Protein AF-A0A062VGN1-F1 (afdb_monomer_lite)

Secondary structure (DSSP, 8-state):
---EETT-S--B--TT-SSEEEE--TT-EEE-SSSEEEEEEEEETTTEEEEEEEETT-SS-EEEEEE-SSSSPPPTT-EE-TT-EEEE-B--SS-SSSEEEEEETTB-SHHHHHHHHHHSTTSGGGS-HHHHH-HHHHHHHHHHHHHTT----TT-S-S---HHHHHHHHHHHHHTT--------HHHHHHHHHHHHTTSPPPSS-TT-BB--SSS-TTB--SSSS--HHHHHHHHHHHHTT------S---HHHHHHHHHHHHHTT---S--B-HHHHHHHHHSPPPPTT----S-PPPS-PSP-TTSTT-PPEE--SSTTEEEEE--S-SS-BTTB-SSS--B----B-EEEEEE-SSSS-TTTGGGS--TT--B-SEEE-TTS-EEE-S-TTBPPBSS-HHHHTTEEEEEE--SSS--HHHHHHHHHHHHHHHTTTTSEETTEEB---SS--TTTEEEHHHHSTT--TT-HHHHTTHHHHHHHHHHHIIIII--S-PPPPGGG----HHHHHHHHHHHHHHTT---

Sequence (529 aa):
MTKLPIPFGNPMTYPGHSGVDFPQPAGTPFLASGPGVVTWLGSNSRGGYFIWVKYDAIGPKVGYHHMPSHGACPREGQRFSYGDQLGVVGSTGNSTGPHLHSEVEGYATTDGYWQFFDSSRVVGANYPASALYGEAWVKSAQGKLIRLGYDLGQWGADGKDGDATQAATKDLQKRGGLDQDGVYGPATNTYADQLLAQGFPPFPLPAEWYFGPQDGPEESVSGFHGYSAQLRVWQQKMADRGWHIDPDGLYGSETDSIARQFQAEKGLTVDGLIGPSTWDAAWTAEVTPVGESPAGEQEAPAGPKDADNPRGLPTYAPFYPGAFIGLKAPLGDGPRGTGYDDQRKVEVVIDQFHIHRTGTNGDDGEWFSYRNSRSSCPHLHVMADARVREFITPEFKPALTGPDWNWRGYGVEIQGAGNGAEAQFEVVADAMAWLASFEGKTLDGIPVKYNLRQRANTTLTHREMIPGTECPGDWWQDRVDALIVRARVILAEKYARGEPEPTPDSIPVDRSLLQSWFDKLKYLLGGGA

Foldseek 3Di:
DDAAEPPPADWDFDPQAQFTKHADDWFHFYWQLFKWFWADWDADQAFGTKTWIDHPQDDWIKIKGQADPDDFADDHGDIDATGHGRGTWHHGHPGPHTIITMHIVPRRHHVSHVVCVVPTPSHPLNDALCRRPNLVVQLVLQVLLVQLQQDQPPCGSVSDRDPSQLVSLLLLCVVVVHDSSSHCDPVSVVSSVVQVVVVHHAWSDPQVAWADDPPDPPRHPPLAPHADSRQLVLQVLCVVLVDDGHSRRHNDPSQLVSLQVQCVVVVHPNPSTGHRVSSVCSRPPDSDPPPDDDDDPDDDDDDPQPPQCNPPADWDDQLQVQAPTEGAQVFACFFAQAFRPPRHGDAQEAQAEEAWEDPDLDDCSVVQRHCPPQSFHAQWEQEPVRHIYGHHFSRGFGSHQDRVQRNHYRYYYYRDDDLRDVSNLLSLLLSLLSLQLQCQHDGVNGRYNHHLPDPPPHYDYSCRRDPPDCTPHDNCVVCSNVSSVSSVVSNQPPRDDDDDDDPPPPPPDPVVVVVVVVVVVCVVVPHDD

Radius of gyration: 34.76 Å; chains: 1; bounding box: 82×87×91 Å

pLDDT: mean 75.99, std 16.03, range [29.39, 98.12]

Structure (mmCIF, N/CA/C/O backbone):
data_AF-A0A062VGN1-F1
#
_entry.id   AF-A0A062VGN1-F1
#
loop_
_atom_site.group_PDB
_atom_site.id
_atom_site.type_symbol
_atom_site.label_atom_id
_atom_site.label_alt_id
_atom_site.label_comp_id
_atom_site.label_asym_id
_atom_site.label_entity_id
_atom_site.label_seq_id
_atom_site.pdbx_PDB_ins_code
_atom_site.Cartn_x
_atom_site.Cartn_y
_atom_site.Cartn_z
_atom_site.occupancy
_atom_site.B_iso_or_equiv
_atom_site.auth_seq_id
_atom_site.auth_comp_id
_atom_site.auth_asym_id
_atom_site.auth_atom_id
_atom_site.pdbx_PDB_model_num
ATOM 1 N N . MET A 1 1 ? 22.735 -21.811 -30.900 1.00 41.56 1 MET A N 1
ATOM 2 C CA . MET A 1 1 ? 24.105 -21.262 -30.970 1.00 41.56 1 MET A CA 1
ATOM 3 C C . MET A 1 1 ? 24.189 -20.144 -29.953 1.00 41.56 1 MET A C 1
ATOM 5 O O . MET A 1 1 ? 23.353 -19.249 -30.004 1.00 41.56 1 MET A O 1
ATOM 9 N N . THR A 1 2 ? 25.109 -20.242 -29.002 1.00 47.25 2 THR A N 1
ATOM 10 C CA . THR A 1 2 ? 25.400 -19.186 -28.025 1.00 47.25 2 THR A CA 1
ATOM 11 C C . THR A 1 2 ? 25.836 -17.935 -28.792 1.00 47.25 2 THR A C 1
ATOM 13 O O . THR A 1 2 ? 26.655 -18.039 -29.700 1.00 47.25 2 THR A O 1
ATOM 16 N N . LYS A 1 3 ? 25.236 -16.777 -28.510 1.00 51.22 3 LYS A N 1
ATOM 17 C CA . LYS A 1 3 ? 25.660 -15.484 -29.072 1.00 51.22 3 LYS A CA 1
ATOM 18 C C . LYS A 1 3 ? 26.560 -14.801 -28.047 1.00 51.22 3 LYS A C 1
ATOM 20 O O . LYS A 1 3 ? 26.300 -14.956 -26.856 1.00 51.22 3 LYS A O 1
ATOM 25 N N . LEU A 1 4 ? 27.578 -14.062 -28.487 1.00 54.91 4 LEU A N 1
ATOM 26 C CA . LEU A 1 4 ? 28.430 -13.290 -27.583 1.00 54.91 4 LEU A CA 1
ATOM 27 C C . LEU A 1 4 ? 27.906 -11.843 -27.494 1.00 54.91 4 LEU A C 1
ATOM 29 O O . LEU A 1 4 ? 28.088 -11.081 -28.452 1.00 54.91 4 LEU A O 1
ATOM 33 N N . PRO A 1 5 ? 27.231 -11.445 -26.397 1.00 55.28 5 PRO A N 1
ATOM 34 C CA . PRO A 1 5 ? 27.008 -10.035 -26.119 1.00 55.28 5 PRO A CA 1
ATOM 35 C C . PRO A 1 5 ? 28.363 -9.410 -25.793 1.00 55.28 5 PRO A C 1
ATOM 37 O O . PRO A 1 5 ? 29.009 -9.771 -24.814 1.00 55.28 5 PRO A O 1
ATOM 40 N N . ILE A 1 6 ? 28.831 -8.497 -26.634 1.00 57.47 6 ILE A N 1
ATOM 41 C CA . ILE A 1 6 ? 30.037 -7.723 -26.333 1.00 57.47 6 ILE A CA 1
ATOM 42 C C . ILE A 1 6 ? 29.662 -6.709 -25.239 1.00 57.47 6 ILE A C 1
ATOM 44 O O . ILE A 1 6 ? 28.558 -6.161 -25.318 1.00 57.47 6 ILE A O 1
ATOM 48 N N . PRO A 1 7 ? 30.509 -6.427 -24.231 1.00 50.81 7 PRO A N 1
ATOM 49 C CA . PRO A 1 7 ? 31.860 -6.948 -23.962 1.00 50.81 7 PRO A CA 1
ATOM 50 C C . PRO A 1 7 ? 31.919 -8.176 -23.019 1.00 50.81 7 PRO A C 1
ATOM 52 O O . PRO A 1 7 ? 32.971 -8.480 -22.467 1.00 50.81 7 PRO A O 1
ATOM 55 N N . PHE A 1 8 ? 30.822 -8.906 -22.813 1.00 51.53 8 PHE A N 1
ATOM 56 C CA . PHE A 1 8 ? 30.652 -9.860 -21.705 1.00 51.53 8 PHE A CA 1
ATOM 57 C C . PHE A 1 8 ? 31.128 -11.302 -21.990 1.00 51.53 8 PHE A C 1
ATOM 59 O O . PHE A 1 8 ? 30.450 -12.272 -21.656 1.00 51.53 8 PHE A O 1
ATOM 66 N N . GLY A 1 9 ? 32.300 -11.476 -22.606 1.00 49.28 9 GLY A N 1
ATOM 67 C CA . GLY A 1 9 ? 32.961 -12.788 -22.696 1.00 49.28 9 GLY A CA 1
ATOM 68 C C . GLY A 1 9 ? 34.043 -12.975 -21.625 1.00 49.28 9 GLY A C 1
ATOM 69 O O . GLY A 1 9 ? 34.553 -11.992 -21.101 1.00 49.28 9 GLY A O 1
ATOM 70 N N . ASN A 1 10 ? 34.453 -14.219 -21.338 1.00 46.84 10 ASN A N 1
ATOM 71 C CA . ASN A 1 10 ? 35.642 -14.477 -20.511 1.00 46.84 10 ASN A CA 1
ATOM 72 C C . ASN A 1 10 ? 36.901 -14.022 -21.265 1.00 46.84 10 ASN A C 1
ATOM 74 O O . ASN A 1 10 ? 37.207 -14.617 -22.302 1.00 46.84 10 ASN A O 1
ATOM 78 N N . PRO A 1 11 ? 37.624 -13.000 -20.786 1.00 59.69 11 PRO A N 1
ATOM 79 C CA . PRO A 1 11 ? 38.742 -12.444 -21.524 1.00 59.69 11 PRO A CA 1
ATOM 80 C C . PRO A 1 11 ? 40.027 -13.254 -21.331 1.00 59.69 11 PRO A C 1
ATOM 82 O O . PRO A 1 11 ? 40.288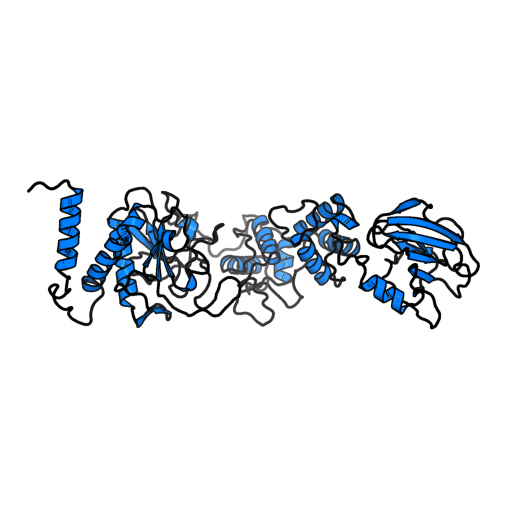 -13.782 -20.250 1.00 59.69 11 PRO A O 1
ATOM 85 N N . MET A 1 12 ? 40.874 -13.277 -22.357 1.00 54.25 12 MET A N 1
ATOM 86 C CA . MET A 1 12 ? 42.292 -13.629 -22.241 1.00 54.25 12 MET A CA 1
ATOM 87 C C . MET A 1 12 ? 43.136 -12.356 -22.345 1.00 54.25 12 MET A C 1
ATOM 89 O O . MET A 1 12 ? 42.868 -11.485 -23.176 1.00 54.25 12 MET A O 1
ATOM 93 N N . THR A 1 13 ? 44.151 -12.233 -21.488 1.00 55.12 13 THR A N 1
ATOM 94 C CA . THR A 1 13 ? 44.997 -11.036 -21.394 1.00 55.12 13 THR A CA 1
ATOM 95 C C . THR A 1 13 ? 46.475 -11.416 -21.467 1.00 55.12 13 THR A C 1
ATOM 97 O O . THR A 1 13 ? 46.906 -12.403 -20.870 1.00 55.12 13 THR A O 1
ATOM 100 N N . TYR A 1 14 ? 47.266 -10.634 -22.210 1.00 59.69 14 TYR A N 1
ATOM 101 C CA . TYR A 1 14 ? 48.714 -10.823 -22.333 1.00 59.69 14 TYR A CA 1
ATOM 102 C C . TYR A 1 14 ? 49.440 -9.463 -22.386 1.00 59.69 14 TYR A C 1
ATOM 104 O O . TYR A 1 14 ? 48.925 -8.523 -22.998 1.00 59.69 14 TYR A O 1
ATOM 112 N N . PRO A 1 15 ? 50.636 -9.321 -21.779 1.00 50.91 15 PRO A N 1
ATOM 113 C CA . PRO A 1 15 ? 51.393 -8.068 -21.807 1.00 50.91 15 PRO A CA 1
ATOM 114 C C . PRO A 1 15 ? 51.737 -7.618 -23.238 1.00 50.91 15 PRO A C 1
ATOM 116 O O . PRO A 1 15 ? 52.275 -8.399 -24.020 1.00 50.91 15 PRO A O 1
ATOM 119 N N . GLY A 1 16 ? 51.465 -6.350 -23.572 1.00 60.22 16 GLY A N 1
ATOM 120 C CA . GLY A 1 16 ? 51.758 -5.761 -24.892 1.00 60.22 16 GLY A CA 1
ATOM 121 C C . GLY A 1 16 ? 50.639 -5.893 -25.934 1.00 60.22 16 GLY A C 1
ATOM 122 O O . GLY A 1 16 ? 50.855 -5.587 -27.107 1.00 60.22 16 GLY A O 1
ATOM 123 N N . HIS A 1 17 ? 49.451 -6.336 -25.519 1.00 66.62 17 HIS A N 1
ATOM 124 C CA . HIS A 1 17 ? 48.297 -6.552 -26.381 1.00 66.62 17 HIS A CA 1
ATOM 125 C C . HIS A 1 17 ? 47.318 -5.361 -26.348 1.00 66.62 17 HIS A C 1
ATOM 127 O O . HIS A 1 17 ? 46.911 -4.926 -25.271 1.00 66.62 17 HIS A O 1
ATOM 133 N N . SER A 1 18 ? 46.941 -4.813 -27.513 1.00 68.25 18 SER A N 1
ATOM 134 C CA . SER A 1 18 ? 46.155 -3.567 -27.616 1.00 68.25 18 SER A CA 1
ATOM 135 C C . SER A 1 18 ? 44.644 -3.756 -27.473 1.00 68.25 18 SER A C 1
ATOM 137 O O . SER A 1 18 ? 43.887 -3.061 -28.131 1.00 68.25 18 SER A O 1
ATOM 139 N N . GLY A 1 19 ? 44.190 -4.673 -26.619 1.00 76.25 19 GLY A N 1
ATOM 140 C CA . GLY A 1 19 ? 42.765 -4.955 -26.471 1.00 76.25 19 GLY A CA 1
ATOM 141 C C . GLY A 1 19 ? 42.477 -6.164 -25.591 1.00 76.25 19 GLY A C 1
ATOM 142 O O . GLY A 1 19 ? 43.292 -6.551 -24.744 1.00 76.25 19 GLY A O 1
ATOM 143 N N . VAL A 1 20 ? 41.303 -6.750 -25.803 1.00 79.12 20 VAL A N 1
ATOM 144 C CA . VAL A 1 20 ? 40.797 -7.921 -25.083 1.00 79.12 20 VAL A CA 1
ATOM 145 C C . VAL A 1 20 ? 40.393 -9.007 -26.074 1.00 79.12 20 VAL A C 1
ATOM 147 O O . VAL A 1 20 ? 39.664 -8.729 -27.026 1.00 79.12 20 VAL A O 1
ATOM 150 N N . ASP A 1 21 ? 40.831 -10.242 -25.820 1.00 83.88 21 ASP A N 1
ATOM 151 C CA . ASP A 1 21 ? 40.444 -11.409 -26.616 1.00 83.88 21 ASP A CA 1
ATOM 152 C C . ASP A 1 21 ? 39.356 -12.222 -25.934 1.00 83.88 21 ASP A C 1
ATOM 154 O O . ASP A 1 21 ? 39.494 -12.629 -24.781 1.00 83.88 21 ASP A O 1
ATOM 158 N N . PHE A 1 22 ? 38.314 -12.540 -26.695 1.00 78.25 22 PHE A N 1
ATOM 159 C CA . PHE A 1 22 ? 37.202 -13.377 -26.272 1.00 78.25 22 PHE A CA 1
ATOM 160 C C . PHE A 1 22 ? 37.220 -14.697 -27.058 1.00 78.25 22 PHE A C 1
ATOM 162 O O . PHE A 1 22 ? 36.725 -14.742 -28.193 1.00 78.25 22 PHE A O 1
ATOM 169 N N . PRO A 1 23 ? 37.805 -15.778 -26.507 1.00 80.38 23 PRO A N 1
ATOM 170 C CA . PRO A 1 23 ? 37.855 -17.077 -27.169 1.00 80.38 23 PRO A CA 1
ATOM 171 C C . PRO A 1 23 ? 36.447 -17.648 -27.364 1.00 80.38 23 PRO A C 1
ATOM 173 O O . PRO A 1 23 ? 35.681 -17.793 -26.411 1.00 80.38 23 PRO A O 1
ATOM 176 N N . GLN A 1 24 ? 36.106 -17.980 -28.612 1.00 80.25 24 GLN A N 1
ATOM 177 C CA . GLN A 1 24 ? 34.806 -18.533 -29.006 1.00 80.25 24 GLN A CA 1
ATOM 178 C C . GLN A 1 24 ? 34.935 -19.364 -30.289 1.00 80.25 24 GLN A C 1
ATOM 180 O O . GLN A 1 24 ? 35.784 -19.052 -31.123 1.00 80.25 24 GLN A O 1
ATOM 185 N N . PRO A 1 25 ? 34.076 -20.375 -30.520 1.00 84.50 25 PRO A N 1
ATOM 186 C CA . PRO A 1 25 ? 34.071 -21.117 -31.778 1.00 84.50 25 PRO A CA 1
ATOM 187 C C . PRO A 1 25 ? 33.913 -20.197 -32.998 1.00 84.50 25 PRO A C 1
ATOM 189 O O . PRO A 1 25 ? 33.119 -19.252 -32.978 1.00 84.50 25 PRO A O 1
ATOM 192 N N . ALA A 1 26 ? 34.626 -20.499 -34.087 1.00 88.25 26 ALA A N 1
ATOM 193 C CA . ALA A 1 26 ? 34.464 -19.781 -35.350 1.00 88.25 26 ALA A CA 1
ATOM 194 C C . ALA A 1 26 ? 33.001 -19.837 -35.827 1.00 88.25 26 ALA A C 1
ATOM 196 O O . ALA A 1 26 ? 32.339 -20.869 -35.725 1.00 88.25 26 ALA A O 1
ATOM 197 N N . GLY A 1 27 ? 32.497 -18.719 -36.344 1.00 84.88 27 GLY A N 1
ATOM 198 C CA . GLY A 1 27 ? 31.099 -18.553 -36.739 1.00 84.88 27 GLY A CA 1
ATOM 199 C C . GLY A 1 27 ? 30.167 -18.096 -35.612 1.00 84.88 27 GLY A C 1
ATOM 200 O O . GLY A 1 27 ? 29.016 -17.777 -35.898 1.00 84.88 27 GLY A O 1
ATOM 201 N N . THR A 1 28 ? 30.637 -18.005 -34.361 1.00 83.06 28 THR A N 1
ATOM 202 C CA . THR A 1 28 ? 29.838 -17.469 -33.245 1.00 83.06 28 THR A CA 1
ATOM 203 C C . THR A 1 28 ? 29.454 -16.012 -33.520 1.00 83.06 28 THR A C 1
ATOM 205 O O . THR A 1 28 ? 30.355 -15.185 -33.677 1.00 83.06 28 THR A O 1
ATOM 208 N N . PRO A 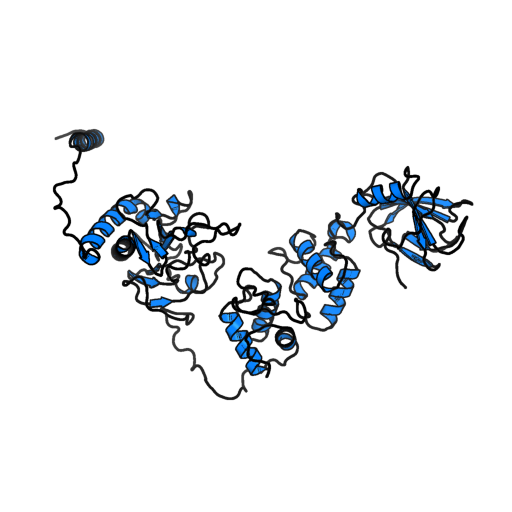1 29 ? 28.156 -15.657 -33.579 1.00 83.12 29 PRO A N 1
ATOM 209 C CA . PRO A 1 29 ? 27.734 -14.275 -33.775 1.00 83.12 29 PRO A CA 1
ATOM 210 C C . PRO A 1 29 ? 28.109 -13.393 -32.589 1.00 83.12 29 PRO A C 1
ATOM 212 O O . PRO A 1 29 ? 27.885 -13.778 -31.437 1.00 83.12 29 PRO A O 1
ATOM 215 N N . PHE A 1 30 ? 28.600 -12.191 -32.880 1.00 78.69 30 PHE A N 1
ATOM 216 C CA . PHE A 1 30 ? 28.789 -11.147 -31.883 1.00 78.69 30 PHE A CA 1
ATOM 217 C C . PHE A 1 30 ? 27.875 -9.954 -32.163 1.00 78.69 30 PHE A C 1
ATOM 219 O O . PHE A 1 30 ? 27.636 -9.584 -33.319 1.00 78.69 30 PHE A O 1
ATOM 226 N N . LEU A 1 31 ? 27.307 -9.405 -31.091 1.00 79.81 31 LEU A N 1
ATOM 227 C CA . LEU A 1 31 ? 26.211 -8.440 -31.160 1.00 79.81 31 LEU A CA 1
ATOM 228 C C . LEU A 1 31 ? 26.647 -7.051 -30.689 1.00 79.81 31 LEU A C 1
ATOM 230 O O . LEU A 1 31 ? 27.530 -6.938 -29.838 1.00 79.81 31 LEU A O 1
ATOM 234 N N . ALA A 1 32 ? 26.002 -6.011 -31.217 1.00 78.38 32 ALA A N 1
ATOM 235 C CA . ALA A 1 32 ? 26.220 -4.633 -30.799 1.00 78.38 32 ALA A CA 1
ATOM 236 C C . ALA A 1 32 ? 25.753 -4.404 -29.356 1.00 78.38 32 ALA A C 1
ATOM 238 O O . ALA A 1 32 ? 24.655 -4.814 -28.976 1.00 78.38 32 ALA A O 1
ATOM 239 N N . SER A 1 33 ? 26.557 -3.678 -28.583 1.00 68.88 33 SER A N 1
ATOM 240 C CA . SER A 1 33 ? 26.288 -3.345 -27.174 1.00 68.88 33 SER A CA 1
ATOM 241 C C . SER A 1 33 ? 25.402 -2.107 -26.989 1.00 68.88 33 SER A C 1
ATOM 243 O O . SER A 1 33 ? 25.150 -1.688 -25.867 1.00 68.88 33 SER A O 1
ATOM 245 N N . GLY A 1 34 ? 24.940 -1.496 -28.081 1.00 69.25 34 GLY A N 1
ATOM 246 C CA . GLY A 1 34 ? 24.176 -0.251 -28.085 1.00 69.25 34 GLY A CA 1
ATOM 247 C C . GLY A 1 34 ? 23.993 0.292 -29.506 1.00 69.25 34 GLY A C 1
ATOM 248 O O . GLY A 1 34 ? 24.568 -0.267 -30.443 1.00 69.25 34 GLY A O 1
ATOM 249 N N . PRO A 1 35 ? 23.208 1.368 -29.693 1.00 74.50 35 PRO A N 1
ATOM 250 C CA . PRO A 1 35 ? 23.036 1.992 -30.997 1.00 74.50 35 PRO A CA 1
ATOM 251 C C . PRO A 1 35 ? 24.314 2.689 -31.474 1.00 74.50 35 PRO A C 1
ATOM 253 O O . PRO A 1 35 ? 25.079 3.251 -30.683 1.00 74.50 35 PRO A O 1
ATOM 256 N N . GLY A 1 36 ? 24.542 2.671 -32.784 1.00 87.12 36 GLY A N 1
ATOM 257 C CA . GLY A 1 36 ? 25.717 3.289 -33.381 1.00 87.12 36 GLY A CA 1
ATOM 258 C C . GLY A 1 36 ? 25.783 3.155 -34.894 1.00 87.12 36 GLY A C 1
ATOM 259 O O . GLY A 1 36 ? 24.789 2.886 -35.572 1.00 87.12 36 GLY A O 1
ATOM 260 N N . VAL A 1 37 ? 26.978 3.381 -35.432 1.00 93.00 37 VAL A N 1
ATOM 261 C CA . VAL A 1 37 ? 27.268 3.312 -36.866 1.00 93.00 37 VAL A CA 1
ATOM 262 C C . VAL A 1 37 ? 28.593 2.608 -37.130 1.00 93.00 37 VAL A C 1
ATOM 264 O O . VAL A 1 37 ? 29.583 2.817 -36.424 1.00 93.00 37 VAL A O 1
ATOM 267 N N . VAL A 1 38 ? 28.627 1.763 -38.161 1.00 93.50 38 VAL A N 1
ATOM 268 C CA . VAL A 1 38 ? 29.877 1.181 -38.654 1.00 93.50 38 VAL A CA 1
ATOM 269 C C . VAL A 1 38 ? 30.657 2.263 -39.379 1.00 93.50 38 VAL A C 1
ATOM 271 O O . VAL A 1 38 ? 30.187 2.839 -40.356 1.00 93.50 38 VAL A O 1
ATOM 274 N N . THR A 1 39 ? 31.853 2.554 -38.890 1.00 94.00 39 THR A N 1
ATOM 275 C CA . THR A 1 39 ? 32.675 3.661 -39.390 1.00 94.00 39 THR A CA 1
ATOM 276 C C . THR A 1 39 ? 33.732 3.226 -40.388 1.00 94.00 39 THR A C 1
ATOM 278 O O . THR A 1 39 ? 34.112 4.035 -41.227 1.00 94.00 39 THR A O 1
ATOM 281 N N . TRP A 1 40 ? 34.210 1.983 -40.302 1.00 90.56 40 TRP A N 1
ATOM 282 C CA . TRP A 1 40 ? 35.256 1.483 -41.188 1.00 90.56 40 TRP A CA 1
ATOM 283 C C . TRP A 1 40 ? 35.272 -0.047 -41.224 1.00 90.56 40 TRP A C 1
ATOM 285 O O . TRP A 1 40 ? 35.079 -0.693 -40.193 1.00 90.56 40 TRP A O 1
ATOM 295 N N . LEU A 1 41 ? 35.526 -0.617 -42.398 1.00 89.69 41 LEU A N 1
ATOM 296 C CA . LEU A 1 41 ? 35.882 -2.010 -42.618 1.00 89.69 41 LEU A CA 1
ATOM 297 C C . LEU A 1 41 ? 37.298 -2.069 -43.185 1.00 89.69 41 LEU A C 1
ATOM 299 O O . LEU A 1 41 ? 37.647 -1.362 -44.130 1.00 89.69 41 LEU A O 1
ATOM 303 N N . GLY A 1 42 ? 38.117 -2.959 -42.642 1.00 88.69 42 GLY A N 1
ATOM 304 C CA . GLY A 1 42 ? 39.492 -3.098 -43.089 1.00 88.69 42 GLY A CA 1
ATOM 305 C C . GLY A 1 42 ? 39.994 -4.527 -43.033 1.00 88.69 42 GLY A C 1
ATOM 306 O O . GLY A 1 42 ? 39.379 -5.423 -42.452 1.00 88.69 42 GLY A O 1
ATOM 307 N N . SER A 1 43 ? 41.150 -4.728 -43.657 1.00 90.38 43 SER A N 1
ATOM 308 C CA . SER A 1 43 ? 41.904 -5.964 -43.528 1.00 90.38 43 SER A CA 1
ATOM 309 C C . SER A 1 43 ? 43.396 -5.685 -43.469 1.00 90.38 43 SER A C 1
ATOM 311 O O . SER A 1 43 ? 43.906 -4.912 -44.281 1.00 90.38 43 SER A O 1
ATOM 313 N N . ASN A 1 44 ? 44.111 -6.324 -42.547 1.00 89.25 44 ASN A N 1
ATOM 314 C CA . ASN A 1 44 ? 45.573 -6.293 -42.510 1.00 89.25 44 ASN A CA 1
ATOM 315 C C . ASN A 1 44 ? 46.146 -7.594 -41.921 1.00 89.25 44 ASN A C 1
ATOM 317 O O . ASN A 1 44 ? 45.413 -8.457 -41.439 1.00 89.25 44 ASN A O 1
ATOM 321 N N . SER A 1 45 ? 47.472 -7.744 -41.961 1.00 87.38 45 SER A N 1
ATOM 322 C CA . SER A 1 45 ? 48.157 -8.945 -41.463 1.00 87.38 45 SER A CA 1
ATOM 323 C C . SER A 1 45 ? 48.026 -9.149 -39.950 1.00 87.38 45 SER A C 1
ATOM 325 O O . SER A 1 45 ? 48.133 -10.281 -39.488 1.00 87.38 45 SER A O 1
ATOM 327 N N . ARG A 1 46 ? 47.778 -8.083 -39.179 1.00 87.00 46 ARG A N 1
ATOM 328 C CA . ARG A 1 46 ? 47.674 -8.125 -37.716 1.00 87.00 46 ARG A CA 1
ATOM 329 C C . ARG A 1 46 ? 46.267 -8.516 -37.264 1.00 87.00 46 ARG A C 1
ATOM 331 O O . ARG A 1 46 ? 46.100 -9.576 -36.682 1.00 87.00 46 ARG A O 1
ATOM 338 N N . GLY A 1 47 ? 45.269 -7.694 -37.565 1.00 85.31 47 GLY A N 1
ATOM 339 C CA . GLY A 1 47 ? 43.881 -7.864 -37.130 1.00 85.31 47 GLY A CA 1
ATOM 340 C C . GLY A 1 47 ? 43.015 -8.706 -38.066 1.00 85.31 47 GLY A C 1
ATOM 341 O O . GLY A 1 47 ? 41.816 -8.810 -37.836 1.00 85.31 47 GLY A O 1
ATOM 342 N N . GLY A 1 48 ? 43.570 -9.270 -39.142 1.00 90.81 48 GLY A N 1
ATOM 343 C CA . GLY A 1 48 ? 42.775 -10.019 -40.113 1.00 90.81 48 GLY A CA 1
ATOM 344 C C . GLY A 1 48 ? 41.740 -9.115 -40.768 1.00 90.81 48 GLY A C 1
ATOM 345 O O . GLY A 1 48 ? 42.068 -7.976 -41.093 1.00 90.81 48 GLY A O 1
ATOM 346 N N . TYR A 1 49 ? 40.511 -9.598 -40.938 1.00 90.94 49 TYR A N 1
ATOM 347 C CA . TYR A 1 49 ? 39.372 -8.745 -41.289 1.00 90.94 49 TYR A CA 1
ATOM 348 C C . TYR A 1 49 ? 38.760 -8.148 -40.025 1.00 90.94 49 TYR A C 1
ATOM 350 O O . TYR A 1 49 ? 38.579 -8.850 -39.028 1.00 90.94 49 TYR A O 1
ATOM 358 N N . PHE A 1 50 ? 38.441 -6.859 -40.070 1.00 91.62 50 PHE A N 1
ATOM 359 C CA . PHE A 1 50 ? 37.950 -6.135 -38.907 1.00 91.62 50 PHE A CA 1
ATOM 360 C C . PHE A 1 50 ? 36.961 -5.034 -39.276 1.00 91.62 50 PHE A C 1
ATOM 362 O O . PHE A 1 50 ? 36.935 -4.543 -40.410 1.00 91.62 50 PHE A O 1
ATOM 369 N N . ILE A 1 51 ? 36.184 -4.621 -38.279 1.00 92.25 51 ILE A N 1
ATOM 370 C CA . ILE A 1 51 ? 35.320 -3.446 -38.340 1.00 92.25 51 ILE A CA 1
ATOM 371 C C . ILE A 1 51 ? 35.660 -2.478 -37.209 1.00 92.25 51 ILE A C 1
ATOM 373 O O . ILE A 1 51 ? 36.055 -2.900 -36.125 1.00 92.25 51 ILE A O 1
ATOM 377 N N . TRP A 1 52 ? 35.446 -1.188 -37.448 1.00 92.31 52 TRP A N 1
ATOM 378 C CA . TRP A 1 52 ? 35.389 -0.162 -36.413 1.00 92.31 52 TRP A CA 1
ATOM 379 C C . TRP A 1 52 ? 33.999 0.436 -36.356 1.00 92.31 52 TRP A C 1
ATOM 381 O O . TRP A 1 52 ? 33.439 0.847 -37.378 1.00 92.31 52 TRP A O 1
ATOM 391 N N . VAL A 1 53 ? 33.468 0.563 -35.151 1.00 90.81 53 VAL A N 1
ATOM 392 C CA . VAL A 1 53 ? 32.150 1.133 -34.907 1.00 90.81 53 VAL A CA 1
ATOM 393 C C . VAL A 1 53 ? 32.235 2.338 -33.986 1.00 90.81 53 VAL A C 1
ATOM 395 O O . VAL A 1 53 ? 33.095 2.405 -33.112 1.00 90.81 53 VAL A O 1
ATOM 398 N N . LYS A 1 54 ? 31.322 3.289 -34.168 1.00 89.12 54 LYS A N 1
ATOM 399 C CA . LYS A 1 54 ? 31.097 4.381 -33.224 1.00 89.12 54 LYS A CA 1
ATOM 400 C C . LYS A 1 54 ? 29.719 4.205 -32.611 1.00 89.12 54 LYS A C 1
ATOM 402 O O . LYS A 1 54 ? 28.719 4.295 -33.319 1.00 89.12 54 LYS A O 1
ATOM 407 N N . TYR A 1 55 ? 29.687 3.949 -31.312 1.00 81.44 55 TYR A N 1
ATOM 408 C CA . TYR A 1 55 ? 28.446 3.935 -30.548 1.00 81.44 55 TYR A CA 1
ATOM 409 C C . TYR A 1 55 ? 28.004 5.372 -30.259 1.00 81.44 55 TYR A C 1
ATOM 411 O O . TYR A 1 55 ? 28.837 6.233 -29.986 1.00 81.44 55 TYR A O 1
ATOM 419 N N . ASP A 1 56 ? 26.699 5.633 -30.285 1.00 78.50 56 ASP A N 1
ATOM 420 C CA . ASP A 1 56 ? 26.145 6.976 -30.044 1.00 78.50 56 ASP A CA 1
ATOM 421 C C . ASP A 1 56 ? 26.457 7.473 -28.613 1.00 78.50 56 ASP A C 1
ATOM 423 O O . ASP A 1 56 ? 26.572 8.672 -28.362 1.00 78.50 56 ASP A O 1
ATOM 427 N N . ALA A 1 57 ? 26.632 6.527 -27.685 1.00 63.31 57 ALA A N 1
ATOM 428 C CA . ALA A 1 57 ? 26.898 6.731 -26.264 1.00 63.31 57 ALA A CA 1
ATOM 429 C C . ALA A 1 57 ? 28.314 7.210 -25.924 1.00 63.31 57 ALA A C 1
ATOM 431 O O . ALA A 1 57 ? 28.543 7.714 -24.822 1.00 63.31 57 ALA A O 1
ATOM 432 N N . ILE A 1 58 ? 29.276 6.983 -26.824 1.00 66.62 58 ILE A N 1
ATOM 433 C CA . ILE A 1 58 ? 30.697 7.178 -26.540 1.00 66.62 58 ILE A CA 1
ATOM 434 C C . ILE A 1 58 ? 31.435 7.910 -27.649 1.00 66.62 58 ILE A C 1
ATOM 436 O O . ILE A 1 58 ? 31.112 7.835 -28.831 1.00 66.62 58 ILE A O 1
ATOM 440 N N . GLY A 1 59 ? 32.462 8.650 -27.235 1.00 75.56 59 GLY A N 1
ATOM 441 C CA . GLY A 1 59 ? 33.319 9.406 -28.142 1.00 75.56 59 GLY A CA 1
ATOM 442 C C . GLY A 1 59 ? 34.205 8.511 -29.020 1.00 75.56 59 GLY A C 1
ATOM 443 O O . GLY A 1 59 ? 34.119 8.638 -30.246 1.00 75.56 59 GLY A O 1
ATOM 444 N N . PRO A 1 60 ? 35.051 7.644 -28.423 1.00 82.81 60 PRO A N 1
ATOM 445 C CA . PRO A 1 60 ? 35.973 6.777 -29.159 1.00 82.81 60 PRO A CA 1
ATOM 446 C C . PRO A 1 60 ? 35.272 5.702 -29.991 1.00 82.81 60 PRO A C 1
ATOM 448 O O . PRO A 1 60 ? 34.168 5.261 -29.665 1.00 82.81 60 PRO A O 1
ATOM 451 N N . LYS A 1 61 ? 35.942 5.238 -31.051 1.00 89.12 61 LYS A N 1
ATOM 452 C CA . LYS A 1 61 ? 35.507 4.051 -31.797 1.00 89.12 61 LYS A CA 1
ATOM 453 C C . LYS A 1 61 ? 35.928 2.766 -31.084 1.00 89.12 61 LYS A C 1
ATOM 455 O O . LYS A 1 61 ? 36.917 2.747 -30.355 1.00 89.12 61 LYS A O 1
ATOM 460 N N . VAL A 1 62 ? 35.215 1.682 -31.369 1.00 87.75 62 VAL A N 1
ATOM 461 C CA . VAL A 1 62 ? 35.527 0.325 -30.906 1.00 87.75 62 VAL A CA 1
ATOM 462 C C . VAL A 1 62 ? 35.812 -0.562 -32.116 1.00 87.75 62 VAL A C 1
ATOM 464 O O . VAL A 1 62 ? 35.030 -0.576 -33.068 1.00 87.75 62 VAL A O 1
ATOM 467 N N . GLY A 1 63 ? 36.943 -1.261 -32.095 1.00 90.06 63 GLY A N 1
ATOM 468 C CA . GLY A 1 63 ? 37.399 -2.185 -33.128 1.00 90.06 63 GLY A CA 1
ATOM 469 C C . GLY A 1 63 ? 37.055 -3.633 -32.785 1.00 90.06 63 GLY A C 1
ATOM 470 O O . GLY A 1 63 ? 37.117 -4.024 -31.618 1.00 90.06 63 GLY A O 1
ATOM 471 N N . TYR A 1 64 ? 36.703 -4.426 -33.799 1.00 90.69 64 TYR A N 1
ATOM 472 C CA . TYR A 1 64 ? 36.440 -5.865 -33.705 1.00 90.69 64 TYR A CA 1
ATOM 473 C C . TYR A 1 64 ? 37.175 -6.606 -34.819 1.00 90.69 64 TYR A C 1
ATOM 475 O O . TYR A 1 64 ? 36.941 -6.322 -35.994 1.00 90.69 64 TYR A O 1
ATOM 483 N N . HIS A 1 65 ? 38.054 -7.542 -34.460 1.00 91.75 65 HIS A N 1
ATOM 484 C CA . HIS A 1 65 ? 39.059 -8.106 -35.367 1.00 91.75 65 HIS A CA 1
ATOM 485 C C . HIS A 1 65 ? 38.965 -9.633 -35.508 1.00 91.75 65 HIS A C 1
ATOM 487 O O . HIS A 1 65 ? 38.156 -10.296 -34.859 1.00 91.75 65 HIS A O 1
ATOM 493 N N . HIS A 1 66 ? 39.812 -10.177 -36.385 1.00 92.38 66 HIS A N 1
ATOM 494 C CA . HIS A 1 66 ? 39.950 -11.596 -36.733 1.00 92.38 66 HIS A CA 1
ATOM 495 C C . HIS A 1 66 ? 38.715 -12.225 -37.389 1.00 92.38 66 HIS A C 1
ATOM 497 O O . HIS A 1 66 ? 38.592 -13.448 -37.448 1.00 92.38 66 HIS A O 1
ATOM 503 N N . MET A 1 67 ? 37.825 -11.409 -37.951 1.00 91.25 67 MET A N 1
ATOM 504 C CA . MET A 1 67 ? 36.598 -11.843 -38.622 1.00 91.25 67 MET A CA 1
ATOM 505 C C . MET A 1 67 ? 36.905 -12.678 -39.885 1.00 91.25 67 MET A C 1
ATOM 507 O O . MET A 1 67 ? 37.986 -12.547 -40.464 1.00 91.25 67 MET A O 1
ATOM 511 N N . PRO A 1 68 ? 36.003 -13.557 -40.357 1.00 88.31 68 PRO A N 1
ATOM 512 C CA . PRO A 1 68 ? 36.199 -14.272 -41.622 1.00 88.31 68 PRO A CA 1
ATOM 513 C C . PRO A 1 68 ? 36.112 -13.335 -42.839 1.00 88.31 68 PRO A C 1
ATOM 515 O O . PRO A 1 68 ? 35.517 -12.261 -42.771 1.00 88.31 68 PRO A O 1
ATOM 518 N N . SER A 1 69 ? 36.676 -13.764 -43.974 1.00 74.81 69 SER A N 1
ATOM 519 C CA . SER A 1 69 ? 36.847 -12.921 -45.164 1.00 74.81 69 SER A CA 1
ATOM 520 C C . SER A 1 69 ? 35.548 -12.466 -45.835 1.00 74.81 69 SER A C 1
ATOM 522 O O . SER A 1 69 ? 35.560 -11.390 -46.424 1.00 74.81 69 SER A O 1
ATOM 524 N N . HIS A 1 70 ? 34.427 -13.203 -45.734 1.00 60.09 70 HIS A N 1
ATOM 525 C CA . HIS A 1 70 ? 33.155 -12.825 -46.375 1.00 60.09 70 HIS A CA 1
ATOM 526 C C . HIS A 1 70 ? 31.895 -13.377 -45.673 1.00 60.09 70 HIS A C 1
ATOM 528 O O . HIS A 1 70 ? 31.889 -14.505 -45.188 1.00 60.09 70 HIS A O 1
ATOM 534 N N . GLY A 1 71 ? 30.802 -12.593 -45.705 1.00 55.09 71 GLY A N 1
ATOM 535 C CA . GLY A 1 71 ? 29.417 -13.067 -45.513 1.00 55.09 71 GLY A CA 1
ATOM 536 C C . GLY A 1 71 ? 28.694 -12.653 -44.225 1.00 55.09 71 GLY A C 1
ATOM 537 O O . GLY A 1 71 ? 27.493 -12.885 -44.123 1.00 55.09 71 GLY A O 1
ATOM 538 N N . ALA A 1 72 ? 29.382 -12.033 -43.264 1.00 57.91 72 ALA A N 1
ATOM 539 C CA . ALA A 1 72 ? 28.812 -11.761 -41.939 1.00 57.91 72 ALA A CA 1
ATOM 540 C C . ALA A 1 72 ? 29.026 -10.331 -41.411 1.00 57.91 72 ALA A C 1
ATOM 542 O O . ALA A 1 72 ? 28.555 -10.032 -40.317 1.00 57.91 72 ALA A O 1
ATOM 543 N N . CYS A 1 73 ? 29.724 -9.462 -42.152 1.00 66.25 73 CYS A N 1
ATOM 544 C CA . CYS A 1 73 ? 30.034 -8.100 -41.712 1.00 66.25 73 CYS A CA 1
ATOM 545 C C . CYS A 1 73 ? 28.977 -7.091 -42.211 1.00 66.25 73 CYS A C 1
ATOM 547 O O . CYS A 1 73 ? 28.563 -7.176 -43.372 1.00 66.25 73 CYS A O 1
ATOM 549 N N . PRO A 1 74 ? 28.581 -6.107 -41.389 1.00 76.31 74 PRO A N 1
ATOM 550 C CA . PRO A 1 74 ? 27.769 -4.980 -41.818 1.00 76.31 74 PRO A CA 1
ATOM 551 C C . PRO A 1 74 ? 28.541 -4.077 -42.788 1.00 76.31 74 PRO A C 1
ATOM 553 O O . PRO A 1 74 ? 29.759 -4.174 -42.919 1.00 76.31 74 PRO A O 1
ATOM 556 N N . ARG A 1 75 ? 27.831 -3.197 -43.497 1.00 84.69 75 ARG A N 1
ATOM 557 C CA . ARG A 1 75 ? 28.442 -2.243 -44.442 1.00 84.69 75 ARG A CA 1
ATOM 558 C C . ARG A 1 75 ? 28.957 -0.997 -43.722 1.00 84.69 75 ARG A C 1
ATOM 560 O O . ARG A 1 75 ? 28.370 -0.581 -42.728 1.00 84.69 75 ARG A O 1
ATOM 567 N N . GLU A 1 76 ? 30.000 -0.353 -44.250 1.00 89.12 76 GLU A N 1
ATOM 568 C CA . GLU A 1 76 ? 30.385 0.988 -43.783 1.00 89.12 76 GLU A CA 1
ATOM 569 C C . GLU A 1 76 ? 29.196 1.948 -43.903 1.00 89.12 76 GLU A C 1
ATOM 571 O O . GLU A 1 76 ? 28.437 1.902 -44.874 1.00 89.12 76 GLU A O 1
ATOM 576 N N . GLY A 1 77 ? 29.004 2.792 -42.891 1.00 89.31 77 GLY A N 1
ATOM 577 C CA . GLY A 1 77 ? 27.863 3.697 -42.774 1.00 89.31 77 GLY A CA 1
ATOM 578 C C . GLY A 1 77 ? 26.562 3.036 -42.306 1.00 89.31 77 GLY A C 1
ATOM 579 O O . GLY A 1 77 ? 25.586 3.742 -42.056 1.00 89.31 77 GLY A O 1
ATOM 580 N N . GLN A 1 78 ? 26.516 1.709 -42.147 1.00 90.50 78 GLN A N 1
ATOM 581 C CA . GLN A 1 78 ? 25.343 1.025 -41.609 1.00 90.50 78 GLN A CA 1
ATOM 582 C C . GLN A 1 78 ? 25.130 1.424 -40.146 1.00 90.50 78 GLN A C 1
ATOM 584 O O . GLN A 1 78 ? 26.011 1.215 -39.307 1.00 90.50 78 GLN A O 1
ATOM 589 N N . ARG A 1 79 ? 23.949 1.974 -39.835 1.00 89.06 79 ARG A N 1
ATOM 590 C CA . ARG A 1 79 ? 23.505 2.112 -38.445 1.00 89.06 79 ARG A CA 1
ATOM 591 C C . ARG A 1 79 ? 23.078 0.753 -37.906 1.00 89.06 79 ARG A C 1
ATOM 593 O O . ARG A 1 79 ? 22.533 -0.064 -38.648 1.00 89.06 79 ARG A O 1
ATOM 600 N N . PHE A 1 80 ? 23.321 0.542 -36.627 1.00 81.06 80 PHE A N 1
ATOM 601 C CA . PHE A 1 80 ? 22.918 -0.649 -35.894 1.00 81.06 80 PHE A CA 1
ATOM 602 C C . PHE A 1 80 ? 22.305 -0.233 -34.558 1.00 81.06 80 PHE A C 1
ATOM 604 O O . PHE A 1 80 ? 22.616 0.839 -34.032 1.00 81.06 80 PHE A O 1
ATOM 611 N N . SER A 1 81 ? 21.440 -1.084 -34.029 1.00 73.88 81 SER A N 1
ATOM 612 C CA . SER A 1 81 ? 20.851 -0.993 -32.696 1.00 73.88 81 SER A CA 1
ATOM 613 C C . SER A 1 81 ? 21.461 -2.045 -31.770 1.00 73.88 81 SER A C 1
ATOM 615 O O . SER A 1 81 ? 22.186 -2.937 -32.212 1.00 73.88 81 SER A O 1
ATOM 617 N N . TYR A 1 82 ? 21.170 -1.957 -30.471 1.00 65.50 82 TYR A N 1
ATOM 618 C CA . TYR A 1 82 ? 21.568 -2.988 -29.513 1.00 65.50 82 TYR A CA 1
ATOM 619 C C . TYR A 1 82 ? 21.104 -4.379 -29.978 1.00 65.50 82 TYR A C 1
ATOM 621 O O . TYR A 1 82 ? 19.966 -4.555 -30.412 1.00 65.50 82 TYR A O 1
ATOM 629 N N . GLY A 1 83 ? 21.969 -5.386 -29.850 1.00 62.41 83 GLY A N 1
ATOM 630 C CA . GLY A 1 83 ? 21.638 -6.772 -30.180 1.00 62.41 83 GLY A CA 1
ATOM 631 C C . GLY A 1 83 ? 21.693 -7.103 -31.674 1.00 62.41 83 GLY A C 1
ATOM 632 O O . GLY A 1 83 ? 21.625 -8.287 -32.021 1.00 62.41 83 GLY A O 1
ATOM 633 N N . ASP A 1 84 ? 21.874 -6.109 -32.551 1.00 78.56 84 ASP A N 1
ATOM 634 C CA . ASP A 1 84 ? 22.147 -6.355 -33.964 1.00 78.56 84 ASP A CA 1
ATOM 635 C C . ASP A 1 84 ? 23.467 -7.106 -34.112 1.00 78.56 84 ASP A C 1
ATOM 637 O O . ASP A 1 84 ? 24.459 -6.822 -33.438 1.00 78.56 84 ASP A O 1
ATOM 641 N N . GLN A 1 85 ? 23.493 -8.077 -35.020 1.00 85.00 85 GLN A N 1
ATOM 642 C CA . GLN A 1 85 ? 24.717 -8.802 -35.316 1.00 85.00 85 GLN A CA 1
ATOM 643 C C . GLN A 1 85 ? 25.699 -7.883 -36.049 1.00 85.00 85 GLN A C 1
ATOM 645 O O . GLN A 1 85 ? 25.442 -7.453 -37.173 1.00 85.00 85 GLN A O 1
ATOM 650 N N . LEU A 1 86 ? 26.847 -7.633 -35.423 1.00 86.31 86 LEU A N 1
ATOM 651 C CA . LEU A 1 86 ? 27.947 -6.876 -36.021 1.00 86.31 86 LEU A CA 1
ATOM 652 C C . LEU A 1 86 ? 28.940 -7.770 -36.761 1.00 86.31 86 LEU A C 1
ATOM 654 O O . LEU A 1 86 ? 29.784 -7.281 -37.507 1.00 86.31 86 LEU A O 1
ATOM 658 N N . GLY A 1 87 ? 28.866 -9.081 -36.556 1.00 89.06 87 GLY A N 1
ATOM 659 C CA . GLY A 1 87 ? 29.799 -10.002 -37.167 1.00 89.06 87 GLY A CA 1
ATOM 660 C C . GLY A 1 87 ? 29.746 -11.397 -36.586 1.00 89.06 87 GLY A C 1
ATOM 661 O O . GLY A 1 87 ? 28.866 -11.737 -35.794 1.00 89.06 87 GLY A O 1
ATOM 662 N N . VAL A 1 88 ? 30.719 -12.207 -36.992 1.00 88.62 88 VAL A N 1
ATOM 663 C CA . VAL A 1 88 ? 30.980 -13.517 -36.400 1.00 88.62 88 VAL A CA 1
ATOM 664 C C . VAL A 1 88 ? 32.457 -13.653 -36.064 1.00 88.62 88 VAL A C 1
ATOM 666 O O . VAL A 1 88 ? 33.319 -13.086 -36.739 1.00 88.62 88 VAL A O 1
ATOM 669 N N . VAL A 1 89 ? 32.732 -14.441 -35.033 1.00 89.06 89 VAL A N 1
ATOM 670 C CA . VAL A 1 89 ? 34.078 -14.839 -34.628 1.00 89.06 89 VAL A CA 1
ATOM 671 C C . VAL A 1 89 ? 34.754 -15.577 -35.778 1.00 89.06 89 VAL A C 1
ATOM 673 O O . VAL A 1 89 ? 34.171 -16.482 -36.380 1.00 89.06 89 VAL A O 1
ATOM 676 N N . GLY A 1 90 ? 35.990 -15.203 -36.082 1.00 90.75 90 GLY A N 1
ATOM 677 C CA . GLY A 1 90 ? 36.816 -15.880 -37.071 1.00 90.75 90 GLY A CA 1
ATOM 678 C C . GLY A 1 90 ? 38.188 -16.223 -36.507 1.00 90.75 90 GLY A C 1
ATOM 679 O O . GLY A 1 90 ? 38.399 -16.266 -35.297 1.00 90.75 90 GLY A O 1
ATOM 680 N N . SER A 1 91 ? 39.117 -16.506 -37.412 1.00 92.50 91 SER A N 1
ATOM 681 C CA . SER A 1 91 ? 40.531 -16.702 -37.097 1.00 92.50 91 SER A CA 1
ATOM 682 C C . SER A 1 91 ? 41.350 -16.281 -38.317 1.00 92.50 91 SER A C 1
ATOM 684 O O . SER A 1 91 ? 41.867 -17.103 -39.069 1.00 92.50 91 SER A O 1
ATOM 686 N N . THR A 1 92 ? 41.356 -14.977 -38.598 1.00 91.31 92 THR A N 1
ATOM 687 C CA . THR A 1 92 ? 42.115 -14.381 -39.712 1.00 91.31 92 THR A CA 1
ATOM 688 C C . THR A 1 92 ? 43.179 -13.418 -39.196 1.00 91.31 92 THR A C 1
ATOM 690 O O . THR A 1 92 ? 43.086 -12.931 -38.075 1.00 91.31 92 THR A O 1
ATOM 693 N N . GLY A 1 93 ? 44.199 -13.116 -40.003 1.00 90.00 93 GLY A N 1
ATOM 694 C CA . GLY A 1 93 ? 45.333 -12.299 -39.554 1.00 90.00 93 GLY A CA 1
ATOM 695 C C . GLY A 1 93 ? 46.211 -13.039 -38.548 1.00 90.00 93 GLY A C 1
ATOM 696 O O . GLY A 1 93 ? 46.389 -14.251 -38.654 1.00 90.00 93 GLY A O 1
ATOM 697 N N . ASN A 1 94 ? 46.759 -12.317 -37.573 1.00 89.81 94 ASN A N 1
ATOM 698 C CA . ASN A 1 94 ? 47.647 -12.880 -36.561 1.00 89.81 94 ASN A CA 1
ATOM 699 C C . ASN A 1 94 ? 46.845 -13.487 -35.399 1.00 89.81 94 ASN A C 1
ATOM 701 O O . ASN A 1 94 ? 46.778 -12.914 -34.317 1.00 89.81 94 ASN A O 1
ATOM 705 N N . SER A 1 95 ? 46.209 -14.629 -35.651 1.00 87.19 95 SER A N 1
ATOM 706 C CA . SER A 1 95 ? 45.352 -15.345 -34.703 1.00 87.19 95 SER A CA 1
ATOM 707 C C . SER A 1 95 ? 45.841 -16.789 -34.553 1.00 87.19 95 SER A C 1
ATOM 709 O O . SER A 1 95 ? 46.094 -17.466 -35.547 1.00 87.19 95 SER A O 1
ATOM 711 N N . THR A 1 96 ? 45.990 -17.273 -33.316 1.00 86.44 96 THR A N 1
ATOM 712 C CA . THR A 1 96 ? 46.414 -18.658 -33.011 1.00 86.44 96 THR A CA 1
ATOM 713 C C . THR A 1 96 ? 45.240 -19.632 -32.867 1.00 86.44 96 THR A C 1
ATOM 715 O O . THR A 1 96 ? 45.446 -20.840 -32.763 1.00 86.44 96 THR A O 1
ATOM 718 N N . GLY A 1 97 ? 44.010 -19.120 -32.879 1.00 88.25 97 GLY A N 1
ATOM 719 C CA . GLY A 1 97 ? 42.772 -19.888 -32.805 1.00 88.25 97 GLY A CA 1
ATOM 720 C C . GLY A 1 97 ? 41.545 -18.968 -32.771 1.00 88.25 97 GLY A C 1
ATOM 721 O O . GLY A 1 97 ? 41.706 -17.764 -32.575 1.00 88.25 97 GLY A O 1
ATOM 722 N N . PRO A 1 98 ? 40.321 -19.489 -32.968 1.00 89.62 98 PRO A N 1
ATOM 723 C CA . PRO A 1 98 ? 39.120 -18.659 -33.048 1.00 89.62 98 PRO A CA 1
ATOM 724 C C . PRO A 1 98 ? 38.850 -17.810 -31.793 1.00 89.62 98 PRO A C 1
ATOM 726 O O . PRO A 1 98 ? 38.707 -18.338 -30.689 1.00 89.62 98 PRO A O 1
ATOM 729 N N . HIS A 1 99 ? 38.778 -16.490 -31.973 1.00 89.25 99 HIS A N 1
ATOM 730 C CA . HIS A 1 99 ? 38.427 -15.522 -30.929 1.00 89.25 99 HIS A CA 1
ATOM 731 C C . HIS A 1 99 ? 37.959 -14.196 -31.540 1.00 89.25 99 HIS A C 1
ATOM 733 O O . HIS A 1 99 ? 38.245 -13.893 -32.700 1.00 89.25 99 HIS A O 1
ATOM 739 N N . LEU A 1 100 ? 37.233 -13.405 -30.752 1.00 87.38 100 LEU A N 1
ATOM 740 C CA . LEU A 1 100 ? 36.944 -12.008 -31.059 1.00 87.38 100 LEU A CA 1
ATOM 741 C C . LEU A 1 100 ? 37.939 -11.124 -30.311 1.00 87.38 100 LEU A C 1
ATOM 743 O O . LEU A 1 100 ? 37.918 -11.098 -29.085 1.00 87.38 100 LEU A O 1
ATOM 747 N N . HIS A 1 101 ? 38.762 -10.381 -31.040 1.00 88.56 101 HIS A N 1
ATOM 748 C CA . HIS A 1 101 ? 39.595 -9.336 -30.454 1.00 88.56 101 HIS A CA 1
ATOM 749 C C . HIS A 1 101 ? 38.856 -8.000 -30.495 1.00 88.56 101 HIS A C 1
ATOM 751 O O . HIS A 1 101 ? 38.354 -7.613 -31.557 1.00 88.56 101 HIS A O 1
ATOM 757 N N . SER A 1 102 ? 38.792 -7.302 -29.361 1.00 86.69 102 SER A N 1
ATOM 758 C CA . SER A 1 102 ? 38.169 -5.986 -29.238 1.00 86.69 102 SER A CA 1
ATOM 759 C C . SER A 1 102 ? 39.141 -4.942 -28.700 1.00 86.69 102 SER A C 1
ATOM 761 O O . SER A 1 102 ? 39.795 -5.166 -27.683 1.00 86.69 102 SER A O 1
ATOM 763 N N . GLU A 1 103 ? 39.184 -3.780 -29.350 1.00 85.00 103 GLU A N 1
ATOM 764 C CA . GLU A 1 103 ? 40.014 -2.645 -28.935 1.00 85.00 103 GLU A CA 1
ATOM 765 C C . GLU A 1 103 ? 39.240 -1.319 -28.963 1.00 85.00 103 GLU A C 1
ATOM 767 O O . GLU A 1 103 ? 38.207 -1.205 -29.621 1.00 85.00 103 GLU A O 1
ATOM 772 N N . VAL A 1 104 ? 39.718 -0.313 -28.222 1.00 84.38 104 VAL A N 1
ATOM 773 C CA . VAL A 1 104 ? 39.125 1.037 -28.183 1.00 84.38 104 VAL A CA 1
ATOM 774 C C . VAL A 1 104 ? 40.135 2.034 -28.735 1.00 84.38 104 VAL A C 1
ATOM 776 O O . VAL A 1 104 ? 41.304 2.036 -28.351 1.00 84.38 104 VAL A O 1
ATOM 779 N N . GLU A 1 105 ? 39.684 2.907 -29.633 1.00 84.81 105 GLU A N 1
ATOM 780 C CA . GLU A 1 105 ? 40.514 3.935 -30.260 1.00 84.81 105 GLU A CA 1
ATOM 781 C C . GLU A 1 105 ? 41.176 4.811 -29.182 1.00 84.81 105 GLU A C 1
ATOM 783 O O . GLU A 1 105 ? 40.501 5.437 -28.367 1.00 84.81 105 GLU A O 1
ATOM 788 N N . GLY A 1 106 ? 42.511 4.843 -29.168 1.00 79.12 106 GLY A N 1
ATOM 789 C CA . GLY A 1 106 ? 43.292 5.617 -28.198 1.00 79.12 106 GLY A CA 1
ATOM 790 C C . GLY A 1 106 ? 43.642 4.887 -26.894 1.00 79.12 106 GLY A C 1
ATOM 791 O O . GLY A 1 106 ? 44.441 5.418 -26.125 1.00 79.12 106 GLY A O 1
ATOM 792 N N . TYR A 1 107 ? 43.140 3.667 -26.665 1.00 75.56 107 TYR A N 1
ATOM 793 C CA . TYR A 1 107 ? 43.477 2.847 -25.496 1.00 75.56 107 TYR A CA 1
ATOM 794 C C . TYR A 1 107 ? 44.286 1.620 -25.921 1.00 75.56 107 TYR A C 1
ATOM 796 O O . TYR A 1 107 ? 43.760 0.657 -26.465 1.00 75.56 107 TYR A O 1
ATOM 804 N N . ALA A 1 108 ? 45.596 1.659 -25.670 1.00 65.94 108 ALA A N 1
ATOM 805 C CA . ALA A 1 108 ? 46.542 0.645 -26.144 1.00 65.94 108 ALA A CA 1
ATOM 806 C C . ALA A 1 108 ? 46.781 -0.520 -25.159 1.00 65.94 108 ALA A C 1
ATOM 808 O O . ALA A 1 108 ? 47.722 -1.289 -25.356 1.00 65.94 108 ALA A O 1
ATOM 809 N N . THR A 1 109 ? 45.981 -0.645 -24.093 1.00 69.44 109 THR A N 1
ATOM 810 C CA . THR A 1 109 ? 46.130 -1.696 -23.073 1.00 69.44 109 THR A CA 1
ATOM 811 C C . THR A 1 109 ? 44.785 -2.293 -22.674 1.00 69.44 109 THR A C 1
ATOM 813 O O . THR A 1 109 ? 43.762 -1.610 -22.674 1.00 69.44 109 THR A O 1
ATOM 816 N N . THR A 1 110 ? 44.807 -3.561 -22.264 1.00 65.44 110 THR A N 1
ATOM 817 C CA . THR A 1 110 ? 43.676 -4.259 -21.636 1.00 65.44 110 THR A CA 1
ATOM 818 C C . THR A 1 110 ? 43.103 -3.481 -20.442 1.00 65.44 110 THR A C 1
ATOM 820 O O . THR A 1 110 ? 41.890 -3.348 -20.332 1.00 65.44 110 THR A O 1
ATOM 823 N N . ASP A 1 111 ? 43.949 -2.901 -19.585 1.00 66.06 111 ASP A N 1
ATOM 824 C CA . ASP A 1 111 ? 43.483 -2.092 -18.446 1.00 66.06 111 ASP A CA 1
ATOM 825 C C . ASP A 1 111 ? 42.765 -0.817 -18.905 1.00 66.06 111 ASP A C 1
ATOM 827 O O . ASP A 1 111 ? 41.732 -0.451 -18.351 1.00 66.06 111 ASP A O 1
ATOM 831 N N . GLY A 1 112 ? 43.278 -0.157 -19.949 1.00 66.50 112 GLY A N 1
ATOM 832 C CA . GLY A 1 112 ? 42.633 1.012 -20.542 1.00 66.50 112 GLY A CA 1
ATOM 833 C C . GLY A 1 112 ? 41.289 0.673 -21.189 1.00 66.50 112 GLY A C 1
ATOM 834 O O . GLY A 1 112 ? 40.348 1.456 -21.085 1.00 66.50 112 GLY A O 1
ATOM 835 N N . TYR A 1 113 ? 41.180 -0.511 -21.799 1.00 70.25 113 TYR A N 1
ATOM 836 C CA . TYR A 1 113 ? 39.925 -1.037 -22.334 1.00 70.25 113 TYR A CA 1
ATOM 837 C C . TYR A 1 113 ? 38.878 -1.209 -21.227 1.00 70.25 113 TYR A C 1
ATOM 839 O O . TYR A 1 113 ? 37.786 -0.654 -21.332 1.00 70.25 113 TYR A O 1
ATOM 847 N N . TRP A 1 114 ? 39.210 -1.916 -20.140 1.00 64.25 114 TRP A N 1
ATOM 848 C CA . TRP A 1 114 ? 38.262 -2.150 -19.045 1.00 64.25 114 TRP A CA 1
ATOM 849 C C . TRP A 1 114 ? 37.889 -0.868 -18.306 1.00 64.25 114 TRP A C 1
ATOM 851 O O . TRP A 1 114 ? 36.708 -0.618 -18.099 1.00 64.25 114 TRP A O 1
ATOM 861 N N . GLN A 1 115 ? 38.856 0.008 -18.013 1.00 63.06 115 GLN A N 1
ATOM 862 C CA . GLN A 1 115 ? 38.567 1.315 -17.413 1.00 63.06 115 GLN A CA 1
ATOM 863 C C . GLN A 1 115 ? 37.619 2.147 -18.278 1.00 63.06 115 GLN A C 1
ATOM 865 O O . GLN A 1 115 ? 36.741 2.831 -17.751 1.00 63.06 115 GLN A O 1
ATOM 870 N N . PHE A 1 116 ? 37.770 2.099 -19.602 1.00 65.12 116 PHE A N 1
ATOM 871 C CA . PHE A 1 116 ? 36.864 2.782 -20.512 1.00 65.12 116 PHE A CA 1
ATOM 872 C C . PHE A 1 116 ? 35.465 2.159 -20.494 1.00 65.12 116 PHE A C 1
ATOM 874 O O . PHE A 1 116 ? 34.490 2.894 -20.377 1.00 65.12 116 PHE A O 1
ATOM 881 N N . PHE A 1 117 ? 35.328 0.836 -20.581 1.00 62.34 117 PHE A N 1
ATOM 882 C CA . PHE A 1 117 ? 34.011 0.189 -20.587 1.00 62.34 117 PHE A CA 1
ATOM 883 C C . PHE A 1 117 ? 33.275 0.284 -19.241 1.00 62.34 117 PHE A C 1
ATOM 885 O O . PHE A 1 117 ? 32.070 0.513 -19.255 1.00 62.34 117 PHE A O 1
ATOM 892 N N . ASP A 1 118 ? 33.979 0.219 -18.109 1.00 58.28 118 ASP A N 1
ATOM 893 C CA . ASP A 1 118 ? 33.386 0.401 -16.774 1.00 58.28 118 ASP A CA 1
ATOM 894 C C . ASP A 1 118 ? 32.937 1.851 -16.525 1.00 58.28 118 ASP A C 1
ATOM 896 O O . ASP A 1 118 ? 31.941 2.096 -15.844 1.00 58.28 118 ASP A O 1
ATOM 900 N N . SER A 1 119 ? 33.665 2.836 -17.069 1.00 51.16 119 SER A N 1
ATOM 901 C CA . SER A 1 119 ? 33.366 4.266 -16.873 1.00 51.16 119 SER A CA 1
ATOM 902 C C . SER A 1 119 ? 32.455 4.870 -17.943 1.00 51.16 119 SER A C 1
ATOM 904 O O . SER A 1 119 ? 31.824 5.907 -17.717 1.00 51.16 119 SER A O 1
ATOM 906 N N . SER A 1 120 ? 32.379 4.252 -19.118 1.00 50.44 120 SER A N 1
ATOM 907 C CA . SER A 1 120 ? 31.536 4.711 -20.211 1.00 50.44 120 SER A CA 1
ATOM 908 C C . SER A 1 120 ? 30.140 4.105 -20.104 1.00 50.44 120 SER A C 1
ATOM 910 O O . SER A 1 120 ? 29.951 2.950 -19.737 1.00 50.44 120 SER A O 1
ATOM 912 N N . ARG A 1 121 ? 29.112 4.878 -20.466 1.00 51.75 121 ARG A N 1
ATOM 913 C CA . ARG A 1 121 ? 27.701 4.442 -20.444 1.00 51.75 121 ARG A CA 1
ATOM 914 C C . ARG A 1 121 ? 27.379 3.323 -21.455 1.00 51.75 121 ARG A C 1
ATOM 916 O O . ARG A 1 121 ? 26.221 3.116 -21.771 1.00 51.75 121 ARG A O 1
ATOM 923 N N . VAL A 1 122 ? 28.378 2.621 -21.990 1.00 52.53 122 VAL A N 1
ATOM 924 C CA . VAL A 1 122 ? 28.229 1.521 -22.961 1.00 52.53 122 VAL A CA 1
ATOM 925 C C . VAL A 1 122 ? 27.618 0.279 -22.311 1.00 52.53 122 VAL A C 1
ATOM 927 O O . VAL A 1 122 ? 27.117 -0.604 -23.001 1.00 52.53 122 VAL A O 1
ATOM 930 N N . VAL A 1 123 ? 27.614 0.224 -20.980 1.00 47.62 123 VAL A N 1
ATOM 931 C CA . VAL A 1 123 ? 26.927 -0.810 -20.214 1.00 47.62 123 VAL A CA 1
ATOM 932 C C . VAL A 1 123 ? 25.419 -0.562 -20.269 1.00 47.62 123 VAL A C 1
ATOM 934 O O . VAL A 1 123 ? 24.953 0.537 -19.955 1.00 47.62 123 VAL A O 1
ATOM 937 N N . GLY A 1 124 ? 24.650 -1.610 -20.583 1.00 45.09 124 GLY A N 1
ATOM 938 C CA . GLY A 1 124 ? 23.187 -1.622 -20.456 1.00 45.09 124 GLY A CA 1
ATOM 939 C C . GLY A 1 124 ? 22.689 -1.040 -19.125 1.00 45.09 124 GLY A C 1
ATOM 940 O O . GLY A 1 124 ? 21.638 -0.426 -19.100 1.00 45.09 124 GLY A O 1
ATOM 941 N N . ALA A 1 125 ? 23.495 -1.064 -18.063 1.00 40.12 125 ALA A N 1
ATOM 942 C CA . ALA A 1 125 ? 23.192 -0.483 -16.757 1.00 40.12 125 ALA A CA 1
ATOM 943 C C . ALA A 1 125 ? 22.792 1.016 -16.730 1.00 40.12 125 ALA A C 1
ATOM 945 O O . ALA A 1 125 ? 22.278 1.458 -15.709 1.00 40.12 125 ALA A O 1
ATOM 946 N N . ASN A 1 126 ? 23.014 1.812 -17.791 1.00 42.50 126 ASN A N 1
ATOM 947 C CA . ASN A 1 126 ? 22.641 3.241 -17.822 1.00 42.50 126 ASN A CA 1
ATOM 948 C C . ASN A 1 126 ? 21.787 3.674 -19.027 1.00 42.50 126 ASN A C 1
ATOM 950 O O . ASN A 1 126 ? 21.541 4.873 -19.197 1.00 42.50 126 ASN A O 1
ATOM 954 N N . TYR A 1 127 ? 21.330 2.737 -19.860 1.00 49.25 127 TYR A N 1
ATOM 955 C CA . TYR A 1 127 ? 20.369 3.040 -20.916 1.00 49.25 127 TYR A CA 1
ATOM 956 C C . TYR A 1 127 ? 19.015 2.418 -20.574 1.00 49.25 127 TYR A C 1
ATOM 958 O O . TYR A 1 127 ? 18.943 1.196 -20.450 1.00 49.25 127 TYR A O 1
ATOM 966 N N . PRO A 1 128 ? 17.934 3.214 -20.473 1.00 53.12 128 PRO A N 1
ATOM 967 C CA . PRO A 1 128 ? 16.604 2.642 -20.335 1.00 53.12 128 PRO A CA 1
ATOM 968 C C . PRO A 1 128 ? 16.329 1.726 -21.537 1.00 53.12 128 PRO A C 1
ATOM 970 O O . PRO A 1 128 ? 16.733 2.026 -22.664 1.00 53.12 128 PRO A O 1
ATOM 973 N N . ALA A 1 129 ? 15.630 0.613 -21.332 1.00 52.28 129 ALA A N 1
ATOM 974 C CA . ALA A 1 129 ? 15.240 -0.351 -22.354 1.00 52.28 129 ALA A CA 1
ATOM 975 C C . ALA A 1 129 ? 14.563 0.321 -23.564 1.00 52.28 129 ALA A C 1
ATOM 977 O O . ALA A 1 129 ? 14.687 -0.166 -24.688 1.00 52.28 129 ALA A O 1
ATOM 978 N N . SER A 1 130 ? 13.920 1.479 -23.374 1.00 50.03 130 SER A N 1
ATOM 979 C CA . SER A 1 130 ? 13.341 2.288 -24.456 1.00 50.03 130 SER A CA 1
ATOM 980 C C . SER A 1 130 ? 14.398 2.848 -25.408 1.00 50.03 130 SER A C 1
ATOM 982 O O . SER A 1 130 ? 14.164 2.902 -26.613 1.00 50.03 130 SER A O 1
ATOM 984 N N . ALA A 1 131 ? 15.576 3.205 -24.900 1.00 48.78 131 ALA A N 1
ATOM 985 C CA . ALA A 1 131 ? 16.710 3.666 -25.693 1.00 48.78 131 ALA A CA 1
ATOM 986 C C . ALA A 1 131 ? 17.478 2.514 -26.369 1.00 48.78 131 ALA A C 1
ATOM 988 O O . ALA A 1 131 ? 18.116 2.734 -27.397 1.00 48.78 131 ALA A O 1
ATOM 989 N N . LEU A 1 132 ? 17.414 1.296 -25.818 1.00 49.75 132 LEU A N 1
ATOM 990 C CA . LEU A 1 132 ? 18.120 0.118 -26.345 1.00 49.75 132 LEU A CA 1
ATOM 991 C C . LEU A 1 132 ? 17.298 -0.667 -27.376 1.00 49.75 132 LEU A C 1
ATOM 993 O O . LEU A 1 132 ? 17.844 -1.106 -28.385 1.00 49.75 132 LEU A O 1
ATOM 997 N N . TYR A 1 133 ? 15.992 -0.819 -27.142 1.00 57.50 133 TYR A N 1
ATOM 998 C CA . TYR A 1 133 ? 15.115 -1.715 -27.908 1.00 57.50 133 TYR A CA 1
ATOM 999 C C . TYR A 1 133 ? 13.877 -1.020 -28.501 1.00 57.50 133 TYR A C 1
ATOM 1001 O O . TYR A 1 133 ? 13.111 -1.638 -29.243 1.00 57.50 133 TYR A O 1
ATOM 1009 N N . GLY A 1 134 ? 13.678 0.266 -28.198 1.00 57.28 134 GLY A N 1
ATOM 1010 C CA . GLY A 1 134 ? 12.537 1.055 -28.660 1.00 57.28 134 GLY A CA 1
ATOM 1011 C C . GLY A 1 134 ? 11.274 0.893 -27.805 1.00 57.28 134 GLY A C 1
ATOM 1012 O O . GLY A 1 134 ? 11.093 -0.081 -27.075 1.00 57.28 134 GLY A O 1
ATOM 1013 N N . GLU A 1 135 ? 10.359 1.857 -27.919 1.00 72.38 135 GLU A N 1
ATOM 1014 C CA . GLU A 1 135 ? 9.132 1.936 -27.104 1.00 72.38 135 GLU A CA 1
ATOM 1015 C C . GLU A 1 135 ? 8.221 0.707 -27.255 1.00 72.38 135 GLU A C 1
ATOM 1017 O O . GLU A 1 135 ? 7.619 0.246 -26.286 1.00 72.38 135 GLU A O 1
ATOM 1022 N N . ALA A 1 136 ? 8.136 0.132 -28.460 1.00 68.94 136 ALA A N 1
ATOM 1023 C CA . ALA A 1 136 ? 7.311 -1.050 -28.719 1.00 68.94 136 ALA A CA 1
ATOM 1024 C C . ALA A 1 136 ? 7.798 -2.285 -27.940 1.00 68.94 136 ALA A C 1
ATOM 1026 O O . ALA A 1 136 ? 6.982 -3.062 -27.439 1.00 68.94 136 ALA A O 1
ATOM 1027 N N . TRP A 1 137 ? 9.118 -2.447 -27.805 1.00 75.38 137 TRP A N 1
ATOM 1028 C CA . TRP A 1 137 ? 9.707 -3.515 -27.003 1.00 75.38 137 TRP A CA 1
ATOM 1029 C C . TRP A 1 137 ? 9.406 -3.315 -25.522 1.00 75.38 137 TRP A C 1
ATOM 1031 O O . TRP A 1 137 ? 8.930 -4.239 -24.866 1.00 75.38 137 TRP A O 1
ATOM 1041 N N . VAL A 1 138 ? 9.606 -2.097 -25.013 1.00 78.31 138 VAL A N 1
ATOM 1042 C CA . VAL A 1 138 ? 9.314 -1.764 -23.613 1.00 78.31 138 VAL A CA 1
ATOM 1043 C C . VAL A 1 138 ? 7.849 -2.005 -23.292 1.00 78.31 138 VAL A C 1
ATOM 1045 O O . VAL A 1 138 ? 7.539 -2.646 -22.298 1.00 78.31 138 VAL A O 1
ATOM 1048 N N . LYS A 1 139 ? 6.936 -1.603 -24.175 1.00 80.19 139 LYS A N 1
ATOM 1049 C CA . LYS A 1 139 ? 5.506 -1.841 -23.980 1.00 80.19 139 LYS A CA 1
ATOM 1050 C C . LYS A 1 139 ? 5.165 -3.334 -23.923 1.00 80.19 139 LYS A C 1
ATOM 1052 O O . LYS A 1 139 ? 4.343 -3.755 -23.111 1.00 80.19 139 LYS A O 1
ATOM 1057 N N . SER A 1 140 ? 5.817 -4.150 -24.754 1.00 82.38 140 SER A N 1
ATOM 1058 C CA . SER A 1 140 ? 5.694 -5.613 -24.702 1.00 82.38 140 SER A CA 1
ATOM 1059 C C . SER A 1 140 ? 6.251 -6.186 -23.393 1.00 82.38 140 SER A C 1
ATOM 1061 O O . SER A 1 140 ? 5.597 -7.012 -22.757 1.00 82.38 140 SER A O 1
ATOM 1063 N N . ALA A 1 141 ? 7.431 -5.731 -22.968 1.00 84.44 141 ALA A N 1
ATOM 1064 C CA . ALA A 1 141 ? 8.065 -6.118 -21.711 1.00 84.44 141 ALA A CA 1
ATOM 1065 C C . ALA A 1 141 ? 7.184 -5.791 -20.499 1.00 84.44 141 ALA A C 1
ATOM 1067 O O . ALA A 1 141 ? 6.889 -6.669 -19.693 1.00 84.44 141 ALA A O 1
ATOM 1068 N N . GLN A 1 142 ? 6.680 -4.560 -20.424 1.00 90.44 142 GLN A N 1
ATOM 1069 C CA . GLN A 1 142 ? 5.743 -4.107 -19.399 1.00 90.44 142 GLN A CA 1
ATOM 1070 C C . GLN A 1 142 ? 4.465 -4.954 -19.393 1.00 90.44 142 GLN A C 1
ATOM 1072 O O . GLN A 1 142 ? 3.995 -5.357 -18.335 1.00 90.44 142 GLN A O 1
ATOM 1077 N N . GLY A 1 143 ? 3.934 -5.312 -20.568 1.00 81.31 143 GLY A N 1
ATOM 1078 C CA . GLY A 1 143 ? 2.793 -6.224 -20.672 1.00 81.31 143 GLY A CA 1
ATOM 1079 C C . GLY A 1 143 ? 3.069 -7.613 -20.084 1.00 81.31 143 GLY A C 1
ATOM 1080 O O . GLY A 1 143 ? 2.196 -8.189 -19.435 1.00 81.31 143 GLY A O 1
ATOM 1081 N N . LYS A 1 144 ? 4.280 -8.152 -20.268 1.00 83.94 144 LYS A N 1
ATOM 1082 C CA . LYS A 1 144 ? 4.695 -9.423 -19.650 1.00 83.94 144 LYS A CA 1
ATOM 1083 C C . LYS A 1 144 ? 4.902 -9.278 -18.148 1.00 83.94 144 LYS A C 1
ATOM 1085 O O . LYS A 1 144 ? 4.428 -10.130 -17.410 1.00 83.94 144 LYS A O 1
ATOM 1090 N N . LEU A 1 145 ? 5.535 -8.196 -17.699 1.00 81.12 145 LEU A N 1
ATOM 1091 C CA . LEU A 1 145 ? 5.693 -7.874 -16.280 1.00 81.12 145 LEU A CA 1
ATOM 1092 C C . LEU A 1 145 ? 4.328 -7.793 -15.580 1.00 81.12 145 LEU A C 1
ATOM 1094 O O . LEU A 1 145 ? 4.128 -8.470 -14.580 1.00 81.12 145 LEU A O 1
ATOM 1098 N N . ILE A 1 146 ? 3.354 -7.085 -16.154 1.00 74.06 146 ILE A N 1
ATOM 1099 C CA . ILE A 1 146 ? 1.987 -7.001 -15.614 1.00 74.06 146 ILE A CA 1
ATOM 1100 C C . ILE A 1 146 ? 1.328 -8.386 -15.534 1.00 74.06 146 ILE A C 1
ATOM 1102 O O . ILE A 1 146 ? 0.726 -8.722 -14.520 1.00 74.06 146 ILE A O 1
ATOM 1106 N N . ARG A 1 147 ? 1.467 -9.228 -16.568 1.00 70.19 147 ARG A N 1
ATOM 1107 C CA . ARG A 1 147 ? 0.932 -10.609 -16.554 1.00 70.19 147 ARG A CA 1
ATOM 1108 C C . ARG A 1 147 ? 1.635 -11.522 -15.552 1.00 70.19 147 ARG A C 1
ATOM 1110 O O . ARG A 1 147 ? 1.018 -12.451 -15.046 1.00 70.19 147 ARG A O 1
ATOM 1117 N N . LEU A 1 148 ? 2.910 -11.260 -15.281 1.00 68.94 148 LEU A N 1
ATOM 1118 C CA . LEU A 1 148 ? 3.683 -11.891 -14.210 1.00 68.94 148 LEU A CA 1
ATOM 1119 C C . LEU A 1 148 ? 3.412 -11.256 -12.842 1.00 68.94 148 LEU A C 1
ATOM 1121 O O . LEU A 1 148 ? 3.968 -11.706 -11.842 1.00 68.94 148 LEU A O 1
ATOM 1125 N N . GLY A 1 149 ? 2.545 -10.243 -12.799 1.00 62.75 149 GLY A N 1
ATOM 1126 C CA . GLY A 1 149 ? 2.022 -9.679 -11.574 1.00 62.75 149 GLY A CA 1
ATOM 1127 C C . GLY A 1 149 ? 2.755 -8.455 -11.029 1.00 62.75 149 GLY A C 1
ATOM 1128 O O . GLY A 1 149 ? 2.531 -8.053 -9.893 1.00 62.75 149 GLY A O 1
ATOM 1129 N N . TYR A 1 150 ? 3.634 -7.845 -11.816 1.00 71.62 150 TYR A N 1
ATOM 1130 C CA . TYR A 1 150 ? 4.310 -6.617 -11.421 1.00 71.62 150 TYR A CA 1
ATOM 1131 C C . TYR A 1 150 ? 3.401 -5.396 -11.589 1.00 71.62 150 TYR A C 1
ATOM 1133 O O . TYR A 1 150 ? 2.782 -5.203 -12.637 1.00 71.62 150 TYR A O 1
ATOM 1141 N N . ASP A 1 151 ? 3.375 -4.546 -10.565 1.00 72.06 151 ASP A N 1
ATOM 1142 C CA . ASP A 1 151 ? 2.736 -3.235 -10.617 1.00 72.06 151 ASP A CA 1
ATOM 1143 C C . ASP A 1 151 ? 3.703 -2.203 -11.207 1.00 72.06 151 ASP A C 1
ATOM 1145 O O . ASP A 1 151 ? 4.800 -1.987 -10.692 1.00 72.06 151 ASP A O 1
ATOM 1149 N N . LEU A 1 152 ? 3.292 -1.580 -12.311 1.00 74.50 152 LEU A N 1
ATOM 1150 C CA . LEU A 1 152 ? 4.070 -0.563 -13.022 1.00 74.50 152 LEU A CA 1
ATOM 1151 C C . LEU A 1 152 ? 3.518 0.855 -12.793 1.00 74.50 152 LEU A C 1
ATOM 1153 O O . LEU A 1 152 ? 3.897 1.798 -13.489 1.00 74.50 152 LEU A O 1
ATOM 1157 N N . GLY A 1 153 ? 2.622 1.012 -11.816 1.00 65.81 153 GLY A N 1
ATOM 1158 C CA . GLY A 1 153 ? 1.955 2.261 -11.482 1.00 65.81 153 GLY A CA 1
ATOM 1159 C C . GLY A 1 153 ? 0.834 2.633 -12.455 1.00 65.81 153 GLY A C 1
ATOM 1160 O O . GLY A 1 153 ? 0.457 1.876 -13.350 1.00 65.81 153 GLY A O 1
ATOM 1161 N N . GLN A 1 154 ? 0.307 3.851 -12.294 1.00 67.19 154 GLN A N 1
ATOM 1162 C CA . GLN A 1 154 ? -0.892 4.347 -12.993 1.00 67.19 154 GLN A CA 1
ATOM 1163 C C . GLN A 1 154 ? -0.827 4.297 -14.534 1.00 67.19 154 GLN A C 1
ATOM 1165 O O . GLN A 1 154 ? -1.864 4.317 -15.191 1.00 67.19 154 GLN A O 1
ATOM 1170 N N . TRP A 1 155 ? 0.376 4.258 -15.116 1.00 65.69 155 TRP A N 1
ATOM 1171 C CA . TRP A 1 155 ? 0.585 4.299 -16.566 1.00 65.69 155 TRP A CA 1
ATOM 1172 C C . TRP A 1 155 ? 0.695 2.904 -17.202 1.00 65.69 155 TRP A C 1
ATOM 1174 O O . TRP A 1 155 ? 0.531 2.775 -18.416 1.00 65.69 155 TRP A O 1
ATOM 1184 N N . GLY A 1 156 ? 0.900 1.854 -16.397 1.00 79.31 156 GLY A N 1
ATOM 1185 C CA . GLY A 1 156 ? 0.965 0.470 -16.864 1.00 79.31 156 GLY A CA 1
ATOM 1186 C C . GLY A 1 156 ? 2.007 0.255 -17.969 1.00 79.31 156 GLY A C 1
ATOM 1187 O O . GLY A 1 156 ? 3.165 0.639 -17.836 1.00 79.31 156 GLY A O 1
ATOM 1188 N N . ALA A 1 157 ? 1.593 -0.382 -19.069 1.00 85.12 157 ALA A N 1
ATOM 1189 C CA . ALA A 1 157 ? 2.437 -0.579 -20.246 1.00 85.12 157 ALA A CA 1
ATOM 1190 C C . ALA A 1 157 ? 2.401 0.652 -21.169 1.00 85.12 157 ALA A C 1
ATOM 1192 O O . ALA A 1 157 ? 1.681 0.675 -22.173 1.00 85.12 157 ALA A O 1
ATOM 1193 N N . ASP A 1 158 ? 3.162 1.686 -20.827 1.00 77.31 158 ASP A N 1
ATOM 1194 C CA . ASP A 1 158 ? 3.208 2.969 -21.536 1.00 77.31 158 ASP A CA 1
ATOM 1195 C C . ASP A 1 158 ? 4.343 3.086 -22.573 1.00 77.31 158 ASP A C 1
ATOM 1197 O O . ASP A 1 158 ? 4.396 4.062 -23.321 1.00 77.31 158 ASP A O 1
ATOM 1201 N N . GLY A 1 159 ? 5.221 2.084 -22.665 1.00 74.44 159 GLY A N 1
ATOM 1202 C CA . GLY A 1 159 ? 6.391 2.079 -23.546 1.00 74.44 159 GLY A CA 1
ATOM 1203 C C .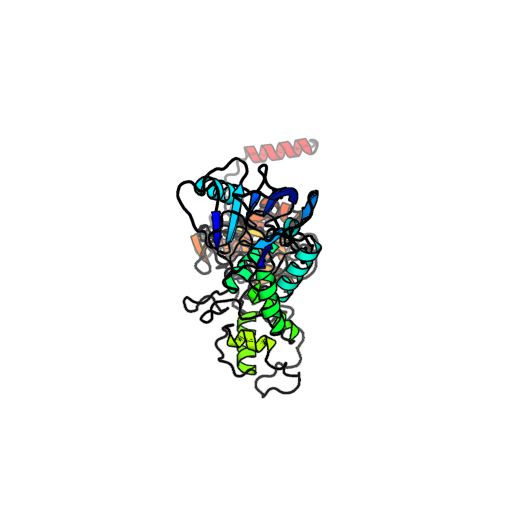 GLY A 1 159 ? 7.578 2.895 -23.025 1.00 74.44 159 GLY A C 1
ATOM 1204 O O . GLY A 1 159 ? 8.587 3.003 -23.727 1.00 74.44 159 GLY A O 1
ATOM 1205 N N . LYS A 1 160 ? 7.491 3.447 -21.809 1.00 74.50 160 LYS A N 1
ATOM 1206 C CA . LYS A 1 160 ? 8.558 4.219 -21.168 1.00 74.50 160 LYS A CA 1
ATOM 1207 C C . LYS A 1 160 ? 9.205 3.401 -20.064 1.00 74.50 160 LYS A C 1
ATOM 1209 O O . LYS A 1 160 ? 8.567 2.995 -19.101 1.00 74.50 160 LYS A O 1
ATOM 1214 N N . ASP A 1 161 ? 10.511 3.205 -20.178 1.00 66.38 161 ASP A N 1
ATOM 1215 C CA . ASP A 1 161 ? 11.260 2.437 -19.189 1.00 66.38 161 ASP A CA 1
ATOM 1216 C C . ASP A 1 161 ? 11.677 3.311 -17.995 1.00 66.38 161 ASP A C 1
ATOM 1218 O O . ASP A 1 161 ? 12.828 3.733 -17.870 1.00 66.38 161 ASP A O 1
ATOM 1222 N N . GLY A 1 162 ? 10.685 3.656 -17.170 1.00 70.38 162 GLY A N 1
ATOM 1223 C CA . GLY A 1 162 ? 10.854 4.403 -15.922 1.00 70.38 162 GLY A CA 1
ATOM 1224 C C . GLY A 1 162 ? 11.109 3.507 -14.706 1.00 70.38 162 GLY A C 1
ATOM 1225 O O . GLY A 1 162 ? 11.094 2.280 -14.804 1.00 70.38 162 GLY A O 1
ATOM 1226 N N . ASP A 1 163 ? 11.283 4.129 -13.539 1.00 72.44 163 ASP A N 1
ATOM 1227 C CA . ASP A 1 163 ? 11.727 3.480 -12.294 1.00 72.44 163 ASP A CA 1
ATOM 1228 C C . ASP A 1 163 ? 10.923 2.227 -11.917 1.00 72.44 163 ASP A C 1
ATOM 1230 O O . ASP A 1 163 ? 11.503 1.215 -11.528 1.00 72.44 163 ASP A O 1
ATOM 1234 N N . ALA A 1 164 ? 9.597 2.247 -12.097 1.00 70.50 164 ALA A N 1
ATOM 1235 C CA . ALA A 1 164 ? 8.742 1.091 -11.817 1.00 70.50 164 ALA A CA 1
ATOM 1236 C C . ALA A 1 164 ? 9.028 -0.100 -12.754 1.00 70.50 164 ALA A C 1
ATOM 1238 O O . ALA A 1 164 ? 9.067 -1.247 -12.311 1.00 70.50 164 ALA A O 1
ATOM 1239 N N . THR A 1 165 ? 9.291 0.165 -14.040 1.00 81.06 165 THR A N 1
ATOM 1240 C CA . THR A 1 165 ? 9.637 -0.879 -15.022 1.00 81.06 165 THR A CA 1
ATOM 1241 C C . THR A 1 165 ? 11.020 -1.457 -14.731 1.00 81.06 165 THR A C 1
ATOM 1243 O O . THR A 1 165 ? 11.187 -2.678 -14.735 1.00 81.06 165 THR A O 1
ATOM 1246 N N . GLN A 1 166 ? 11.991 -0.612 -14.384 1.00 78.88 166 GLN A N 1
ATOM 1247 C CA . GLN A 1 166 ? 13.342 -1.050 -14.027 1.00 78.88 166 GLN A CA 1
ATOM 1248 C C . GLN A 1 166 ? 13.359 -1.849 -12.716 1.00 78.88 166 GLN A C 1
ATOM 1250 O O . GLN A 1 166 ? 14.021 -2.883 -12.630 1.00 78.88 166 GLN A O 1
ATOM 1255 N N . ALA A 1 167 ? 12.597 -1.425 -11.704 1.00 69.69 167 ALA A N 1
ATOM 1256 C CA . ALA A 1 167 ? 12.471 -2.144 -10.437 1.00 69.69 167 ALA A CA 1
ATOM 1257 C C . ALA A 1 167 ? 11.840 -3.533 -10.628 1.00 69.69 167 ALA A C 1
ATOM 1259 O O . ALA A 1 167 ? 12.398 -4.532 -10.170 1.00 69.69 167 ALA A O 1
ATOM 1260 N N . ALA A 1 168 ? 10.732 -3.613 -11.372 1.00 75.38 168 ALA A N 1
ATOM 1261 C CA . ALA A 1 168 ? 10.089 -4.879 -11.723 1.00 75.38 168 ALA A CA 1
ATOM 1262 C C . ALA A 1 168 ? 11.026 -5.805 -12.520 1.00 75.38 168 ALA A C 1
ATOM 1264 O O . ALA A 1 168 ? 11.071 -7.015 -12.296 1.00 75.38 168 ALA A O 1
ATOM 1265 N N . THR A 1 169 ? 11.828 -5.228 -13.415 1.00 82.56 169 THR A N 1
ATOM 1266 C CA . THR A 1 169 ? 12.832 -5.956 -14.194 1.00 82.56 169 THR A CA 1
ATOM 1267 C C . THR A 1 169 ? 13.926 -6.555 -13.308 1.00 82.56 169 THR A C 1
ATOM 1269 O O . THR A 1 169 ? 14.234 -7.736 -13.466 1.00 82.56 169 THR A O 1
ATOM 1272 N N . LYS A 1 170 ? 14.475 -5.791 -12.351 1.00 74.38 170 LYS A N 1
ATOM 1273 C CA . LYS A 1 170 ? 15.502 -6.289 -11.413 1.00 74.38 170 LYS A CA 1
ATOM 1274 C C . LYS A 1 170 ? 14.989 -7.439 -10.558 1.00 74.38 170 LYS A C 1
ATOM 1276 O O . LYS A 1 170 ? 15.710 -8.413 -10.355 1.00 74.38 170 LYS A O 1
ATOM 1281 N N . ASP A 1 171 ? 13.748 -7.351 -10.086 1.00 74.31 171 ASP A N 1
ATOM 1282 C CA . ASP A 1 171 ? 13.133 -8.433 -9.314 1.00 74.31 171 ASP A CA 1
ATOM 1283 C C . ASP A 1 171 ? 12.980 -9.710 -10.157 1.00 74.31 171 ASP A C 1
ATOM 1285 O O . ASP A 1 171 ? 13.370 -10.798 -9.729 1.00 74.31 171 ASP A O 1
ATOM 1289 N N . LEU A 1 172 ? 12.504 -9.576 -11.399 1.00 76.44 172 LEU A N 1
ATOM 1290 C CA . LEU A 1 172 ? 12.380 -10.706 -12.318 1.00 76.44 172 LEU A CA 1
ATOM 1291 C C . LEU A 1 172 ? 13.744 -11.333 -12.656 1.00 76.44 172 LEU A C 1
ATOM 1293 O O . LEU A 1 172 ? 13.867 -12.558 -12.715 1.00 76.44 172 LEU A O 1
ATOM 1297 N N . GLN A 1 173 ? 14.777 -10.511 -12.846 1.00 80.00 173 GLN A N 1
ATOM 1298 C CA . GLN A 1 173 ? 16.150 -10.968 -13.074 1.00 80.00 173 GLN A CA 1
ATOM 1299 C C . GLN A 1 173 ? 16.703 -11.722 -11.869 1.00 80.00 173 GLN A C 1
ATOM 1301 O O . GLN A 1 173 ? 17.229 -12.824 -12.027 1.00 80.00 173 GLN A O 1
ATOM 1306 N N . LYS A 1 174 ? 16.505 -11.179 -10.663 1.00 76.31 174 LYS A N 1
ATOM 1307 C CA . LYS A 1 174 ? 16.882 -11.835 -9.409 1.00 76.31 174 LYS A CA 1
ATOM 1308 C C . LYS A 1 174 ? 16.247 -13.222 -9.297 1.00 76.31 174 LYS A C 1
ATOM 1310 O O . LYS A 1 174 ? 16.944 -14.171 -8.948 1.00 76.31 174 LYS A O 1
ATOM 1315 N N . ARG A 1 175 ? 14.963 -13.367 -9.652 1.00 70.19 175 ARG A N 1
ATOM 1316 C CA . ARG A 1 175 ? 14.273 -14.673 -9.670 1.00 70.19 175 ARG A CA 1
ATOM 1317 C C . ARG A 1 175 ? 14.855 -15.655 -10.678 1.00 70.19 175 ARG A C 1
ATOM 1319 O O . ARG A 1 175 ? 14.922 -16.842 -10.388 1.00 70.19 175 ARG A O 1
ATOM 1326 N N . GLY A 1 176 ? 15.240 -15.177 -11.856 1.00 68.81 176 GLY A N 1
ATOM 1327 C CA . GLY A 1 176 ? 15.808 -16.020 -12.909 1.00 68.81 176 GLY A CA 1
ATOM 1328 C C . GLY A 1 176 ? 17.284 -16.365 -12.716 1.00 68.81 176 GLY A C 1
ATOM 1329 O O . GLY A 1 176 ? 17.853 -17.023 -13.584 1.00 68.81 176 GLY A O 1
ATOM 1330 N N . GLY A 1 177 ? 17.923 -15.893 -11.637 1.00 71.19 177 GLY A N 1
ATOM 1331 C CA . GLY A 1 177 ? 19.376 -15.986 -11.474 1.00 71.19 177 GLY A CA 1
ATOM 1332 C C . GLY A 1 177 ? 20.144 -15.236 -12.570 1.00 71.19 177 GLY A C 1
ATOM 1333 O O . GLY A 1 177 ? 21.243 -15.643 -12.936 1.00 71.19 177 GLY A O 1
ATOM 1334 N N . LEU A 1 178 ? 19.538 -14.186 -13.131 1.00 72.75 178 LEU A N 1
ATOM 1335 C CA . LEU A 1 178 ? 20.108 -13.335 -14.172 1.00 72.75 178 LEU A CA 1
ATOM 1336 C C . LEU A 1 178 ? 20.825 -12.128 -13.547 1.00 72.75 178 LEU A C 1
ATOM 1338 O O . LEU A 1 178 ? 20.594 -11.783 -12.384 1.00 72.75 178 LEU A O 1
ATOM 1342 N N . ASP A 1 179 ? 21.639 -11.440 -14.347 1.00 72.06 179 ASP A N 1
ATOM 1343 C CA . ASP A 1 179 ? 22.242 -10.164 -13.959 1.00 72.06 179 ASP A CA 1
ATOM 1344 C C . ASP A 1 179 ? 21.146 -9.127 -13.658 1.00 72.06 179 ASP A C 1
ATOM 1346 O O . ASP A 1 179 ? 20.260 -8.881 -14.475 1.00 72.06 179 ASP A O 1
ATOM 1350 N N . GLN A 1 180 ? 21.191 -8.523 -12.467 1.00 73.62 180 GLN A N 1
ATOM 1351 C CA . GLN A 1 180 ? 20.178 -7.581 -11.958 1.00 73.62 180 GLN A CA 1
ATOM 1352 C C . GLN A 1 180 ? 20.426 -6.148 -12.459 1.00 73.62 180 GLN A C 1
ATOM 1354 O O . GLN A 1 180 ? 20.479 -5.190 -11.681 1.00 73.62 180 GLN A O 1
ATOM 1359 N N . ASP A 1 181 ? 20.629 -6.000 -13.765 1.00 62.62 181 ASP A N 1
ATOM 1360 C CA . ASP A 1 181 ? 20.961 -4.723 -14.402 1.00 62.62 181 ASP A CA 1
ATOM 1361 C C . ASP A 1 181 ? 19.753 -3.771 -14.531 1.00 62.62 181 ASP A C 1
ATOM 1363 O O . ASP A 1 181 ? 19.932 -2.568 -14.716 1.00 62.62 181 ASP A O 1
ATOM 1367 N N . GLY A 1 182 ? 18.527 -4.278 -14.355 1.00 71.06 182 GLY A N 1
ATOM 1368 C CA . GLY A 1 182 ? 17.283 -3.518 -14.476 1.00 71.06 182 GLY A CA 1
ATOM 1369 C C . GLY A 1 182 ? 16.874 -3.174 -15.897 1.00 71.06 182 GLY A C 1
ATOM 1370 O O . GLY A 1 182 ? 15.913 -2.432 -16.079 1.00 71.06 182 GLY A O 1
ATOM 1371 N N . VAL A 1 183 ? 17.550 -3.741 -16.894 1.00 74.62 183 VAL A N 1
ATOM 1372 C CA . VAL A 1 183 ? 17.206 -3.597 -18.303 1.00 74.62 183 VAL A CA 1
ATOM 1373 C C . VAL A 1 183 ? 16.444 -4.819 -18.779 1.00 74.62 183 VAL A C 1
ATOM 1375 O O . VAL A 1 183 ? 16.931 -5.950 -18.744 1.00 74.62 183 VAL A O 1
ATOM 1378 N N . TYR A 1 184 ? 15.234 -4.603 -19.296 1.00 78.50 184 TYR A N 1
ATOM 1379 C CA . TYR A 1 184 ? 14.413 -5.704 -19.791 1.00 78.50 184 TYR A CA 1
ATOM 1380 C C . TYR A 1 184 ? 14.902 -6.169 -21.170 1.00 78.50 184 TYR A C 1
ATOM 1382 O O . TYR A 1 184 ? 14.357 -5.802 -22.212 1.00 78.50 184 TYR A O 1
ATOM 1390 N N . GLY A 1 185 ? 15.979 -6.955 -21.177 1.00 74.31 185 GLY A N 1
ATOM 1391 C CA . GLY A 1 185 ? 16.615 -7.498 -22.375 1.00 74.31 185 GLY A CA 1
ATOM 1392 C C . GLY A 1 185 ? 16.127 -8.899 -22.778 1.00 74.31 185 GLY A C 1
ATOM 1393 O O . GLY A 1 185 ? 15.255 -9.482 -22.130 1.00 74.31 185 GLY A O 1
ATOM 1394 N N . PRO A 1 186 ? 16.698 -9.490 -23.846 1.00 75.38 186 PRO A N 1
ATOM 1395 C CA . PRO A 1 186 ? 16.286 -10.796 -24.370 1.00 75.38 186 PRO A CA 1
ATOM 1396 C C . PRO A 1 186 ? 16.373 -11.963 -23.376 1.00 75.38 186 PRO A C 1
ATOM 1398 O O . PRO A 1 186 ? 15.540 -12.868 -23.440 1.00 75.38 186 PRO A O 1
ATOM 1401 N N . ALA A 1 187 ? 17.352 -11.960 -22.463 1.00 74.75 187 ALA A N 1
ATOM 1402 C CA . ALA A 1 187 ? 17.478 -12.988 -21.426 1.00 74.75 187 ALA A CA 1
ATOM 1403 C C . ALA A 1 187 ? 16.305 -12.912 -20.435 1.00 74.75 187 ALA A C 1
ATOM 1405 O O . ALA A 1 187 ? 15.596 -13.901 -20.247 1.00 74.75 187 ALA A O 1
ATOM 1406 N N . THR A 1 188 ? 16.028 -11.712 -19.915 1.00 80.69 188 THR A N 1
ATOM 1407 C CA . THR A 1 188 ? 14.859 -11.426 -19.072 1.00 80.69 188 THR A CA 1
ATOM 1408 C C . THR A 1 188 ? 13.556 -11.776 -19.790 1.00 80.69 188 THR A C 1
ATOM 1410 O O . THR A 1 188 ? 12.684 -12.417 -19.213 1.00 80.69 188 THR A O 1
ATOM 1413 N N . ASN A 1 189 ? 13.444 -11.435 -21.078 1.00 82.25 189 ASN A N 1
ATOM 1414 C CA . ASN A 1 189 ? 12.277 -11.763 -21.891 1.00 82.25 189 ASN A CA 1
ATOM 1415 C C . ASN A 1 189 ? 12.091 -13.279 -22.077 1.00 82.25 189 ASN A C 1
ATOM 1417 O O . ASN A 1 189 ? 10.972 -13.769 -21.995 1.00 82.25 189 ASN A O 1
ATOM 1421 N N . THR A 1 190 ? 13.172 -14.022 -22.323 1.00 80.88 190 THR A N 1
ATOM 1422 C CA . THR A 1 190 ? 13.123 -15.487 -22.469 1.00 80.88 190 THR A CA 1
ATOM 1423 C C . THR A 1 190 ? 12.661 -16.141 -21.174 1.00 80.88 190 THR A C 1
ATOM 1425 O O . THR A 1 190 ? 11.808 -17.023 -21.205 1.00 80.88 190 THR A O 1
ATOM 1428 N N . TYR A 1 191 ? 13.184 -15.679 -20.038 1.00 80.44 191 TYR A N 1
ATOM 1429 C CA . TYR A 1 191 ? 12.751 -16.156 -18.731 1.00 80.44 191 TYR A CA 1
ATOM 1430 C C . TYR A 1 191 ? 11.275 -15.825 -18.474 1.00 80.44 191 TYR A C 1
ATOM 1432 O O . TYR A 1 191 ? 10.497 -16.708 -18.126 1.00 80.44 191 TYR A O 1
ATOM 1440 N N . ALA A 1 192 ? 10.846 -14.592 -18.758 1.00 81.38 192 ALA A N 1
ATOM 1441 C CA . ALA A 1 192 ? 9.440 -14.205 -18.669 1.00 81.38 192 ALA A CA 1
ATOM 1442 C C . ALA A 1 192 ? 8.528 -15.082 -19.539 1.00 81.38 192 ALA A C 1
ATOM 1444 O O . ALA A 1 192 ? 7.464 -15.494 -19.090 1.00 81.38 192 ALA A O 1
ATOM 1445 N N . ASP A 1 193 ? 8.947 -15.398 -20.766 1.00 82.81 193 ASP A N 1
ATOM 1446 C CA . ASP A 1 193 ? 8.199 -16.271 -21.672 1.00 82.81 193 ASP A CA 1
ATOM 1447 C C . ASP A 1 193 ? 8.110 -17.708 -21.145 1.00 82.81 193 ASP A C 1
ATOM 1449 O O . ASP A 1 193 ? 7.057 -18.327 -21.266 1.00 82.81 193 ASP A O 1
ATOM 1453 N N . GLN A 1 194 ? 9.163 -18.228 -20.509 1.00 80.88 194 GLN A N 1
ATOM 1454 C CA . GLN A 1 194 ? 9.132 -19.541 -19.854 1.00 80.88 194 GLN A CA 1
ATOM 1455 C C . GLN A 1 194 ? 8.156 -19.573 -18.677 1.00 80.88 194 GLN A C 1
ATOM 1457 O O . GLN A 1 194 ? 7.444 -20.562 -18.514 1.00 80.88 194 GLN A O 1
ATOM 1462 N N . LEU A 1 195 ? 8.098 -18.503 -17.879 1.00 74.81 195 LEU A N 1
ATOM 1463 C CA . LEU A 1 195 ? 7.135 -18.386 -16.784 1.00 74.81 195 LEU A CA 1
ATOM 1464 C C . LEU A 1 195 ? 5.701 -18.276 -17.316 1.00 74.81 195 LEU A C 1
ATOM 1466 O O . LEU A 1 195 ? 4.809 -18.978 -16.857 1.00 74.81 195 LEU A O 1
ATOM 1470 N N . LEU A 1 196 ? 5.475 -17.455 -18.342 1.00 75.88 196 LEU A N 1
ATOM 1471 C CA . LEU A 1 196 ? 4.153 -17.307 -18.954 1.00 75.88 196 LEU A CA 1
ATOM 1472 C C . LEU A 1 196 ? 3.694 -18.583 -19.678 1.00 75.88 196 LEU A C 1
ATOM 1474 O O . LEU A 1 196 ? 2.500 -18.877 -19.695 1.00 75.88 196 LEU A O 1
ATOM 1478 N N . ALA A 1 197 ? 4.618 -19.361 -20.248 1.00 75.12 197 ALA A N 1
ATOM 1479 C CA . ALA A 1 197 ? 4.320 -20.632 -20.906 1.00 75.12 197 ALA A CA 1
ATOM 1480 C C . ALA A 1 197 ? 3.859 -21.729 -19.933 1.00 75.12 197 ALA A C 1
ATOM 1482 O O . ALA A 1 197 ? 3.177 -22.658 -20.360 1.00 75.12 197 ALA A O 1
ATOM 1483 N N . GLN A 1 198 ? 4.176 -21.613 -18.639 1.00 67.88 198 GLN A N 1
ATOM 1484 C CA . GLN A 1 198 ? 3.644 -22.506 -17.602 1.00 67.88 198 GLN A CA 1
ATOM 1485 C C . GLN A 1 198 ? 2.148 -22.262 -17.341 1.00 67.88 198 GLN A C 1
ATOM 1487 O O . GLN A 1 198 ? 1.495 -23.072 -16.693 1.00 67.88 198 GLN A O 1
ATOM 1492 N N . GLY A 1 199 ? 1.576 -21.180 -17.887 1.00 66.19 199 GLY A N 1
ATOM 1493 C CA . GLY A 1 199 ? 0.158 -20.840 -17.754 1.00 66.19 199 GLY A CA 1
ATOM 1494 C C . GLY A 1 199 ? -0.192 -20.151 -16.434 1.00 66.19 199 GLY A C 1
ATOM 1495 O O . GLY A 1 199 ? -1.336 -19.731 -16.258 1.00 66.19 199 GLY A O 1
ATOM 1496 N N . PHE A 1 200 ? 0.778 -19.999 -15.529 1.00 68.12 200 PHE A N 1
ATOM 1497 C CA . PHE A 1 200 ? 0.635 -19.304 -14.257 1.00 68.12 200 PHE A CA 1
ATOM 1498 C C . PHE A 1 200 ? 1.988 -18.835 -13.705 1.00 68.12 200 PHE A C 1
ATOM 1500 O O . PHE A 1 200 ? 3.013 -19.440 -14.015 1.00 68.12 200 PHE A O 1
ATOM 1507 N N . PRO A 1 201 ? 2.021 -17.735 -12.930 1.00 72.50 201 PRO A N 1
ATOM 1508 C CA . PRO A 1 201 ? 3.260 -17.231 -12.358 1.00 72.50 201 PRO A CA 1
ATOM 1509 C C . PRO A 1 201 ? 3.800 -18.213 -11.303 1.00 72.50 201 PRO A C 1
ATOM 1511 O O . PRO A 1 201 ? 3.013 -18.690 -10.485 1.00 72.50 201 PRO A O 1
ATOM 1514 N N . PRO A 1 202 ? 5.118 -18.487 -11.269 1.00 71.94 202 PRO A N 1
ATOM 1515 C CA . PRO A 1 202 ? 5.720 -19.292 -10.208 1.00 71.94 202 PRO A CA 1
ATOM 1516 C C . PRO A 1 202 ? 5.624 -18.566 -8.864 1.00 71.94 202 PRO A C 1
ATOM 1518 O O . PRO A 1 202 ? 5.509 -17.334 -8.824 1.00 71.94 202 PRO A O 1
ATOM 1521 N N . PHE A 1 203 ? 5.750 -19.319 -7.770 1.00 78.56 203 PHE A N 1
ATOM 1522 C CA . PHE A 1 203 ? 5.811 -18.732 -6.438 1.00 78.56 203 PHE A CA 1
ATOM 1523 C C . PHE A 1 203 ? 6.932 -17.669 -6.346 1.00 78.56 203 PHE A C 1
ATOM 1525 O O . PHE A 1 203 ? 8.074 -17.931 -6.735 1.00 78.56 203 PHE A O 1
ATOM 1532 N N . PRO A 1 204 ? 6.621 -16.442 -5.889 1.00 71.50 204 PRO A N 1
ATOM 1533 C CA . PRO A 1 204 ? 7.498 -15.280 -6.039 1.00 71.50 204 PRO A CA 1
ATOM 1534 C C . PRO A 1 204 ? 8.676 -15.186 -5.054 1.00 71.50 204 PRO A C 1
ATOM 1536 O O . PRO A 1 204 ? 9.493 -14.271 -5.195 1.00 71.50 204 PRO A O 1
ATOM 1539 N N . LEU A 1 205 ? 8.753 -16.076 -4.063 1.00 71.81 205 LEU A N 1
ATOM 1540 C CA . LEU A 1 205 ? 9.734 -16.056 -2.971 1.00 71.81 205 LEU A CA 1
ATOM 1541 C C . LEU A 1 205 ? 10.569 -17.356 -2.981 1.00 71.81 205 LEU A C 1
ATOM 1543 O O . LEU A 1 205 ? 10.207 -18.297 -3.691 1.00 71.81 205 LEU A O 1
ATOM 1547 N N . PRO A 1 206 ? 11.694 -17.442 -2.238 1.00 69.88 206 PRO A N 1
ATOM 1548 C CA . PRO A 1 206 ? 12.426 -18.701 -2.074 1.00 69.88 206 PRO A CA 1
ATOM 1549 C C . PRO A 1 206 ? 11.508 -19.850 -1.630 1.00 69.88 206 PRO A C 1
ATOM 1551 O O . PRO A 1 206 ? 10.511 -19.620 -0.956 1.00 69.88 206 PRO A O 1
ATOM 1554 N N . ALA A 1 207 ? 11.849 -21.092 -1.984 1.00 58.78 207 ALA A N 1
ATOM 1555 C CA . ALA A 1 207 ? 10.955 -22.245 -1.808 1.00 58.78 207 ALA A CA 1
ATOM 1556 C C . ALA A 1 207 ? 10.505 -22.506 -0.353 1.00 58.78 207 ALA A C 1
ATOM 1558 O O . ALA A 1 207 ? 9.443 -23.081 -0.148 1.00 58.78 207 ALA A O 1
ATOM 1559 N N . GLU A 1 208 ? 11.281 -22.056 0.635 1.00 63.78 208 GLU A N 1
ATOM 1560 C CA . GLU A 1 208 ? 10.979 -22.202 2.069 1.00 63.78 208 GLU A CA 1
ATOM 1561 C C . GLU A 1 208 ? 10.180 -21.012 2.649 1.00 63.78 208 GLU A C 1
ATOM 1563 O O . GLU A 1 208 ? 9.948 -20.947 3.852 1.00 63.78 208 GLU A O 1
ATOM 1568 N N . TRP A 1 209 ? 9.823 -20.019 1.826 1.00 74.31 209 TRP A N 1
ATOM 1569 C CA . TRP A 1 209 ? 9.215 -18.752 2.259 1.00 74.31 209 TRP A CA 1
ATOM 1570 C C . TRP A 1 209 ? 7.711 -18.720 1.952 1.00 74.31 209 TRP A C 1
ATOM 1572 O O . TRP A 1 209 ? 7.207 -19.503 1.146 1.00 74.31 209 TRP A O 1
ATOM 1582 N N . TYR A 1 210 ? 6.982 -17.792 2.577 1.00 79.38 210 TYR A N 1
ATOM 1583 C CA . TYR A 1 210 ? 5.529 -17.637 2.416 1.00 79.38 210 TYR A CA 1
ATOM 1584 C C . TYR A 1 210 ? 5.068 -16.190 2.649 1.00 79.38 210 TYR A C 1
ATOM 1586 O O . TYR A 1 210 ? 5.758 -15.410 3.308 1.00 79.38 210 TYR A O 1
ATOM 1594 N N . PHE A 1 211 ? 3.873 -15.845 2.151 1.00 83.19 211 PHE A N 1
ATOM 1595 C CA . PHE A 1 211 ? 3.112 -14.697 2.664 1.00 83.19 211 PHE A CA 1
ATOM 1596 C C . PHE A 1 211 ? 2.246 -15.153 3.841 1.00 83.19 211 PHE A C 1
ATOM 1598 O O . PHE A 1 211 ? 1.598 -16.198 3.756 1.00 83.19 211 PHE A O 1
ATOM 1605 N N . GLY A 1 212 ? 2.267 -14.413 4.948 1.00 75.06 212 GLY A N 1
ATOM 1606 C CA . GLY A 1 212 ? 1.706 -14.866 6.221 1.00 75.06 212 GLY A CA 1
ATOM 1607 C C . GLY A 1 212 ? 1.601 -13.753 7.270 1.00 75.06 212 GLY A C 1
ATOM 1608 O O . GLY A 1 212 ? 2.073 -12.640 7.035 1.00 75.06 212 GLY A O 1
ATOM 1609 N N . PRO A 1 213 ? 0.987 -14.032 8.434 1.00 64.44 213 PRO A N 1
ATOM 1610 C CA . PRO A 1 213 ? 0.843 -13.060 9.516 1.00 64.44 213 PRO A CA 1
ATOM 1611 C C . PRO A 1 213 ? 2.199 -12.633 10.109 1.00 64.44 213 PRO A C 1
ATOM 1613 O O . PRO A 1 213 ? 3.233 -13.264 9.881 1.00 64.44 213 PRO A O 1
ATOM 1616 N N . GLN A 1 214 ? 2.181 -11.547 10.894 1.00 57.59 214 GLN A N 1
ATOM 1617 C CA . GLN A 1 214 ? 3.365 -10.986 11.560 1.00 57.59 214 GLN A CA 1
ATOM 1618 C C . GLN A 1 214 ? 4.079 -11.993 12.476 1.00 57.59 214 GLN A C 1
ATOM 1620 O O . GLN A 1 214 ? 5.308 -12.035 12.495 1.00 57.59 214 GLN A O 1
ATOM 1625 N N . ASP A 1 215 ? 3.316 -12.793 13.220 1.00 56.00 215 ASP A N 1
ATOM 1626 C CA . ASP A 1 215 ? 3.843 -13.792 14.147 1.00 56.00 215 ASP A CA 1
ATOM 1627 C C . ASP A 1 215 ? 4.067 -15.118 13.402 1.00 56.00 215 ASP A C 1
ATOM 1629 O O . ASP A 1 215 ? 3.254 -16.040 13.468 1.00 56.00 215 ASP A O 1
ATOM 1633 N N . GLY A 1 216 ? 5.160 -15.198 12.641 1.00 51.16 216 GLY A N 1
ATOM 1634 C CA . GLY A 1 216 ? 5.583 -16.400 11.916 1.00 51.16 216 GLY A CA 1
ATOM 1635 C C . GLY A 1 216 ? 7.092 -16.648 12.041 1.00 51.16 216 GLY A C 1
ATOM 1636 O O . GLY A 1 216 ? 7.817 -15.743 12.460 1.00 51.16 216 GLY A O 1
ATOM 1637 N N . PRO A 1 217 ? 7.594 -17.863 11.731 1.00 48.91 217 PRO A N 1
ATOM 1638 C CA . PRO A 1 217 ? 9.035 -18.131 11.655 1.00 48.91 217 PRO A CA 1
ATOM 1639 C C . PRO A 1 217 ? 9.766 -17.171 10.692 1.00 48.91 217 PRO A C 1
ATOM 1641 O O . PRO A 1 217 ? 9.130 -16.508 9.874 1.00 48.91 217 PRO A O 1
ATOM 1644 N N . GLU A 1 218 ? 11.095 -17.076 10.828 1.00 45.78 218 GLU A N 1
ATOM 1645 C CA . GLU A 1 218 ? 11.992 -16.051 10.243 1.00 45.78 218 GLU A CA 1
ATOM 1646 C C . GLU A 1 218 ? 11.870 -15.904 8.706 1.00 45.78 218 GLU A C 1
ATOM 1648 O O . GLU A 1 218 ? 12.228 -14.873 8.139 1.00 45.78 218 GLU A O 1
ATOM 1653 N N . GLU A 1 219 ? 11.286 -16.902 8.040 1.00 51.44 219 GLU A N 1
ATOM 1654 C CA . GLU A 1 219 ? 10.973 -16.969 6.610 1.00 51.44 219 GLU A CA 1
ATOM 1655 C C . GLU A 1 219 ? 9.618 -16.323 6.212 1.00 51.44 219 GLU A C 1
ATOM 1657 O O . GLU A 1 219 ? 9.209 -16.399 5.048 1.00 51.44 219 GLU A O 1
ATOM 1662 N N . SER A 1 220 ? 8.924 -15.658 7.149 1.00 52.62 220 SER A N 1
ATOM 1663 C CA . SER A 1 220 ? 7.706 -14.863 6.904 1.00 52.62 220 SER A CA 1
ATOM 1664 C C . SER A 1 220 ? 8.037 -13.515 6.255 1.00 52.62 220 SER A C 1
ATOM 1666 O O . SER A 1 220 ? 8.337 -12.523 6.925 1.00 52.62 220 SER A O 1
ATOM 1668 N N . VAL A 1 221 ? 7.920 -13.421 4.931 1.00 56.31 221 VAL A N 1
ATOM 1669 C CA . VAL A 1 221 ? 7.842 -12.126 4.226 1.00 56.31 221 VAL A CA 1
ATOM 1670 C C . VAL A 1 221 ? 6.391 -11.697 4.230 1.00 56.31 221 VAL A C 1
ATOM 1672 O O . VAL A 1 221 ? 5.649 -11.816 3.258 1.00 56.31 221 VAL A O 1
ATOM 1675 N N . SER A 1 222 ? 5.987 -11.239 5.405 1.00 52.12 222 SER A N 1
ATOM 1676 C CA . SER A 1 222 ? 4.593 -11.110 5.783 1.00 52.12 222 SER A CA 1
ATOM 1677 C C . SER A 1 222 ? 3.771 -10.191 4.891 1.00 52.12 222 SER A C 1
ATOM 1679 O O . SER A 1 222 ? 2.562 -10.275 4.950 1.00 52.12 222 SER A O 1
ATOM 1681 N N . GLY A 1 223 ? 4.334 -9.266 4.106 1.00 48.62 223 GLY A N 1
ATOM 1682 C CA . GLY A 1 223 ? 3.511 -8.240 3.435 1.00 48.62 223 GLY A CA 1
ATOM 1683 C C . GLY A 1 223 ? 2.598 -7.463 4.411 1.00 48.62 223 GLY A C 1
ATOM 1684 O O . GLY A 1 223 ? 1.689 -6.757 3.990 1.00 48.62 223 GLY A O 1
ATOM 1685 N N . PHE A 1 224 ? 2.813 -7.624 5.725 1.00 44.12 224 PHE A N 1
ATOM 1686 C CA . PHE A 1 224 ? 1.984 -7.107 6.810 1.00 44.12 224 PHE A CA 1
ATOM 1687 C C . PHE A 1 224 ? 2.436 -5.690 7.170 1.00 44.12 224 PHE A C 1
ATOM 1689 O O . PHE A 1 224 ? 1.617 -4.805 7.387 1.00 44.12 224 PHE A O 1
ATOM 1696 N N . HIS A 1 225 ? 3.753 -5.447 7.134 1.00 44.81 225 HIS A N 1
ATOM 1697 C CA . HIS A 1 225 ? 4.370 -4.128 7.346 1.00 44.81 225 HIS A CA 1
ATOM 1698 C C . HIS A 1 225 ? 4.677 -3.376 6.042 1.00 44.81 225 HIS A C 1
ATOM 1700 O O . HIS A 1 225 ? 5.360 -2.353 6.066 1.00 44.81 225 HIS A O 1
ATOM 1706 N N . GLY A 1 226 ? 4.212 -3.871 4.892 1.00 53.34 226 GLY A N 1
ATOM 1707 C CA . GLY A 1 226 ? 4.490 -3.233 3.611 1.00 53.34 226 GLY A CA 1
ATOM 1708 C C . GLY A 1 226 ? 3.803 -3.905 2.431 1.00 53.34 226 GLY A C 1
ATOM 1709 O O . GLY A 1 226 ? 3.702 -5.125 2.367 1.00 53.34 226 GLY A O 1
ATOM 1710 N N . TYR A 1 227 ? 3.366 -3.077 1.485 1.00 55.59 227 TYR A N 1
ATOM 1711 C CA . TYR A 1 227 ? 2.780 -3.492 0.214 1.00 55.59 227 TYR A CA 1
ATOM 1712 C C . TYR A 1 227 ? 3.645 -4.537 -0.506 1.00 55.59 227 TYR A C 1
ATOM 1714 O O . TYR A 1 227 ? 4.818 -4.290 -0.797 1.00 55.59 227 TYR A O 1
ATOM 1722 N N . SER A 1 228 ? 3.045 -5.676 -0.854 1.00 70.12 228 SER A N 1
ATOM 1723 C CA . SER A 1 228 ? 3.612 -6.660 -1.769 1.00 70.12 228 SER A CA 1
ATOM 1724 C C . SER A 1 228 ? 2.792 -6.715 -3.055 1.00 70.12 228 SER A C 1
ATOM 1726 O O . SER A 1 228 ? 1.686 -7.257 -3.102 1.00 70.12 228 SER A O 1
ATOM 1728 N N . ALA A 1 229 ? 3.387 -6.223 -4.144 1.00 65.19 229 ALA A N 1
ATOM 1729 C CA . ALA A 1 229 ? 2.829 -6.380 -5.486 1.00 65.19 229 ALA A CA 1
ATOM 1730 C C . ALA A 1 229 ? 2.606 -7.862 -5.838 1.00 65.19 229 ALA A C 1
ATOM 1732 O O . ALA A 1 229 ? 1.687 -8.197 -6.572 1.00 65.19 229 ALA A O 1
ATOM 1733 N N . GLN A 1 230 ? 3.417 -8.764 -5.283 1.00 75.12 230 GLN A N 1
ATOM 1734 C CA . GLN A 1 230 ? 3.297 -10.198 -5.506 1.00 75.12 230 GLN A CA 1
ATOM 1735 C C . GLN A 1 230 ? 2.104 -10.798 -4.755 1.00 75.12 230 GLN A C 1
ATOM 1737 O O . GLN A 1 230 ? 1.346 -11.565 -5.339 1.00 75.12 230 GLN A O 1
ATOM 1742 N N . LEU A 1 231 ? 1.878 -10.420 -3.497 1.00 83.31 231 LEU A N 1
ATOM 1743 C CA . LEU A 1 231 ? 0.688 -10.863 -2.771 1.00 83.31 231 LEU A CA 1
ATOM 1744 C C . LEU A 1 231 ? -0.598 -10.369 -3.445 1.00 83.31 231 LEU A C 1
ATOM 1746 O O . LEU A 1 231 ? -1.552 -11.133 -3.591 1.00 83.31 231 LEU A O 1
ATOM 1750 N N . ARG A 1 232 ? -0.580 -9.135 -3.965 1.00 81.00 232 ARG A N 1
ATOM 1751 C CA . ARG A 1 232 ? -1.689 -8.554 -4.733 1.00 81.00 232 ARG A CA 1
ATOM 1752 C C . ARG A 1 232 ? -2.126 -9.434 -5.903 1.00 81.00 232 ARG A C 1
ATOM 1754 O O . ARG A 1 232 ? -3.302 -9.482 -6.246 1.00 81.00 232 ARG A O 1
ATOM 1761 N N . VAL A 1 233 ? -1.189 -10.145 -6.518 1.00 79.94 233 VAL A N 1
ATOM 1762 C CA . VAL A 1 233 ? -1.443 -11.026 -7.666 1.00 79.94 233 VAL A CA 1
ATOM 1763 C C . VAL A 1 233 ? -2.180 -12.279 -7.246 1.00 79.94 233 VAL A C 1
ATOM 1765 O O . VAL A 1 233 ? -3.112 -12.696 -7.931 1.00 79.94 233 VAL A O 1
ATOM 1768 N N . TRP A 1 234 ? -1.796 -12.857 -6.111 1.00 88.81 234 TRP A N 1
ATOM 1769 C CA . TRP A 1 234 ? -2.525 -13.980 -5.540 1.00 88.81 234 TRP A CA 1
ATOM 1770 C C . TRP A 1 234 ? -3.930 -13.555 -5.112 1.00 88.81 234 TRP A C 1
ATOM 1772 O O . TRP A 1 234 ? -4.898 -14.197 -5.506 1.00 88.81 234 TRP A O 1
ATOM 1782 N N . GLN A 1 235 ? -4.068 -12.422 -4.417 1.00 88.31 235 GLN A N 1
ATOM 1783 C CA . GLN A 1 235 ? -5.377 -11.879 -4.037 1.00 88.31 235 GLN A CA 1
ATOM 1784 C C . GLN A 1 235 ? -6.254 -11.609 -5.272 1.00 88.31 235 GLN A C 1
ATOM 1786 O O . GLN A 1 235 ? -7.416 -12.004 -5.303 1.00 88.31 235 GLN A O 1
ATOM 1791 N N . GLN A 1 236 ? -5.691 -11.032 -6.340 1.00 82.56 236 GLN A N 1
ATOM 1792 C CA . GLN A 1 236 ? -6.417 -10.804 -7.593 1.00 82.56 236 GLN A CA 1
ATOM 1793 C C . GLN A 1 236 ? -6.836 -12.130 -8.229 1.00 82.56 236 GLN A C 1
ATOM 1795 O O . GLN A 1 236 ? -7.961 -12.256 -8.704 1.00 82.56 236 GLN A O 1
ATOM 1800 N N . LYS A 1 237 ? -5.967 -13.146 -8.203 1.00 89.12 237 LYS A N 1
ATOM 1801 C CA . LYS A 1 237 ? -6.311 -14.477 -8.703 1.00 89.12 237 LYS A CA 1
ATOM 1802 C C . LYS A 1 237 ? -7.455 -15.100 -7.907 1.00 89.12 237 LYS A C 1
ATOM 1804 O O . LYS A 1 237 ? -8.320 -15.739 -8.500 1.00 89.12 237 LYS A O 1
ATOM 1809 N N . MET A 1 238 ? -7.482 -14.920 -6.592 1.00 89.56 238 MET A N 1
ATOM 1810 C CA . MET A 1 238 ? -8.584 -15.379 -5.750 1.00 89.56 238 MET A CA 1
ATOM 1811 C C . MET A 1 238 ? -9.884 -14.636 -6.076 1.00 89.56 238 MET A C 1
ATOM 1813 O O . MET A 1 238 ? -10.914 -15.288 -6.258 1.00 89.56 238 MET A O 1
ATOM 1817 N N . ALA A 1 239 ? -9.826 -13.318 -6.283 1.00 78.69 239 ALA A N 1
ATOM 1818 C CA . ALA A 1 239 ? -10.966 -12.535 -6.757 1.00 78.69 239 ALA A CA 1
ATOM 1819 C C . ALA A 1 239 ? -11.504 -13.053 -8.105 1.00 78.69 239 ALA A C 1
ATOM 1821 O O . ALA A 1 239 ? -12.700 -13.304 -8.249 1.00 78.69 239 ALA A O 1
ATOM 1822 N N . ASP A 1 240 ? -10.618 -13.331 -9.066 1.00 78.31 240 ASP A N 1
ATOM 1823 C CA . ASP A 1 240 ? -10.978 -13.883 -10.380 1.00 78.31 240 ASP A CA 1
ATOM 1824 C C . ASP A 1 240 ? -11.589 -15.296 -10.290 1.00 78.31 240 ASP A C 1
ATOM 1826 O O . ASP A 1 240 ? -12.353 -15.710 -11.164 1.00 78.31 240 ASP A O 1
ATOM 1830 N N . ARG A 1 241 ? -11.259 -16.055 -9.236 1.00 84.94 241 ARG A N 1
ATOM 1831 C CA . ARG A 1 241 ? -11.858 -17.366 -8.925 1.00 84.94 241 ARG A CA 1
ATOM 1832 C C . ARG A 1 241 ? -13.222 -17.252 -8.234 1.00 84.94 241 ARG A C 1
ATOM 1834 O O . ARG A 1 241 ? -13.841 -18.283 -7.989 1.00 84.94 241 ARG A O 1
ATOM 1841 N N . GLY A 1 242 ? -13.684 -16.038 -7.934 1.00 74.00 242 GLY A N 1
ATOM 1842 C CA . GLY A 1 242 ? -14.972 -15.765 -7.298 1.00 74.00 242 GLY A CA 1
ATOM 1843 C C . GLY A 1 242 ? -14.917 -15.584 -5.780 1.00 74.00 242 GLY A C 1
ATOM 1844 O O . GLY A 1 242 ? -15.973 -15.501 -5.156 1.00 74.00 242 GLY A O 1
ATOM 1845 N N . TRP A 1 243 ? -13.726 -15.511 -5.180 1.00 80.31 243 TRP A N 1
ATOM 1846 C CA . TRP A 1 243 ? -13.579 -15.194 -3.758 1.00 80.31 243 TRP A CA 1
ATOM 1847 C C . TRP A 1 243 ? -13.758 -13.694 -3.526 1.00 80.31 243 TRP A C 1
ATOM 1849 O O . TRP A 1 243 ? -13.335 -12.877 -4.340 1.00 80.31 243 TRP A O 1
ATOM 1859 N N . HIS A 1 244 ? -14.375 -13.315 -2.411 1.00 76.69 244 HIS A N 1
ATOM 1860 C CA . HIS A 1 244 ? -14.540 -11.909 -2.057 1.00 76.69 244 HIS A CA 1
ATOM 1861 C C . HIS A 1 244 ? -13.303 -11.422 -1.296 1.00 76.69 244 HIS A C 1
ATOM 1863 O O . HIS A 1 244 ? -13.187 -11.696 -0.109 1.00 76.69 244 HIS A O 1
ATOM 1869 N N . ILE A 1 245 ? -12.369 -10.780 -1.999 1.00 75.38 245 ILE A N 1
ATOM 1870 C CA . ILE A 1 245 ? -11.105 -10.268 -1.453 1.00 75.38 245 ILE A CA 1
ATOM 1871 C C . ILE A 1 245 ? -10.698 -8.988 -2.178 1.00 75.38 245 ILE A C 1
ATOM 1873 O O . ILE A 1 245 ? -10.838 -8.916 -3.403 1.00 75.38 245 ILE A O 1
ATOM 1877 N N . ASP A 1 246 ? -10.150 -8.015 -1.451 1.00 76.62 246 ASP A N 1
ATOM 1878 C CA . ASP A 1 246 ? -9.541 -6.832 -2.057 1.00 76.62 246 ASP A CA 1
ATOM 1879 C C . ASP A 1 246 ? -8.053 -7.105 -2.394 1.00 76.62 246 ASP A C 1
ATOM 1881 O O . ASP A 1 246 ? -7.256 -7.414 -1.507 1.00 76.62 246 ASP A O 1
ATOM 1885 N N . PRO A 1 247 ? -7.622 -6.998 -3.670 1.00 73.19 247 PRO A N 1
ATOM 1886 C CA . PRO A 1 247 ? -6.224 -7.160 -4.056 1.00 73.19 247 PRO A CA 1
ATOM 1887 C C . PRO A 1 247 ? -5.413 -5.900 -3.742 1.00 73.19 247 PRO A C 1
ATOM 1889 O O . PRO A 1 247 ? -5.119 -5.080 -4.622 1.00 73.19 247 PRO A O 1
ATOM 1892 N N . ASP A 1 248 ? -5.058 -5.741 -2.472 1.00 68.38 248 ASP A N 1
ATOM 1893 C CA . ASP A 1 248 ? -4.361 -4.581 -1.912 1.00 68.38 248 ASP A CA 1
ATOM 1894 C C . ASP A 1 248 ? -2.859 -4.811 -1.661 1.00 68.38 248 ASP A C 1
ATOM 1896 O O . ASP A 1 248 ? -2.121 -3.873 -1.354 1.00 68.38 248 ASP A O 1
ATOM 1900 N N . GLY A 1 249 ? -2.388 -6.045 -1.841 1.00 69.50 249 GLY A N 1
ATOM 1901 C CA . GLY A 1 249 ? -1.008 -6.457 -1.620 1.00 69.50 249 GLY A CA 1
ATOM 1902 C C . GLY A 1 249 ? -0.605 -6.560 -0.155 1.00 69.50 249 GLY A C 1
ATOM 1903 O O . GLY A 1 249 ? 0.591 -6.676 0.114 1.00 69.50 249 GLY A O 1
ATOM 1904 N N . LEU A 1 250 ? -1.553 -6.506 0.783 1.00 73.06 250 LEU A N 1
ATOM 1905 C CA . LEU A 1 250 ? -1.300 -6.646 2.211 1.00 73.06 250 LEU A CA 1
ATOM 1906 C C . LEU A 1 250 ? -1.810 -7.976 2.746 1.00 73.06 250 LEU A C 1
ATOM 1908 O O . LEU A 1 250 ? -2.935 -8.393 2.487 1.00 73.06 250 LEU A O 1
ATOM 1912 N N . TYR A 1 251 ? -1.007 -8.617 3.587 1.00 72.75 251 TYR A N 1
ATOM 1913 C CA . TYR A 1 251 ? -1.449 -9.828 4.264 1.00 72.75 251 TYR A CA 1
ATOM 1914 C C . TYR A 1 251 ? -2.235 -9.463 5.531 1.00 72.75 251 TYR A C 1
ATOM 1916 O O . TYR A 1 251 ? -1.708 -9.453 6.640 1.00 72.75 251 TYR A O 1
ATOM 1924 N N . GLY A 1 252 ? -3.502 -9.087 5.353 1.00 71.19 252 GLY A N 1
ATOM 1925 C CA . GLY A 1 252 ? -4.435 -8.776 6.441 1.00 71.19 252 GLY A CA 1
ATOM 1926 C C . GLY A 1 252 ? -5.266 -9.979 6.902 1.00 71.19 252 GLY A C 1
ATOM 1927 O O . GLY A 1 252 ? -5.157 -11.082 6.367 1.00 71.19 252 GLY A O 1
ATOM 1928 N N . SER A 1 253 ? -6.165 -9.753 7.863 1.00 69.88 253 SER A N 1
ATOM 1929 C CA . SER A 1 253 ? -7.098 -10.777 8.368 1.00 69.88 253 SER A CA 1
ATOM 1930 C C . SER A 1 253 ? -8.006 -11.367 7.282 1.00 69.88 253 SER A C 1
ATOM 1932 O O . SER A 1 253 ? -8.328 -12.552 7.333 1.00 69.88 253 SER A O 1
ATOM 1934 N N . GLU A 1 254 ? -8.392 -10.568 6.283 1.00 75.06 254 GLU A N 1
ATOM 1935 C CA . GLU A 1 254 ? -9.155 -11.037 5.120 1.00 75.06 254 GLU A CA 1
ATOM 1936 C C . GLU A 1 254 ? -8.344 -12.047 4.295 1.00 75.06 254 GLU A C 1
ATOM 1938 O O . GLU A 1 254 ? -8.824 -13.141 4.000 1.00 75.06 254 GLU A O 1
ATOM 1943 N N . THR A 1 255 ? -7.085 -11.715 3.992 1.00 82.06 255 THR A N 1
ATOM 1944 C CA . THR A 1 255 ? -6.187 -12.594 3.230 1.00 82.06 255 THR A CA 1
ATOM 1945 C C . THR A 1 255 ? -5.884 -13.881 3.997 1.00 82.06 255 THR A C 1
ATOM 1947 O O . THR A 1 255 ? -5.936 -14.951 3.399 1.00 82.06 255 THR A O 1
ATOM 1950 N N . ASP A 1 256 ? -5.654 -13.808 5.314 1.00 80.75 256 ASP A N 1
ATOM 1951 C CA . ASP A 1 256 ? -5.458 -14.995 6.161 1.00 80.75 256 ASP A CA 1
ATOM 1952 C C . ASP A 1 256 ? -6.690 -15.911 6.173 1.00 80.75 256 ASP A C 1
ATOM 1954 O O . ASP A 1 256 ? -6.573 -17.120 5.963 1.00 80.75 256 ASP A O 1
ATOM 1958 N N . SER A 1 257 ? -7.885 -15.340 6.354 1.00 76.56 257 SER A N 1
ATOM 1959 C CA . SER A 1 257 ? -9.139 -16.098 6.351 1.00 76.56 257 SER A CA 1
ATOM 1960 C C . SER A 1 257 ? -9.356 -16.814 5.016 1.00 76.56 257 SER A C 1
ATOM 1962 O O . SER A 1 257 ? -9.667 -18.006 4.987 1.00 76.56 257 SER A O 1
ATOM 1964 N N . ILE A 1 258 ? -9.124 -16.119 3.901 1.00 83.88 258 ILE A N 1
ATOM 1965 C CA . ILE A 1 258 ? -9.301 -16.674 2.555 1.00 83.88 258 ILE A CA 1
ATOM 1966 C C . ILE A 1 258 ? -8.231 -17.707 2.229 1.00 83.88 258 ILE A C 1
ATOM 1968 O O . ILE A 1 258 ? -8.554 -18.737 1.643 1.00 83.88 258 ILE A O 1
ATOM 1972 N N . ALA A 1 259 ? -6.984 -17.496 2.651 1.00 86.56 259 ALA A N 1
ATOM 1973 C CA . ALA A 1 259 ? -5.933 -18.494 2.505 1.00 86.56 259 ALA A CA 1
ATOM 1974 C C . ALA A 1 259 ? -6.293 -19.788 3.250 1.00 86.56 259 ALA A C 1
ATOM 1976 O O . ALA A 1 259 ? -6.244 -20.859 2.647 1.00 86.56 259 ALA A O 1
ATOM 1977 N N . ARG A 1 260 ? -6.763 -19.705 4.503 1.00 84.19 260 ARG A N 1
ATOM 1978 C CA . ARG A 1 260 ? -7.212 -20.881 5.276 1.00 84.19 260 ARG A CA 1
ATOM 1979 C C . ARG A 1 260 ? -8.405 -21.590 4.637 1.00 84.19 260 ARG A C 1
ATOM 1981 O O . ARG A 1 260 ? -8.400 -22.816 4.538 1.00 84.19 260 ARG A O 1
ATOM 1988 N N . GLN A 1 261 ? -9.416 -20.844 4.189 1.00 78.25 261 GLN A N 1
ATOM 1989 C CA . GLN A 1 261 ? -10.590 -21.421 3.523 1.00 78.25 261 GLN A CA 1
ATOM 1990 C C . GLN A 1 261 ? -10.209 -22.110 2.212 1.00 78.25 261 GLN A C 1
ATOM 1992 O O . GLN A 1 261 ? -10.614 -23.243 1.961 1.00 78.25 261 GLN A O 1
ATOM 1997 N N . PHE A 1 262 ? -9.376 -21.459 1.403 1.00 88.44 262 PHE A N 1
ATOM 1998 C CA . PHE A 1 262 ? -8.885 -22.017 0.155 1.00 88.44 262 PHE A CA 1
ATOM 1999 C C . PHE A 1 262 ? -8.033 -23.273 0.378 1.00 88.44 262 PHE A C 1
ATOM 2001 O O . PHE A 1 262 ? -8.216 -24.273 -0.315 1.00 88.44 262 PHE A O 1
ATOM 2008 N N . GLN A 1 263 ? -7.142 -23.261 1.372 1.00 87.94 263 GLN A N 1
ATOM 2009 C CA . GLN A 1 263 ? -6.357 -24.432 1.764 1.00 87.94 263 GLN A CA 1
ATOM 2010 C C . GLN A 1 263 ? -7.256 -25.599 2.177 1.00 87.94 263 GLN A C 1
ATOM 2012 O O . GLN A 1 263 ? -7.060 -26.714 1.694 1.00 87.94 263 GLN A O 1
ATOM 2017 N N . ALA A 1 264 ? -8.267 -25.342 3.012 1.00 77.69 264 ALA A N 1
ATOM 2018 C CA . ALA A 1 264 ? -9.226 -26.358 3.433 1.00 77.69 264 ALA A CA 1
ATOM 2019 C C . ALA A 1 264 ? -10.012 -26.925 2.238 1.00 77.69 264 ALA A C 1
ATOM 2021 O O . ALA A 1 264 ? -10.123 -28.143 2.100 1.00 77.69 264 ALA A O 1
ATOM 2022 N N . GLU A 1 265 ? -10.490 -26.061 1.337 1.00 82.06 265 GLU A N 1
ATOM 2023 C CA . GLU A 1 265 ? -11.210 -26.466 0.124 1.00 82.06 265 GLU A CA 1
ATOM 2024 C C . GLU A 1 265 ? -10.346 -27.333 -0.800 1.00 82.06 265 GLU A C 1
ATOM 2026 O O . GLU A 1 265 ? -10.839 -28.283 -1.410 1.00 82.06 265 GLU A O 1
ATOM 2031 N N . LYS A 1 266 ? -9.052 -27.017 -0.922 1.00 86.31 266 LYS A N 1
ATOM 2032 C CA . LYS A 1 266 ? -8.125 -27.722 -1.821 1.00 86.31 266 LYS A CA 1
ATOM 2033 C C . LYS A 1 266 ? -7.368 -28.872 -1.160 1.00 86.31 266 LYS A C 1
ATOM 2035 O O . LYS A 1 266 ? -6.524 -29.482 -1.813 1.00 86.31 266 LYS A O 1
ATOM 2040 N N . GLY A 1 267 ? -7.682 -29.200 0.095 1.00 81.50 267 GLY A N 1
ATOM 2041 C CA . GLY A 1 267 ? -7.035 -30.288 0.832 1.00 81.50 267 GLY A CA 1
ATOM 2042 C C . GLY A 1 267 ? -5.549 -30.041 1.113 1.00 81.50 267 GLY A C 1
ATOM 2043 O O . GLY A 1 267 ? -4.772 -30.991 1.195 1.00 81.50 267 GLY A O 1
ATOM 2044 N N . LEU A 1 268 ? -5.149 -28.774 1.221 1.00 83.75 268 LEU A N 1
ATOM 2045 C CA . LEU A 1 268 ? -3.808 -28.348 1.615 1.00 83.75 268 LEU A CA 1
ATOM 2046 C C . LEU A 1 268 ? -3.702 -28.253 3.147 1.00 83.75 268 LEU A C 1
ATOM 2048 O O . LEU A 1 268 ? -4.704 -28.309 3.863 1.00 83.75 268 LEU A O 1
ATOM 2052 N N . THR A 1 269 ? -2.484 -28.072 3.663 1.00 82.69 269 THR A N 1
ATOM 2053 C CA . THR A 1 269 ? -2.273 -27.716 5.075 1.00 82.69 269 THR A CA 1
ATOM 2054 C C . THR A 1 269 ? -2.987 -26.399 5.387 1.00 82.69 269 THR A C 1
ATOM 2056 O O . THR A 1 269 ? -2.759 -25.407 4.703 1.00 82.69 269 THR A O 1
ATOM 2059 N N . VAL A 1 270 ? -3.850 -26.388 6.410 1.00 81.75 270 VAL A N 1
ATOM 2060 C CA . VAL A 1 270 ? -4.646 -25.211 6.809 1.00 81.75 270 VAL A CA 1
ATOM 2061 C C . VAL A 1 270 ? -3.886 -24.394 7.852 1.00 81.75 270 VAL A C 1
ATOM 2063 O O . VAL A 1 270 ? -4.181 -24.423 9.047 1.00 81.75 270 VAL A O 1
ATOM 2066 N N . ASP A 1 271 ? -2.860 -23.688 7.404 1.00 74.12 271 ASP A N 1
ATOM 2067 C CA . ASP A 1 271 ? -1.978 -22.867 8.238 1.00 74.12 271 ASP A CA 1
ATOM 2068 C C . ASP A 1 271 ? -2.121 -21.360 7.959 1.00 74.12 271 ASP A C 1
ATOM 2070 O O . ASP A 1 271 ? -1.627 -20.544 8.739 1.00 74.12 271 ASP A O 1
ATOM 2074 N N . GLY A 1 272 ? -2.881 -20.995 6.922 1.00 76.81 272 GLY A N 1
ATOM 2075 C CA . GLY A 1 272 ? -3.029 -19.642 6.391 1.00 76.81 272 GLY A CA 1
ATOM 2076 C C . GLY A 1 272 ? -1.880 -19.239 5.471 1.00 76.81 272 GLY A C 1
ATOM 2077 O O . GLY A 1 272 ? -2.029 -18.331 4.673 1.00 76.81 272 GLY A O 1
ATOM 2078 N N . LEU A 1 273 ? -0.748 -19.936 5.491 1.00 84.81 273 LEU A N 1
ATOM 2079 C CA . LEU A 1 273 ? 0.459 -19.495 4.808 1.00 84.81 273 LEU A CA 1
ATOM 2080 C C . LEU A 1 273 ? 0.342 -19.662 3.287 1.00 84.81 273 LEU A C 1
ATOM 2082 O O . LEU A 1 273 ? 0.155 -20.759 2.742 1.00 84.81 273 LEU A O 1
ATOM 2086 N N . ILE A 1 274 ? 0.536 -18.565 2.558 1.00 89.25 274 ILE A N 1
ATOM 2087 C CA . ILE A 1 274 ? 0.613 -18.592 1.097 1.00 89.25 274 ILE A CA 1
ATOM 2088 C C . ILE A 1 274 ? 2.064 -18.889 0.704 1.00 89.25 274 ILE A C 1
ATOM 2090 O O . ILE A 1 274 ? 2.824 -17.992 0.341 1.00 89.25 274 ILE A O 1
ATOM 2094 N N . GLY A 1 275 ? 2.457 -20.157 0.842 1.00 82.94 275 GLY A N 1
ATOM 2095 C CA . GLY A 1 275 ? 3.703 -20.718 0.305 1.00 82.94 275 GLY A CA 1
ATOM 2096 C C . GLY A 1 275 ? 3.526 -21.309 -1.104 1.00 82.94 275 GLY A C 1
ATOM 2097 O O . GLY A 1 275 ? 2.438 -21.188 -1.682 1.00 82.94 275 GLY A O 1
ATOM 2098 N N . PRO A 1 276 ? 4.544 -22.001 -1.655 1.00 79.69 276 PRO A N 1
ATOM 2099 C CA . PRO A 1 276 ? 4.517 -22.530 -3.022 1.00 79.69 276 PRO A CA 1
ATOM 2100 C C . PRO A 1 276 ? 3.267 -23.352 -3.355 1.00 79.69 276 PRO A C 1
ATOM 2102 O O . PRO A 1 276 ? 2.610 -23.096 -4.359 1.00 79.69 276 PRO A O 1
ATOM 2105 N N . SER A 1 277 ? 2.872 -24.276 -2.475 1.00 80.19 277 SER A N 1
ATOM 2106 C CA . SER A 1 277 ? 1.704 -25.140 -2.696 1.00 80.19 277 SER A CA 1
ATOM 2107 C C . SER A 1 277 ? 0.382 -24.361 -2.739 1.00 80.19 277 SER A C 1
ATOM 2109 O O . SER A 1 277 ? -0.450 -24.605 -3.612 1.00 80.19 277 SER A O 1
ATOM 2111 N N . THR A 1 278 ? 0.183 -23.409 -1.818 1.00 89.31 278 THR A N 1
ATOM 2112 C CA . THR A 1 278 ? -1.015 -22.548 -1.767 1.00 89.31 278 THR A CA 1
ATOM 2113 C C . THR A 1 278 ? -1.067 -21.602 -2.967 1.00 89.31 278 THR A C 1
ATOM 2115 O O . THR A 1 278 ? -2.137 -21.337 -3.519 1.00 89.31 278 THR A O 1
ATOM 2118 N N . TRP A 1 279 ? 0.093 -21.099 -3.391 1.00 89.88 279 TRP A N 1
ATOM 2119 C CA . TRP A 1 279 ? 0.218 -20.264 -4.574 1.00 89.88 279 TRP A CA 1
ATOM 2120 C C . TRP A 1 279 ? -0.138 -21.050 -5.833 1.00 89.88 279 TRP A C 1
ATOM 2122 O O . TRP A 1 279 ? -1.097 -20.691 -6.506 1.00 89.88 279 TRP A O 1
ATOM 2132 N N . ASP A 1 280 ? 0.540 -22.163 -6.107 1.00 82.88 280 ASP A N 1
ATOM 2133 C CA . ASP A 1 280 ? 0.320 -22.971 -7.311 1.00 82.88 280 ASP A CA 1
ATOM 2134 C C . ASP A 1 280 ? -1.132 -23.445 -7.430 1.00 82.88 280 ASP A C 1
ATOM 2136 O O . ASP A 1 280 ? -1.725 -23.404 -8.515 1.00 82.88 280 ASP A O 1
ATOM 2140 N N . ALA A 1 281 ? -1.750 -23.837 -6.312 1.00 84.00 281 ALA A N 1
ATOM 2141 C CA . ALA A 1 281 ? -3.149 -24.242 -6.282 1.00 84.00 281 ALA A CA 1
ATOM 2142 C C . ALA A 1 281 ? -4.096 -23.127 -6.761 1.00 84.00 281 ALA A C 1
ATOM 2144 O O . ALA A 1 281 ? -5.091 -23.426 -7.426 1.00 84.00 281 ALA A O 1
ATOM 2145 N N . ALA A 1 282 ? -3.804 -21.847 -6.500 1.00 88.94 282 ALA A N 1
ATOM 2146 C CA . ALA A 1 282 ? -4.657 -20.744 -6.951 1.00 88.94 282 ALA A CA 1
ATOM 2147 C C . ALA A 1 282 ? -4.764 -20.682 -8.484 1.00 88.94 282 ALA A C 1
ATOM 2149 O O . ALA A 1 282 ? -5.792 -20.265 -9.025 1.00 88.94 282 ALA A O 1
ATOM 2150 N N . TRP A 1 283 ? -3.765 -21.171 -9.218 1.00 84.81 283 TRP A N 1
ATOM 2151 C CA . TRP A 1 283 ? -3.828 -21.240 -10.677 1.00 84.81 283 TRP A CA 1
ATOM 2152 C C . TRP A 1 283 ? -4.182 -22.610 -11.237 1.00 84.81 283 TRP A C 1
ATOM 2154 O O . TRP A 1 283 ? -4.839 -22.668 -12.275 1.00 84.81 283 TRP A O 1
ATOM 2164 N N . THR A 1 284 ? -3.775 -23.685 -10.570 1.00 79.81 284 THR A N 1
ATOM 2165 C CA . THR A 1 284 ? -3.878 -25.048 -11.110 1.00 79.81 284 THR A CA 1
ATOM 2166 C C . THR A 1 284 ? -5.104 -25.808 -10.624 1.00 79.81 284 THR A C 1
ATOM 2168 O O . THR A 1 284 ? -5.623 -26.648 -11.358 1.00 79.81 284 THR A O 1
ATOM 2171 N N . ALA A 1 285 ? -5.596 -25.520 -9.416 1.00 82.94 285 ALA A N 1
ATOM 2172 C CA . ALA A 1 285 ? -6.751 -26.216 -8.872 1.00 82.94 285 ALA A CA 1
ATOM 2173 C C . ALA A 1 285 ? -8.034 -25.741 -9.559 1.00 82.94 285 ALA A C 1
ATOM 2175 O O . ALA A 1 285 ? -8.245 -24.535 -9.748 1.00 82.94 285 ALA A O 1
ATOM 2176 N N . GLU A 1 286 ? -8.926 -26.681 -9.870 1.00 84.44 286 GLU A N 1
ATOM 2177 C CA . GLU A 1 286 ? -10.226 -26.374 -10.466 1.00 84.44 286 GLU A CA 1
ATOM 2178 C C . GLU A 1 286 ? -10.995 -25.357 -9.613 1.00 84.44 286 GLU A C 1
ATOM 2180 O O . GLU A 1 286 ? -10.900 -25.336 -8.378 1.00 84.44 286 GLU A O 1
ATOM 2185 N N . VAL A 1 287 ? -11.720 -24.455 -10.273 1.00 80.00 287 VAL A N 1
ATOM 2186 C CA . VAL A 1 287 ? -12.650 -23.555 -9.587 1.00 80.00 287 VAL A CA 1
ATOM 2187 C C . VAL A 1 287 ? -13.856 -24.394 -9.199 1.00 80.00 287 VAL A C 1
ATOM 2189 O O . VAL A 1 287 ? -14.520 -24.934 -10.080 1.00 80.00 287 VAL A O 1
ATOM 2192 N N . THR A 1 288 ? -14.116 -24.529 -7.899 1.00 71.06 288 THR A N 1
ATOM 2193 C CA . THR A 1 288 ? -15.271 -25.288 -7.413 1.00 71.06 288 THR A CA 1
ATOM 2194 C C . THR A 1 288 ? -16.533 -24.538 -7.837 1.00 71.06 288 THR A C 1
ATOM 2196 O O . THR A 1 288 ? -16.707 -23.384 -7.437 1.00 71.06 288 THR A O 1
ATOM 2199 N N . PRO A 1 289 ? -17.397 -25.122 -8.685 1.00 51.31 289 PRO A N 1
ATOM 2200 C CA . PRO A 1 289 ? -18.627 -24.468 -9.098 1.00 51.31 289 PRO A CA 1
ATOM 2201 C C . PRO A 1 289 ? -19.518 -24.234 -7.881 1.00 51.31 289 PRO A C 1
ATOM 2203 O O . PRO A 1 289 ? -19.618 -25.090 -7.002 1.00 51.31 289 PRO A O 1
ATOM 2206 N N . VAL A 1 290 ? -20.197 -23.088 -7.848 1.00 45.81 290 VAL A N 1
ATOM 2207 C CA . VAL A 1 290 ? -21.192 -22.775 -6.817 1.00 45.81 290 VAL A CA 1
ATOM 2208 C C . VAL A 1 290 ? -22.283 -23.853 -6.862 1.00 45.81 290 VAL A C 1
ATOM 2210 O O . VAL A 1 290 ? -23.138 -23.833 -7.747 1.00 45.81 290 VAL A O 1
ATOM 2213 N N . GLY A 1 291 ? -22.221 -24.836 -5.958 1.00 38.84 291 GLY A N 1
ATOM 2214 C CA . GLY A 1 291 ? -23.170 -25.951 -5.940 1.00 38.84 291 GLY A CA 1
ATOM 2215 C C . GLY A 1 291 ? -22.781 -27.177 -5.113 1.00 38.84 291 GLY A C 1
ATOM 2216 O O . GLY A 1 291 ? -23.681 -27.842 -4.612 1.00 38.84 291 GLY A O 1
ATOM 2217 N N . GLU A 1 292 ? -21.497 -27.471 -4.903 1.00 38.25 292 GLU A N 1
ATOM 2218 C CA . GLU A 1 292 ? -21.087 -28.643 -4.112 1.00 38.25 292 GLU A CA 1
ATOM 2219 C C . GLU A 1 292 ? -19.857 -28.331 -3.252 1.00 38.25 292 GLU A C 1
ATOM 2221 O O . GLU A 1 292 ? -18.726 -28.347 -3.723 1.00 38.25 292 GLU A O 1
ATOM 2226 N N . SER A 1 293 ? -20.082 -28.074 -1.962 1.00 31.88 293 SER A N 1
ATOM 2227 C CA . SER A 1 293 ? -19.071 -28.292 -0.925 1.00 31.88 293 SER A CA 1
ATOM 2228 C C . SER A 1 293 ? -19.761 -28.854 0.330 1.00 31.88 293 SER A C 1
ATOM 2230 O O . SER A 1 293 ? -20.905 -28.466 0.602 1.00 31.88 293 SER A O 1
ATOM 2232 N N . PRO A 1 294 ? -19.151 -29.811 1.063 1.00 33.78 294 PRO A N 1
ATOM 2233 C CA . PRO A 1 294 ? -19.794 -30.502 2.178 1.00 33.78 294 PRO A CA 1
ATOM 2234 C C . PRO A 1 294 ? -20.027 -29.566 3.368 1.00 33.78 294 PRO A C 1
ATOM 2236 O O . PRO A 1 294 ? -19.261 -28.645 3.626 1.00 33.78 294 PRO A O 1
ATOM 2239 N N . ALA A 1 295 ? -21.117 -29.824 4.084 1.00 33.97 295 ALA A N 1
ATOM 2240 C CA . ALA A 1 295 ? -21.738 -28.930 5.050 1.00 33.97 295 ALA A CA 1
ATOM 2241 C C . ALA A 1 295 ? -20.905 -28.577 6.301 1.00 33.97 295 ALA A C 1
ATOM 2243 O O . ALA A 1 295 ? -20.348 -29.459 6.954 1.00 33.97 295 ALA A O 1
ATOM 2244 N N . GLY A 1 296 ? -21.017 -27.297 6.691 1.00 31.75 296 GLY A N 1
ATOM 2245 C CA . GLY A 1 296 ? -20.884 -26.764 8.056 1.00 31.75 296 GLY A CA 1
ATOM 2246 C C . GLY A 1 296 ? -20.030 -25.490 8.096 1.00 31.75 296 GLY A C 1
ATOM 2247 O O . GLY A 1 296 ? -18.818 -25.609 8.134 1.00 31.75 296 GLY A O 1
ATOM 2248 N N . GLU A 1 297 ? -20.533 -24.253 8.057 1.00 31.72 297 GLU A N 1
ATOM 2249 C CA . GLU A 1 297 ? -21.868 -23.693 8.306 1.00 31.72 297 GLU A CA 1
ATOM 2250 C C . GLU A 1 297 ? -22.291 -22.772 7.147 1.00 31.72 297 GLU A C 1
ATOM 2252 O O . GLU A 1 297 ? -21.498 -22.001 6.614 1.00 31.72 297 GLU A O 1
ATOM 2257 N N . GLN A 1 298 ? -23.558 -22.866 6.742 1.00 29.89 298 GLN A N 1
ATOM 2258 C CA . GLN A 1 298 ? -24.166 -21.943 5.786 1.00 29.89 298 GLN A CA 1
ATOM 2259 C C . GLN A 1 298 ? -24.430 -20.603 6.480 1.00 29.89 298 GLN A C 1
ATOM 2261 O O . GLN A 1 298 ? -25.251 -20.558 7.399 1.00 29.89 298 GLN A O 1
ATOM 2266 N N . GLU A 1 299 ? -23.836 -19.507 6.003 1.00 32.69 299 GLU A N 1
ATOM 2267 C CA . GLU A 1 299 ? -24.466 -18.206 6.224 1.00 32.69 299 GLU A CA 1
ATOM 2268 C C . GLU A 1 299 ? -25.778 -18.165 5.430 1.00 32.69 299 GLU A C 1
ATOM 2270 O O . GLU A 1 299 ? -25.829 -18.381 4.216 1.00 32.69 299 GLU A O 1
ATOM 2275 N N . ALA A 1 300 ? -26.863 -17.955 6.175 1.00 29.39 300 ALA A N 1
ATOM 2276 C CA . ALA A 1 300 ? -28.208 -17.699 5.681 1.00 29.39 300 ALA A CA 1
ATOM 2277 C C . ALA A 1 300 ? -28.202 -16.568 4.628 1.00 29.39 300 ALA A C 1
ATOM 2279 O O . ALA A 1 300 ? -27.285 -15.745 4.640 1.00 29.39 300 ALA A O 1
ATOM 2280 N N . PRO A 1 301 ? -29.213 -16.478 3.732 1.00 32.31 301 PRO A N 1
ATOM 2281 C CA . PRO A 1 301 ? -29.300 -15.375 2.773 1.00 32.31 301 PRO A CA 1
ATOM 2282 C C . PRO A 1 301 ? -29.089 -14.064 3.518 1.00 32.31 301 PRO A C 1
ATOM 2284 O O . PRO A 1 301 ? -29.786 -13.846 4.511 1.00 32.31 301 PRO A O 1
ATOM 2287 N N . ALA A 1 302 ? -28.108 -13.265 3.070 1.00 38.91 302 ALA A N 1
ATOM 2288 C CA . ALA A 1 302 ? -27.689 -12.045 3.745 1.00 38.91 302 ALA A CA 1
ATOM 2289 C C . ALA A 1 302 ? -28.936 -11.289 4.200 1.00 38.91 302 ALA A C 1
ATOM 2291 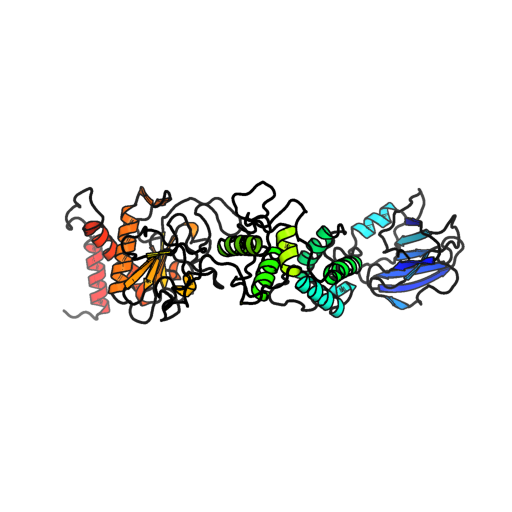O O . ALA A 1 302 ? -29.719 -10.783 3.387 1.00 38.91 302 ALA A O 1
ATOM 2292 N N . GLY A 1 303 ? -29.143 -11.288 5.518 1.00 39.09 303 GLY A N 1
ATOM 2293 C CA . GLY A 1 303 ? -30.113 -10.409 6.135 1.00 39.09 303 GLY A CA 1
ATOM 2294 C C . GLY A 1 303 ? -29.783 -8.968 5.744 1.00 39.09 303 GLY A C 1
ATOM 2295 O O . GLY A 1 303 ? -28.723 -8.702 5.166 1.00 39.09 303 GLY A O 1
ATOM 2296 N N . PRO A 1 304 ? -30.673 -8.009 6.029 1.00 40.66 304 PRO A N 1
ATOM 2297 C CA . PRO A 1 304 ? -30.320 -6.606 5.851 1.00 40.66 304 PRO A CA 1
ATOM 2298 C C . PRO A 1 304 ? -28.942 -6.360 6.483 1.00 40.66 304 PRO A C 1
ATOM 2300 O O . PRO A 1 304 ? -28.751 -6.701 7.651 1.00 40.66 304 PRO A O 1
ATOM 2303 N N . LYS A 1 305 ? -27.980 -5.860 5.685 1.00 53.19 305 LYS A N 1
ATOM 2304 C CA . LYS A 1 305 ? -26.641 -5.496 6.170 1.00 53.19 305 LYS A CA 1
ATOM 2305 C C . LYS A 1 305 ? -26.830 -4.677 7.442 1.00 53.19 305 LYS A C 1
ATOM 2307 O O . LYS A 1 305 ? -27.615 -3.726 7.419 1.00 53.19 305 LYS A O 1
ATOM 2312 N N . ASP A 1 306 ? -26.162 -5.063 8.525 1.00 76.06 306 ASP A N 1
ATOM 2313 C CA . ASP A 1 306 ? -26.165 -4.266 9.747 1.00 76.06 306 ASP A CA 1
ATOM 2314 C C . ASP A 1 306 ? -25.682 -2.859 9.378 1.00 76.06 306 ASP A C 1
ATOM 2316 O O . ASP A 1 306 ? -24.543 -2.682 8.953 1.00 76.06 306 ASP A O 1
ATOM 2320 N N . ALA A 1 307 ? -26.571 -1.869 9.469 1.00 73.56 307 ALA A N 1
ATOM 2321 C CA . ALA A 1 307 ? -26.257 -0.501 9.078 1.00 73.56 307 ALA A CA 1
ATOM 2322 C C . ALA A 1 307 ? -25.123 0.086 9.933 1.00 73.56 307 ALA A C 1
ATOM 2324 O O . ALA A 1 307 ? -24.395 0.960 9.469 1.00 73.56 307 ALA A O 1
ATOM 2325 N N . ASP A 1 308 ? -24.945 -0.421 11.156 1.00 81.31 308 ASP A N 1
ATOM 2326 C CA . ASP A 1 308 ? -23.913 0.026 12.081 1.00 81.31 308 ASP A CA 1
ATOM 2327 C C . ASP A 1 308 ? -22.609 -0.793 11.969 1.00 81.31 308 ASP A C 1
ATOM 2329 O O . ASP A 1 308 ? -21.565 -0.342 12.446 1.00 81.31 308 ASP A O 1
ATOM 2333 N N . ASN A 1 309 ? -22.637 -1.949 11.292 1.00 80.50 309 ASN A N 1
ATOM 2334 C CA . ASN A 1 309 ? -21.467 -2.768 10.960 1.00 80.50 309 ASN A CA 1
ATOM 2335 C C . ASN A 1 309 ? -21.601 -3.412 9.559 1.00 80.50 309 ASN A C 1
ATOM 2337 O O . ASN A 1 309 ? -21.687 -4.638 9.430 1.00 80.50 309 ASN A O 1
ATOM 2341 N N . PRO A 1 310 ? -21.601 -2.606 8.480 1.00 65.06 310 PRO A N 1
ATOM 2342 C CA . PRO A 1 310 ? -21.980 -3.058 7.136 1.00 65.06 310 PRO A CA 1
ATOM 2343 C C . PRO A 1 310 ? -21.020 -4.085 6.523 1.00 65.06 310 PRO A C 1
ATOM 2345 O O . PRO A 1 310 ? -21.359 -4.716 5.518 1.00 65.06 310 PRO A O 1
ATOM 2348 N N . ARG A 1 311 ? -19.831 -4.245 7.119 1.00 69.25 311 ARG A N 1
ATOM 2349 C CA . ARG A 1 311 ? -18.795 -5.208 6.726 1.00 69.25 311 ARG A CA 1
ATOM 2350 C C . ARG A 1 311 ? -18.583 -6.343 7.731 1.00 69.25 311 ARG A C 1
ATOM 2352 O O . ARG A 1 311 ? -17.668 -7.133 7.539 1.00 69.25 311 ARG A O 1
ATOM 2359 N N . GLY A 1 312 ? -19.388 -6.430 8.792 1.00 75.94 312 GLY A N 1
ATOM 2360 C CA . GLY A 1 312 ? -19.259 -7.496 9.790 1.00 75.94 312 GLY A CA 1
ATOM 2361 C C . GLY A 1 312 ? -17.899 -7.514 10.497 1.00 75.94 312 GLY A C 1
ATOM 2362 O O . GLY A 1 312 ? -17.394 -8.581 10.837 1.00 75.94 312 GLY A O 1
ATOM 2363 N N . LEU A 1 313 ? -17.283 -6.343 10.705 1.00 75.25 313 LEU A N 1
ATOM 2364 C CA . LEU A 1 313 ? -15.996 -6.230 11.386 1.00 75.25 313 LEU A CA 1
ATOM 2365 C C . LEU A 1 313 ? -16.076 -6.814 12.805 1.00 75.25 313 LEU A C 1
ATOM 2367 O O . LEU A 1 313 ? -17.108 -6.647 13.469 1.00 75.25 313 LEU A O 1
ATOM 2371 N N . PRO A 1 314 ? -14.994 -7.431 13.319 1.00 80.31 314 PRO A N 1
ATOM 2372 C CA . PRO A 1 314 ? -14.947 -7.874 14.703 1.00 80.31 314 PRO A CA 1
ATOM 2373 C C . PRO A 1 314 ? -15.236 -6.714 15.650 1.00 80.31 314 PRO A C 1
ATOM 2375 O O . PRO A 1 314 ? -14.630 -5.648 15.540 1.00 80.31 314 PRO A O 1
ATOM 2378 N N . THR A 1 315 ? -16.135 -6.925 16.602 1.00 86.56 315 THR A N 1
ATOM 2379 C CA . THR A 1 315 ? -16.509 -5.884 17.557 1.00 86.56 315 THR A CA 1
ATOM 2380 C C . THR A 1 315 ? -15.672 -5.953 18.828 1.00 86.56 315 THR A C 1
ATOM 2382 O O . THR A 1 315 ? -15.183 -7.018 19.213 1.00 86.56 315 THR A O 1
ATOM 2385 N N . TYR A 1 316 ? -15.564 -4.838 19.538 1.00 83.62 316 TYR A N 1
ATOM 2386 C CA . TYR A 1 316 ? -15.032 -4.783 20.895 1.00 83.62 316 TYR A CA 1
ATOM 2387 C C . TYR A 1 316 ? -15.835 -3.787 21.744 1.00 83.62 316 TYR A C 1
ATOM 2389 O O . TYR A 1 316 ? -16.609 -2.987 21.216 1.00 83.62 316 TYR A O 1
ATOM 2397 N N . ALA A 1 317 ? -15.691 -3.867 23.069 1.00 91.56 317 ALA A N 1
ATOM 2398 C CA . ALA A 1 317 ? -16.317 -2.909 23.976 1.00 91.56 317 ALA A CA 1
ATOM 2399 C C . ALA A 1 317 ? -15.632 -1.539 23.814 1.00 91.56 317 ALA A C 1
ATOM 2401 O O . ALA A 1 317 ? -14.433 -1.467 24.085 1.00 91.56 317 ALA A O 1
ATOM 2402 N N . PRO A 1 318 ? -16.344 -0.481 23.386 1.00 94.62 318 PRO A N 1
ATOM 2403 C CA . PRO A 1 318 ? -15.723 0.812 23.117 1.00 94.62 318 PRO A CA 1
ATOM 2404 C C . PRO A 1 318 ? -14.940 1.357 24.305 1.00 94.62 318 PRO A C 1
ATOM 2406 O O . PRO A 1 318 ? -15.384 1.242 25.452 1.00 94.62 318 PRO A O 1
ATOM 2409 N N . PHE A 1 319 ? -13.813 2.011 24.026 1.00 95.00 319 PHE A N 1
ATOM 2410 C CA . PHE A 1 319 ? -13.083 2.737 25.060 1.00 95.00 319 PHE A CA 1
ATOM 2411 C C . PHE A 1 319 ? -13.822 4.014 25.441 1.00 95.00 319 PHE A C 1
ATOM 2413 O O . PHE A 1 319 ? -13.983 4.287 26.634 1.00 95.00 319 PHE A O 1
ATOM 2420 N N . TYR A 1 320 ? -14.302 4.772 24.452 1.00 96.81 320 TYR A N 1
ATOM 2421 C CA . TYR A 1 320 ? -15.172 5.912 24.699 1.00 96.81 320 TYR A CA 1
ATOM 2422 C C . TYR A 1 320 ? -16.585 5.439 25.098 1.00 96.81 320 TYR A C 1
ATOM 2424 O O . TYR A 1 320 ? -17.299 4.878 24.266 1.00 96.81 320 TYR A O 1
ATOM 2432 N N . PRO A 1 321 ? -17.066 5.714 26.329 1.00 92.44 321 PRO A N 1
ATOM 2433 C CA . PRO A 1 321 ? -18.351 5.195 26.810 1.00 92.44 321 PRO A CA 1
ATOM 2434 C C . PRO A 1 321 ? -19.578 5.740 26.070 1.00 92.44 321 PRO A C 1
ATOM 2436 O O . PRO A 1 321 ? -20.673 5.211 26.241 1.00 92.44 321 PRO A O 1
ATOM 2439 N N . GLY A 1 322 ? -19.423 6.828 25.307 1.00 90.56 322 GLY A N 1
ATOM 2440 C CA . GLY A 1 322 ? -20.487 7.384 24.470 1.00 90.56 322 GLY A CA 1
ATOM 2441 C C . GLY A 1 322 ? -20.638 6.686 23.115 1.00 90.56 322 GLY A C 1
ATOM 2442 O O . GLY A 1 322 ? -21.608 6.954 22.409 1.00 90.56 322 GLY A O 1
ATOM 2443 N N . ALA A 1 323 ? -19.714 5.794 22.744 1.00 95.19 323 ALA A N 1
ATOM 2444 C CA . ALA A 1 323 ? -19.853 4.961 21.559 1.00 95.19 323 ALA A CA 1
ATOM 2445 C C . ALA A 1 323 ? -20.732 3.740 21.846 1.00 95.19 323 ALA A C 1
ATOM 2447 O O . ALA A 1 323 ? -20.611 3.094 22.885 1.00 95.19 323 ALA A O 1
ATOM 2448 N N . PHE A 1 324 ? -21.628 3.417 20.913 1.00 94.62 324 PHE A N 1
ATOM 2449 C CA . PHE A 1 324 ? -22.532 2.270 21.060 1.00 94.62 324 PHE A CA 1
ATOM 2450 C C . PHE A 1 324 ? -21.922 0.968 20.522 1.00 94.62 324 PHE A C 1
ATOM 2452 O O . PHE A 1 324 ? -22.402 -0.114 20.851 1.00 94.62 324 PHE A O 1
ATOM 2459 N N . ILE A 1 325 ? -20.868 1.068 19.706 1.00 92.88 325 ILE A N 1
ATOM 2460 C CA . ILE A 1 325 ? -20.148 -0.066 19.126 1.00 92.88 325 ILE A CA 1
ATOM 2461 C C . ILE A 1 325 ? -18.682 0.298 18.884 1.00 92.88 325 ILE A C 1
ATOM 2463 O O . ILE A 1 325 ? -18.362 1.427 18.499 1.00 92.88 325 ILE A O 1
ATOM 2467 N N . GLY A 1 326 ? -17.807 -0.671 19.148 1.00 91.25 326 GLY A N 1
ATOM 2468 C CA . GLY A 1 326 ? -16.393 -0.633 18.809 1.00 91.25 326 GLY A CA 1
ATOM 2469 C C . GLY A 1 326 ? -16.161 -1.643 17.701 1.00 91.25 326 GLY A C 1
ATOM 2470 O O . GLY A 1 326 ? -16.592 -2.789 17.825 1.00 91.25 326 GLY A O 1
ATOM 2471 N N . LEU A 1 327 ? -15.530 -1.226 16.615 1.00 88.19 327 LEU A N 1
ATOM 2472 C CA . LEU A 1 327 ? -15.255 -2.028 15.429 1.00 88.19 327 LEU A CA 1
ATOM 2473 C C . LEU A 1 327 ? -13.750 -2.120 15.265 1.00 88.19 327 LEU A C 1
ATOM 2475 O O . LEU A 1 327 ? -13.090 -1.098 15.306 1.00 88.19 327 LEU A O 1
ATOM 2479 N N . LYS A 1 328 ? -13.189 -3.308 15.051 1.00 79.62 328 LYS A N 1
ATOM 2480 C CA . LYS A 1 328 ? -11.769 -3.458 14.715 1.00 79.62 328 LYS A CA 1
ATOM 2481 C C . LYS A 1 328 ? -11.570 -3.160 13.232 1.00 79.62 328 LYS A C 1
ATOM 2483 O O . LYS A 1 328 ? -11.461 -4.092 12.433 1.00 79.62 328 LYS A O 1
ATOM 2488 N N . ALA A 1 329 ? -11.567 -1.882 12.849 1.00 73.75 329 ALA A N 1
ATOM 2489 C CA . ALA A 1 329 ? -11.192 -1.521 11.489 1.00 73.75 329 ALA A CA 1
ATOM 2490 C C . ALA A 1 329 ? -9.726 -1.922 11.258 1.00 73.75 329 ALA A C 1
ATOM 2492 O O . ALA A 1 329 ? -8.877 -1.625 12.099 1.00 73.75 329 ALA A O 1
ATOM 2493 N N . PRO A 1 330 ? -9.387 -2.562 10.127 1.00 58.09 330 PRO A N 1
ATOM 2494 C CA . PRO A 1 330 ? -8.005 -2.927 9.801 1.00 58.09 330 PRO A CA 1
ATOM 2495 C C . PRO A 1 330 ? -7.153 -1.705 9.392 1.00 58.09 330 PRO A C 1
ATOM 2497 O O . PRO A 1 330 ? -6.152 -1.842 8.695 1.00 58.09 330 PRO A O 1
ATOM 2500 N N . LEU A 1 331 ? -7.588 -0.496 9.753 1.00 60.06 331 LEU A N 1
ATOM 2501 C CA . LEU A 1 331 ? -7.126 0.784 9.227 1.00 60.06 331 LEU A CA 1
ATOM 2502 C C . LEU A 1 331 ? -6.563 1.659 10.340 1.00 60.06 331 LEU A C 1
ATOM 2504 O O . LEU A 1 331 ? -6.853 1.449 11.507 1.00 60.06 331 LEU A O 1
ATOM 2508 N N . GLY A 1 332 ? -5.780 2.665 9.964 1.00 60.56 332 GLY A N 1
ATOM 2509 C CA . GLY A 1 332 ? -5.033 3.530 10.875 1.00 60.56 332 GLY A CA 1
ATOM 2510 C C . GLY A 1 332 ? -3.575 3.610 10.438 1.00 60.56 332 GLY A C 1
ATOM 2511 O O . GLY A 1 332 ? -3.097 2.764 9.683 1.00 60.56 332 GLY A O 1
ATOM 2512 N N . ASP A 1 333 ? -2.835 4.602 10.924 1.00 61.34 333 ASP A N 1
ATOM 2513 C CA . ASP A 1 333 ? -1.414 4.783 10.568 1.00 61.34 333 ASP A CA 1
ATOM 2514 C C . ASP A 1 333 ? -0.490 3.738 11.249 1.00 61.34 333 ASP A C 1
ATOM 2516 O O . ASP A 1 333 ? 0.728 3.924 11.346 1.00 61.34 333 ASP A O 1
ATOM 2520 N N . GLY A 1 334 ? -1.065 2.647 11.764 1.00 74.44 334 GLY A N 1
ATOM 2521 C CA . GLY A 1 334 ? -0.407 1.625 12.570 1.00 74.44 334 GLY A CA 1
ATOM 2522 C C . GLY A 1 334 ? -0.354 1.960 14.070 1.00 74.44 334 GLY A C 1
ATOM 2523 O O . GLY A 1 334 ? -0.955 2.947 14.516 1.00 74.44 334 GLY A O 1
ATOM 2524 N N . PRO A 1 335 ? 0.363 1.147 14.865 1.00 80.25 335 PRO A N 1
ATOM 2525 C CA . PRO A 1 335 ? 0.491 1.346 16.307 1.00 80.25 335 PRO A CA 1
ATOM 2526 C C . PRO A 1 335 ? 1.237 2.645 16.637 1.00 80.25 335 PRO A C 1
ATOM 2528 O O . PRO A 1 335 ? 2.038 3.161 15.845 1.00 80.25 335 PRO A O 1
ATOM 2531 N N . ARG A 1 336 ? 0.998 3.192 17.832 1.00 85.44 336 ARG A N 1
ATOM 2532 C CA . ARG A 1 336 ? 1.751 4.351 18.335 1.00 85.44 336 ARG A CA 1
ATOM 2533 C C . ARG A 1 336 ? 3.235 4.021 18.534 1.00 85.44 336 ARG A C 1
ATOM 2535 O O . ARG A 1 336 ? 3.607 2.894 18.839 1.00 85.44 336 ARG A O 1
ATOM 2542 N N . GLY A 1 337 ? 4.092 5.035 18.390 1.00 77.00 337 GLY A N 1
ATOM 2543 C CA . GLY A 1 337 ? 5.544 4.917 18.597 1.00 77.00 337 GLY A CA 1
ATOM 2544 C C . GLY A 1 337 ? 6.393 4.867 17.323 1.00 77.00 337 GLY A C 1
ATOM 2545 O O . GLY A 1 337 ? 7.619 4.903 17.414 1.00 77.00 337 GLY A O 1
ATOM 2546 N N . THR A 1 338 ? 5.773 4.859 16.140 1.00 67.69 338 THR A N 1
ATOM 2547 C CA . THR A 1 338 ? 6.457 4.896 14.834 1.00 67.69 338 THR A CA 1
ATOM 2548 C C . THR A 1 338 ? 6.043 6.108 13.992 1.00 67.69 338 THR A C 1
ATOM 2550 O O . THR A 1 338 ? 4.860 6.456 13.917 1.00 67.69 338 THR A O 1
ATOM 2553 N N . GLY A 1 339 ? 7.021 6.758 13.352 1.00 59.28 339 GLY A N 1
ATOM 2554 C CA . GLY A 1 339 ? 6.808 7.708 12.254 1.00 59.28 339 GLY A CA 1
ATOM 2555 C C . GLY A 1 339 ? 6.402 7.008 10.949 1.00 59.28 339 GLY A C 1
ATOM 2556 O O . GLY A 1 339 ? 6.485 5.787 10.851 1.00 59.28 339 GLY A O 1
ATOM 2557 N N . TYR A 1 340 ? 5.938 7.778 9.961 1.00 52.00 340 TYR A N 1
ATOM 2558 C CA . TYR A 1 340 ? 5.301 7.263 8.736 1.00 52.00 340 TYR A CA 1
ATOM 2559 C C . TYR A 1 340 ? 6.263 6.861 7.614 1.00 52.00 340 TYR A C 1
ATOM 2561 O O . TYR A 1 340 ? 6.039 5.829 6.998 1.00 52.00 340 TYR A O 1
ATOM 2569 N N . ASP A 1 341 ? 7.316 7.646 7.355 1.00 47.34 341 ASP A N 1
ATOM 2570 C CA . ASP A 1 341 ? 8.165 7.478 6.156 1.00 47.34 341 ASP A CA 1
ATOM 2571 C C . ASP A 1 341 ? 9.586 6.969 6.477 1.00 47.34 341 ASP A C 1
ATOM 2573 O O . ASP A 1 341 ? 10.283 6.422 5.632 1.00 47.34 341 ASP A O 1
ATOM 2577 N N . ASP A 1 342 ? 10.029 7.098 7.730 1.00 45.62 342 ASP A N 1
ATOM 2578 C CA . ASP A 1 342 ? 11.405 6.787 8.148 1.00 45.62 342 ASP A CA 1
ATOM 2579 C C . ASP A 1 342 ? 11.493 5.768 9.293 1.00 45.62 342 ASP A C 1
ATOM 2581 O O . ASP A 1 342 ? 12.579 5.518 9.819 1.00 45.62 342 ASP A O 1
ATOM 2585 N N . GLN A 1 343 ? 10.353 5.205 9.718 1.00 53.62 343 GLN A N 1
ATOM 2586 C CA . GLN A 1 343 ? 10.235 4.358 10.911 1.00 53.62 343 GLN A CA 1
ATOM 2587 C C . GLN A 1 343 ? 10.880 4.975 12.168 1.00 53.62 343 GLN A C 1
ATOM 2589 O O . GLN A 1 343 ? 11.242 4.251 13.105 1.00 53.62 343 GLN A O 1
ATOM 2594 N N . ARG A 1 344 ? 11.033 6.309 12.240 1.00 65.94 344 ARG A N 1
ATOM 2595 C CA . ARG A 1 344 ? 11.637 6.931 13.419 1.00 65.94 344 ARG A CA 1
ATOM 2596 C C . ARG A 1 344 ? 10.786 6.624 14.639 1.00 65.94 344 ARG A C 1
ATOM 2598 O O . ARG A 1 344 ? 9.556 6.698 14.598 1.00 65.94 344 ARG A O 1
ATOM 2605 N N . LYS A 1 345 ? 11.446 6.312 15.750 1.00 77.88 345 LYS A N 1
ATOM 2606 C CA . LYS A 1 345 ? 10.755 6.154 17.027 1.00 77.88 345 LYS A CA 1
ATOM 2607 C C . LYS A 1 345 ? 10.251 7.521 17.473 1.00 77.88 345 LYS A C 1
ATOM 2609 O O . LYS A 1 345 ? 11.049 8.424 17.720 1.00 77.88 345 LYS A O 1
ATOM 2614 N N . VAL A 1 346 ? 8.935 7.662 17.549 1.00 82.94 346 VAL A N 1
ATOM 2615 C CA . VAL A 1 346 ? 8.268 8.835 18.125 1.00 82.94 346 VAL A CA 1
ATOM 2616 C C . VAL A 1 346 ? 7.775 8.497 19.527 1.00 82.94 346 VAL A C 1
ATOM 2618 O O . VAL A 1 346 ? 7.706 7.329 19.910 1.00 82.94 346 VAL A O 1
ATOM 2621 N N . GLU A 1 347 ? 7.468 9.518 20.322 1.00 88.12 347 GLU A N 1
ATOM 2622 C CA . GLU A 1 347 ? 6.913 9.300 21.655 1.00 88.12 347 GLU A CA 1
ATOM 2623 C C . GLU A 1 347 ? 5.559 8.579 21.553 1.00 88.12 347 GLU A C 1
ATOM 2625 O O . GLU A 1 347 ? 4.706 8.934 20.739 1.00 88.12 347 GLU A O 1
ATOM 2630 N N . VAL A 1 348 ? 5.360 7.558 22.389 1.00 92.06 348 VAL A N 1
ATOM 2631 C CA . VAL A 1 348 ? 4.060 6.899 22.550 1.00 92.06 348 VAL A CA 1
ATOM 2632 C C . VAL A 1 348 ? 3.218 7.769 23.476 1.00 92.06 348 VAL A C 1
ATOM 2634 O O . VAL A 1 348 ? 3.415 7.758 24.691 1.00 92.06 348 VAL A O 1
ATOM 2637 N N . VAL A 1 349 ? 2.319 8.566 22.899 1.00 94.75 349 VAL A N 1
ATOM 2638 C CA . VAL A 1 349 ? 1.503 9.525 23.649 1.00 94.75 349 VAL A CA 1
ATOM 2639 C C . VAL A 1 349 ? 0.185 9.830 22.938 1.00 94.75 349 VAL A C 1
ATOM 2641 O O . VAL A 1 349 ? 0.090 9.762 21.710 1.00 94.75 349 VAL A O 1
ATOM 2644 N N . ILE A 1 350 ? -0.821 10.202 23.726 1.00 95.94 350 ILE A N 1
ATOM 2645 C CA . ILE A 1 350 ? -1.986 10.967 23.278 1.00 95.94 350 ILE A CA 1
ATOM 2646 C C . ILE A 1 350 ? -1.936 12.326 23.972 1.00 95.94 350 ILE A C 1
ATOM 2648 O O . ILE A 1 350 ? -2.193 12.441 25.173 1.00 95.94 350 ILE A O 1
ATOM 2652 N N . ASP A 1 351 ? -1.572 13.366 23.232 1.00 95.19 351 ASP A N 1
ATOM 2653 C CA . ASP A 1 351 ? -1.545 14.739 23.747 1.00 95.19 351 ASP A CA 1
ATOM 2654 C C . ASP A 1 351 ? -2.352 15.725 22.903 1.00 95.19 351 ASP A C 1
ATOM 2656 O O . ASP A 1 351 ? -2.479 16.894 23.277 1.00 95.19 351 ASP A O 1
ATOM 2660 N N . GLN A 1 352 ? -2.969 15.230 21.826 1.00 95.50 352 GLN A N 1
ATOM 2661 C CA . GLN A 1 352 ? -3.814 16.010 20.940 1.00 95.50 352 GLN A CA 1
ATOM 2662 C C . GLN A 1 352 ? -5.180 15.368 20.705 1.00 95.50 352 GLN A C 1
ATOM 2664 O O . GLN A 1 352 ? -5.300 14.151 20.596 1.00 95.50 352 GLN A O 1
ATOM 2669 N N . PHE A 1 353 ? -6.197 16.209 20.553 1.00 97.31 353 PHE A N 1
ATOM 2670 C CA . PHE A 1 353 ? -7.521 15.862 20.060 1.00 97.31 353 PHE A CA 1
ATOM 2671 C C . PHE A 1 353 ? -7.721 16.526 18.695 1.00 97.31 353 PHE A C 1
ATOM 2673 O O . PHE A 1 353 ? -7.583 17.747 18.571 1.00 97.31 353 PHE A O 1
ATOM 2680 N N . HIS A 1 354 ? -7.990 15.723 17.667 1.00 96.50 354 HIS A N 1
ATOM 2681 C CA . HIS A 1 354 ? -8.064 16.171 16.274 1.00 96.50 354 HIS A CA 1
ATOM 2682 C C . HIS A 1 354 ? -9.512 16.225 15.809 1.00 96.50 354 HIS A C 1
ATOM 2684 O O . HIS A 1 354 ? -10.208 15.213 15.843 1.00 96.50 354 HIS A O 1
ATOM 2690 N N . ILE A 1 355 ? -9.950 17.399 15.355 1.00 94.75 355 ILE A N 1
ATOM 2691 C CA . ILE A 1 355 ? -11.330 17.652 14.933 1.00 94.75 355 ILE A CA 1
ATOM 2692 C C . ILE A 1 355 ? -11.408 17.679 13.409 1.00 94.75 355 ILE A C 1
ATOM 2694 O O . ILE A 1 355 ? -10.871 18.588 12.760 1.00 94.75 355 ILE A O 1
ATOM 2698 N N . HIS A 1 356 ? -12.117 16.697 12.857 1.00 93.69 356 HIS A N 1
ATOM 2699 C CA . HIS A 1 356 ? -12.409 16.575 11.437 1.00 93.69 356 HIS A CA 1
ATOM 2700 C C . HIS A 1 356 ? -13.915 16.525 11.184 1.00 93.69 356 HIS A C 1
ATOM 2702 O O . HIS A 1 356 ? -14.719 16.242 12.073 1.00 93.69 356 HIS A O 1
ATOM 2708 N N . ARG A 1 357 ? -14.289 16.833 9.945 1.00 89.12 357 ARG A N 1
ATOM 2709 C CA . ARG A 1 357 ? -15.642 16.678 9.428 1.00 89.12 357 ARG A CA 1
ATOM 2710 C C . ARG A 1 357 ? -15.554 15.955 8.096 1.00 89.12 357 ARG A C 1
ATOM 2712 O O . ARG A 1 357 ? -14.694 16.287 7.273 1.00 89.12 357 ARG A O 1
ATOM 2719 N N . THR A 1 358 ? -16.516 15.080 7.841 1.00 85.69 358 THR A N 1
ATOM 2720 C CA . THR A 1 358 ? -16.647 14.433 6.548 1.00 85.69 358 THR A CA 1
ATOM 2721 C C . THR A 1 358 ? -16.935 15.460 5.447 1.00 85.69 358 THR A C 1
ATOM 2723 O O . THR A 1 358 ? -17.603 16.482 5.643 1.00 85.69 358 THR A O 1
ATOM 2726 N N . GLY A 1 359 ? -16.426 15.186 4.244 1.00 75.75 359 GLY A N 1
ATOM 2727 C CA . GLY A 1 359 ? -16.740 15.969 3.045 1.00 75.75 359 GLY A CA 1
ATOM 2728 C C . GLY A 1 359 ? -18.128 15.670 2.467 1.00 75.75 359 GLY A C 1
ATOM 2729 O O . GLY A 1 359 ? -18.514 16.288 1.477 1.00 75.75 359 GLY A O 1
ATOM 2730 N N . THR A 1 360 ? -18.858 14.715 3.051 1.00 73.69 360 THR A N 1
ATOM 2731 C CA . THR A 1 360 ? -20.154 14.240 2.565 1.00 73.69 360 THR A CA 1
ATOM 2732 C C . THR A 1 360 ? -21.248 14.429 3.616 1.00 73.69 360 THR A C 1
ATOM 2734 O O . THR A 1 360 ? -20.992 14.479 4.817 1.00 73.69 360 THR A O 1
ATOM 2737 N N . ASN A 1 361 ? -22.493 14.498 3.146 1.00 77.94 361 ASN A N 1
ATOM 2738 C CA . ASN A 1 361 ? -23.675 14.533 4.008 1.00 77.94 361 ASN A CA 1
ATOM 2739 C C . ASN A 1 361 ? -24.106 13.126 4.469 1.00 77.94 361 ASN A C 1
ATOM 2741 O O . ASN A 1 361 ? -24.969 12.995 5.341 1.00 77.94 361 ASN A O 1
ATOM 2745 N N . GLY A 1 362 ? -23.552 12.081 3.847 1.00 79.19 362 GLY A N 1
ATOM 2746 C CA . GLY A 1 362 ? -23.892 10.686 4.098 1.00 79.19 362 GLY A CA 1
ATOM 2747 C C . GLY A 1 362 ? -23.114 10.105 5.271 1.00 79.19 362 GLY A C 1
ATOM 2748 O O . GLY A 1 362 ? -22.166 10.701 5.769 1.00 79.19 362 GLY A O 1
ATOM 2749 N N . ASP A 1 363 ? -23.557 8.943 5.731 1.00 84.81 363 ASP A N 1
ATOM 2750 C CA . ASP A 1 363 ? -22.845 8.192 6.751 1.00 84.81 363 ASP A CA 1
ATOM 2751 C C . ASP A 1 363 ? -21.630 7.499 6.120 1.00 84.81 363 ASP A C 1
ATOM 2753 O O . ASP A 1 363 ? -21.771 6.521 5.387 1.00 84.81 363 ASP A O 1
ATOM 2757 N N . ASP A 1 364 ? -20.434 8.002 6.424 1.00 84.38 364 ASP A N 1
ATOM 2758 C CA . ASP A 1 364 ? -19.166 7.471 5.912 1.00 84.38 364 ASP A CA 1
ATOM 2759 C C . ASP A 1 364 ? -18.664 6.253 6.720 1.00 84.38 364 ASP A C 1
ATOM 2761 O O . ASP A 1 364 ? -17.510 5.839 6.627 1.00 84.38 364 ASP A O 1
ATOM 2765 N N . GLY A 1 365 ? -19.535 5.621 7.509 1.00 81.62 365 GLY A N 1
ATOM 2766 C CA . GLY A 1 365 ? -19.213 4.444 8.303 1.00 81.62 365 GLY A CA 1
ATOM 2767 C C . GLY A 1 365 ? -18.682 3.262 7.509 1.00 81.62 365 GLY A C 1
ATOM 2768 O O . GLY A 1 365 ? -17.719 2.621 7.923 1.00 81.62 365 GLY A O 1
ATOM 2769 N N . GLU A 1 366 ? -19.278 3.001 6.347 1.00 80.88 366 GLU A N 1
ATOM 2770 C CA . GLU A 1 366 ? -18.749 1.997 5.430 1.00 80.88 366 GLU A CA 1
ATOM 2771 C C . GLU A 1 366 ? -17.359 2.417 4.931 1.00 80.88 366 GLU A C 1
ATOM 2773 O O . GLU A 1 366 ? -16.445 1.600 4.944 1.00 80.88 366 GLU A O 1
ATOM 2778 N N . TRP A 1 367 ? -17.155 3.693 4.589 1.00 77.62 367 TRP A N 1
ATOM 2779 C CA . TRP A 1 367 ? -15.873 4.226 4.107 1.00 77.62 367 TRP A CA 1
ATOM 2780 C C . TRP A 1 367 ? -14.726 4.060 5.115 1.00 77.62 367 TRP A C 1
ATOM 2782 O O . TRP A 1 367 ? -13.601 3.752 4.720 1.00 77.62 367 TRP A O 1
ATOM 2792 N N . PHE A 1 368 ? -15.006 4.212 6.411 1.00 84.38 368 PHE A N 1
ATOM 2793 C CA . PHE A 1 368 ? -14.036 4.007 7.496 1.00 84.38 368 PHE A CA 1
ATOM 2794 C C . PHE A 1 368 ? -13.833 2.533 7.886 1.00 84.38 368 PHE A C 1
ATOM 2796 O O . PHE A 1 368 ? -12.997 2.234 8.734 1.00 84.38 368 PHE A O 1
ATOM 2803 N N . SER A 1 369 ? -14.568 1.602 7.271 1.00 76.31 369 SER A N 1
ATOM 2804 C CA . SER A 1 369 ? -14.486 0.164 7.570 1.00 76.31 369 SER A CA 1
ATOM 2805 C C . SER A 1 369 ? -13.587 -0.639 6.613 1.00 76.31 369 SER A C 1
ATOM 2807 O O . SER A 1 369 ? -13.400 -1.835 6.827 1.00 76.31 369 SER A O 1
ATOM 2809 N N . TYR A 1 370 ? -13.009 -0.010 5.577 1.00 60.62 370 TYR A N 1
ATOM 2810 C CA . TYR A 1 370 ? -12.049 -0.623 4.636 1.00 60.62 370 TYR A CA 1
ATOM 2811 C C . TYR A 1 370 ? -10.974 0.365 4.146 1.00 60.62 370 TYR A C 1
ATOM 2813 O O . TYR A 1 370 ? -11.163 1.583 4.218 1.00 60.62 370 TYR A O 1
ATOM 2821 N N . ARG A 1 371 ? -9.846 -0.139 3.611 1.00 58.28 371 ARG A N 1
ATOM 2822 C CA . ARG A 1 371 ? -8.702 0.698 3.199 1.00 58.28 371 ARG A CA 1
ATOM 2823 C C . ARG A 1 371 ? -9.014 1.442 1.908 1.00 58.28 371 ARG A C 1
ATOM 2825 O O . ARG A 1 371 ? -8.632 1.048 0.812 1.00 58.28 371 ARG A O 1
ATOM 2832 N N . ASN A 1 372 ? -9.732 2.545 2.061 1.00 54.56 372 ASN A N 1
ATOM 2833 C CA . ASN A 1 372 ? -10.088 3.444 0.980 1.00 54.56 372 ASN A CA 1
ATOM 2834 C C . ASN A 1 372 ? -8.853 4.168 0.405 1.00 54.56 372 ASN A C 1
ATOM 2836 O O . ASN A 1 372 ? -7.749 4.096 0.946 1.00 54.56 372 ASN A O 1
ATOM 2840 N N . SER A 1 373 ? -9.035 4.921 -0.682 1.00 50.78 373 SER A N 1
ATOM 2841 C CA . SER A 1 373 ? -7.948 5.613 -1.399 1.00 50.78 373 SER A CA 1
ATOM 2842 C C . SER A 1 373 ? -7.162 6.636 -0.567 1.00 50.78 373 SER A C 1
ATOM 2844 O O . SER A 1 373 ? -6.103 7.085 -0.997 1.00 50.78 373 SER A O 1
ATOM 2846 N N . ARG A 1 374 ? -7.659 7.006 0.618 1.00 53.88 374 ARG A N 1
ATOM 2847 C CA . ARG A 1 374 ? -6.986 7.894 1.577 1.00 53.88 374 ARG A CA 1
ATOM 2848 C C . ARG A 1 374 ? -6.475 7.154 2.814 1.00 53.88 374 ARG A C 1
ATOM 2850 O O . ARG A 1 374 ? -5.880 7.780 3.682 1.00 53.88 374 ARG A O 1
ATOM 2857 N N . SER A 1 375 ? -6.721 5.841 2.898 1.00 60.28 375 SER A N 1
ATOM 2858 C CA . SER A 1 375 ? -6.515 5.005 4.088 1.00 60.28 375 SER A CA 1
ATOM 2859 C C . SER A 1 375 ? -7.115 5.626 5.358 1.00 60.28 375 SER A C 1
ATOM 2861 O O . SER A 1 375 ? -6.588 5.424 6.446 1.00 60.28 375 SER A O 1
ATOM 2863 N N . SER A 1 376 ? -8.194 6.411 5.223 1.00 71.62 376 SER A N 1
ATOM 2864 C CA . SER A 1 376 ? -8.693 7.240 6.321 1.00 71.62 376 SER A CA 1
ATOM 2865 C C . SER A 1 376 ? -9.411 6.422 7.385 1.00 71.62 376 SER A C 1
ATOM 2867 O O . SER A 1 376 ? -10.317 5.662 7.047 1.00 71.62 376 SER A O 1
ATOM 2869 N N . CYS A 1 377 ? -9.052 6.628 8.654 1.00 87.06 377 CYS A N 1
ATOM 2870 C CA . CYS A 1 377 ? -9.713 5.995 9.794 1.00 87.06 377 CYS A CA 1
ATOM 2871 C C . CYS A 1 377 ? -9.620 6.867 11.061 1.00 87.06 377 CYS A C 1
ATOM 2873 O O . CYS A 1 377 ? -8.509 7.096 11.559 1.00 87.06 377 CYS A O 1
ATOM 2875 N N . PRO A 1 378 ? -10.747 7.371 11.597 1.00 94.38 378 PRO A N 1
ATOM 2876 C CA . PRO A 1 378 ? -10.777 8.062 12.882 1.00 94.38 378 PRO A CA 1
ATOM 2877 C C . PRO A 1 378 ? -10.738 7.071 14.049 1.00 94.38 378 PRO A C 1
ATOM 2879 O O . PRO A 1 378 ? -10.974 5.882 13.864 1.00 94.38 378 PRO A O 1
ATOM 2882 N N . HIS A 1 379 ? -10.530 7.577 15.269 1.00 96.62 379 HIS A N 1
ATOM 2883 C CA . HIS A 1 379 ? -10.929 6.815 16.455 1.00 96.62 379 HIS A CA 1
ATOM 2884 C C . HIS A 1 379 ? -12.451 6.830 16.573 1.00 96.62 379 HIS A C 1
ATOM 2886 O O . HIS A 1 379 ? -13.066 5.775 16.671 1.00 96.62 379 HIS A O 1
ATOM 2892 N N . LEU A 1 380 ? -13.056 8.021 16.502 1.00 97.50 380 LEU A N 1
ATOM 2893 C CA . LEU A 1 380 ? -14.494 8.225 16.663 1.00 97.50 380 LEU A CA 1
ATOM 2894 C C . LEU A 1 380 ? -15.132 8.751 15.376 1.00 97.50 380 LEU A C 1
ATOM 2896 O O . LEU A 1 380 ? -14.666 9.738 14.813 1.00 97.50 380 LEU A O 1
ATOM 2900 N N . HIS A 1 381 ? -16.239 8.147 14.956 1.00 95.19 381 HIS A N 1
ATOM 2901 C CA . HIS A 1 381 ? -17.130 8.707 13.945 1.00 95.19 381 HIS A CA 1
ATOM 2902 C C . HIS A 1 381 ? -18.444 9.141 14.596 1.00 95.19 381 HIS A C 1
ATOM 2904 O O . HIS A 1 381 ? -19.186 8.305 15.118 1.00 95.19 381 HIS A O 1
ATOM 2910 N N . VAL A 1 382 ? -18.718 10.445 14.575 1.00 94.44 382 VAL A N 1
ATOM 2911 C CA . VAL A 1 382 ? -19.942 11.043 15.121 1.00 94.44 382 VAL A CA 1
ATOM 2912 C C . VAL A 1 382 ? -20.943 11.224 13.986 1.00 94.44 382 VAL A C 1
ATOM 2914 O O . VAL A 1 382 ? -20.763 12.081 13.119 1.00 94.44 382 VAL A O 1
ATOM 2917 N N . MET A 1 383 ? -22.007 10.426 13.999 1.00 90.81 383 MET A N 1
ATOM 2918 C CA . MET A 1 383 ? -23.064 10.465 12.989 1.00 90.81 383 MET A CA 1
ATOM 2919 C C . MET A 1 383 ? -23.948 11.711 13.116 1.00 90.81 383 MET A C 1
ATOM 2921 O O . MET A 1 383 ? -23.927 12.426 14.122 1.00 90.81 383 MET A O 1
ATOM 2925 N N . ALA A 1 384 ? -24.765 11.964 12.092 1.00 87.75 384 ALA A N 1
ATOM 2926 C CA . ALA A 1 384 ? -25.707 13.086 12.063 1.00 87.75 384 ALA A CA 1
ATOM 2927 C C . ALA A 1 384 ? -26.752 13.046 13.199 1.00 87.75 384 ALA A C 1
ATOM 2929 O O . ALA A 1 384 ? -27.214 14.093 13.649 1.00 87.75 384 ALA A O 1
ATOM 2930 N N . ASP A 1 385 ? -27.106 11.854 13.685 1.00 87.31 385 ASP A N 1
ATOM 2931 C CA . ASP A 1 385 ? -28.019 11.633 14.816 1.00 87.31 385 ASP A CA 1
ATOM 2932 C C . ASP A 1 385 ? -27.312 11.653 16.188 1.00 87.31 385 ASP A C 1
ATOM 2934 O O . ASP A 1 385 ? -27.921 11.311 17.201 1.00 87.31 385 ASP A O 1
ATOM 2938 N N . ALA A 1 386 ? -26.038 12.064 16.222 1.00 89.94 386 ALA A N 1
ATOM 2939 C CA . ALA A 1 386 ? -25.176 12.119 17.401 1.00 89.94 386 ALA A CA 1
ATOM 2940 C C . ALA A 1 386 ? -24.854 10.752 18.043 1.00 89.94 386 ALA A C 1
ATOM 2942 O O . ALA A 1 386 ? -24.277 10.704 19.130 1.00 89.94 386 ALA A O 1
ATOM 2943 N N . ARG A 1 387 ? -25.145 9.629 17.373 1.00 92.94 387 ARG A N 1
ATOM 2944 C CA . ARG A 1 387 ? -24.575 8.329 17.756 1.00 92.94 387 ARG A CA 1
ATOM 2945 C C . ARG A 1 387 ? -23.092 8.263 17.371 1.00 92.94 387 ARG A C 1
ATOM 2947 O O . ARG A 1 387 ? -22.663 8.880 16.395 1.00 92.94 387 ARG A O 1
ATOM 2954 N N . VAL A 1 388 ? -22.310 7.484 18.121 1.00 95.81 388 VAL A N 1
ATOM 2955 C CA . VAL A 1 388 ? -20.853 7.376 17.924 1.00 95.81 388 VAL A CA 1
ATOM 2956 C C . VAL A 1 388 ? -20.421 5.937 17.672 1.00 95.81 388 VAL A C 1
ATOM 2958 O O . VAL A 1 388 ? -20.772 5.040 18.440 1.00 95.81 388 VAL A O 1
ATOM 2961 N N . ARG A 1 389 ? -19.617 5.737 16.624 1.00 94.88 389 ARG A N 1
ATOM 2962 C CA . ARG A 1 389 ? -18.876 4.490 16.376 1.00 94.88 389 ARG A CA 1
ATOM 2963 C C . ARG A 1 389 ? -17.403 4.688 16.689 1.00 94.88 389 ARG A C 1
ATOM 2965 O O . ARG A 1 389 ? -16.831 5.695 16.275 1.00 94.88 389 ARG A O 1
ATOM 2972 N N . GLU A 1 390 ? -16.804 3.731 17.388 1.00 96.88 390 GLU A N 1
ATOM 2973 C CA . GLU A 1 390 ? -15.355 3.675 17.585 1.00 96.88 390 GLU A CA 1
ATOM 2974 C C . GLU A 1 390 ? -14.752 2.670 16.593 1.00 96.88 390 GLU A C 1
ATOM 2976 O O . GLU A 1 390 ? -15.204 1.529 16.538 1.00 96.88 390 GLU A O 1
ATOM 2981 N N . PHE A 1 391 ? -13.794 3.092 15.765 1.00 92.75 391 PHE A N 1
ATOM 2982 C CA . PHE A 1 391 ? -13.244 2.272 14.668 1.00 92.75 391 PHE A CA 1
ATOM 2983 C C . PHE A 1 391 ? -11.865 1.674 14.954 1.00 92.75 391 PHE A C 1
ATOM 2985 O O . PHE A 1 391 ? -11.465 0.714 14.300 1.00 92.75 391 PHE A O 1
ATOM 2992 N N . ILE A 1 392 ? -11.115 2.250 15.889 1.00 89.50 392 ILE A N 1
ATOM 2993 C CA . ILE A 1 392 ? -9.808 1.746 16.309 1.00 89.50 392 ILE A CA 1
ATOM 2994 C C . ILE A 1 392 ? -9.614 2.002 17.794 1.00 89.50 392 ILE A C 1
ATOM 2996 O O . ILE A 1 392 ? -10.112 2.990 18.342 1.00 89.50 392 ILE A O 1
ATOM 3000 N N . THR A 1 393 ? -8.851 1.121 18.438 1.00 90.81 393 THR A N 1
ATOM 3001 C CA . THR A 1 393 ? -8.485 1.290 19.843 1.00 90.81 393 THR A CA 1
ATOM 3002 C C . THR A 1 393 ? -7.448 2.412 20.002 1.00 90.81 393 THR A C 1
ATOM 3004 O O . THR A 1 393 ? -6.748 2.754 19.043 1.00 90.81 393 THR A O 1
ATOM 3007 N N . PRO A 1 394 ? -7.304 2.989 21.209 1.00 92.12 394 PRO A N 1
ATOM 3008 C CA . PRO A 1 394 ? -6.316 4.033 21.476 1.00 92.12 394 PRO A CA 1
ATOM 3009 C C . PRO A 1 394 ? -4.856 3.613 21.228 1.00 92.12 394 PRO A C 1
ATOM 3011 O O . PRO A 1 394 ? -4.012 4.493 21.066 1.00 92.12 394 PRO A O 1
ATOM 3014 N N . GLU A 1 395 ? -4.543 2.312 21.170 1.00 86.81 395 GLU A N 1
ATOM 3015 C CA . GLU A 1 395 ? -3.230 1.782 20.759 1.00 86.81 395 GLU A CA 1
ATOM 3016 C C . GLU A 1 395 ? -2.803 2.237 19.348 1.00 86.81 395 GLU A C 1
ATOM 3018 O O . GLU A 1 395 ? -1.610 2.437 19.082 1.00 86.81 395 GLU A O 1
ATOM 3023 N N . PHE A 1 396 ? -3.767 2.449 18.449 1.00 86.38 396 PHE A N 1
ATOM 3024 C CA . PHE A 1 396 ? -3.518 2.841 17.066 1.00 86.38 396 PHE A CA 1
ATOM 3025 C C . PHE A 1 396 ? -3.535 4.361 16.882 1.00 86.38 396 PHE A C 1
ATOM 3027 O O . PHE A 1 396 ? -4.157 5.125 17.623 1.00 86.38 396 PHE A O 1
ATOM 3034 N N . LYS A 1 397 ? -2.812 4.827 15.863 1.00 87.94 397 LYS A N 1
ATOM 3035 C CA . LYS A 1 397 ? -2.844 6.225 15.418 1.00 87.94 397 LYS A CA 1
ATOM 3036 C C . LYS A 1 397 ? -4.041 6.420 14.476 1.00 87.94 397 LYS A C 1
ATOM 3038 O O . LYS A 1 397 ? -4.278 5.550 13.634 1.00 87.94 397 LYS A O 1
ATOM 3043 N N . PRO A 1 398 ? -4.752 7.562 14.536 1.00 90.69 398 PRO A N 1
ATOM 3044 C CA . PRO A 1 398 ? -5.752 7.861 13.523 1.00 90.69 398 PRO A CA 1
ATOM 3045 C C . PRO A 1 398 ? -5.059 8.066 12.172 1.00 90.69 398 PRO A C 1
ATOM 3047 O O . PRO A 1 398 ? -3.915 8.505 12.127 1.00 90.69 398 PRO A O 1
ATOM 3050 N N . ALA A 1 399 ? -5.761 7.816 11.074 1.00 85.12 399 ALA A N 1
ATOM 3051 C CA . ALA A 1 399 ? -5.316 8.177 9.731 1.00 85.12 399 ALA A CA 1
ATOM 3052 C C . ALA A 1 399 ? -6.217 9.301 9.198 1.00 85.12 399 ALA A C 1
ATOM 3054 O O . ALA A 1 399 ? -7.137 9.049 8.425 1.00 85.12 399 ALA A O 1
ATOM 3055 N N . LEU A 1 400 ? -6.025 10.539 9.676 1.00 83.38 400 LEU A N 1
ATOM 3056 C CA . LEU A 1 400 ? -6.952 11.653 9.394 1.00 83.38 400 LEU A CA 1
ATOM 3057 C C . LEU A 1 400 ? -6.294 12.894 8.785 1.00 83.38 400 LEU A C 1
ATOM 3059 O O . LEU A 1 400 ? -6.863 13.512 7.887 1.00 83.38 400 LEU A O 1
ATOM 3063 N N . THR A 1 401 ? -5.106 13.258 9.266 1.00 84.00 401 THR A N 1
ATOM 3064 C CA . THR A 1 401 ? -4.473 14.554 8.956 1.00 84.00 401 THR A CA 1
ATOM 3065 C C . THR A 1 401 ? -3.179 14.385 8.181 1.00 84.00 401 THR A C 1
ATOM 3067 O O . THR A 1 401 ? -2.840 15.190 7.317 1.00 84.00 401 THR A O 1
ATOM 3070 N N . GLY A 1 402 ? -2.440 13.331 8.513 1.00 77.56 402 GLY A N 1
ATOM 3071 C CA . GLY A 1 402 ? -1.136 13.046 7.951 1.00 77.56 402 GLY A CA 1
ATOM 3072 C C . GLY A 1 402 ? -0.105 12.737 9.031 1.00 77.56 402 GLY A C 1
ATOM 3073 O O . GLY A 1 402 ? -0.336 12.935 10.231 1.00 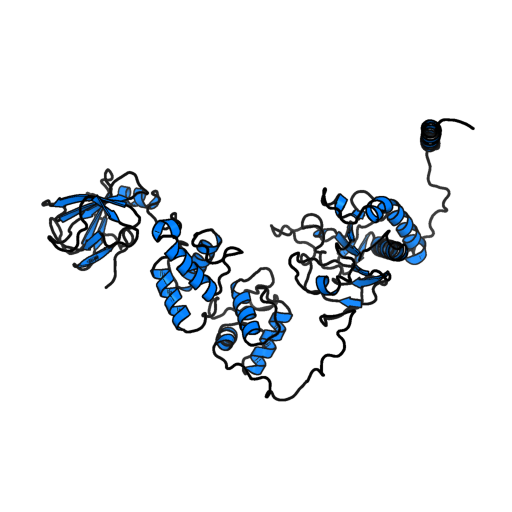77.56 402 GLY A O 1
ATOM 3074 N N . PRO A 1 403 ? 1.061 12.257 8.602 1.00 71.94 403 PRO A N 1
ATOM 3075 C CA . PRO A 1 403 ? 1.995 11.569 9.474 1.00 71.94 403 PRO A CA 1
ATOM 3076 C C . PRO A 1 403 ? 2.637 12.427 10.554 1.00 71.94 403 PRO A C 1
ATOM 3078 O O . PRO A 1 403 ? 2.962 11.914 11.621 1.00 71.94 403 PRO A O 1
ATOM 3081 N N . ASP A 1 404 ? 2.791 13.727 10.312 1.00 79.69 404 ASP A N 1
ATOM 3082 C CA . ASP A 1 404 ? 3.373 14.655 11.284 1.00 79.69 404 ASP A CA 1
ATOM 3083 C C . ASP A 1 404 ? 2.465 14.899 12.497 1.00 79.69 404 ASP A C 1
ATOM 3085 O O . ASP A 1 404 ? 2.949 15.276 13.568 1.00 79.69 404 ASP A O 1
ATOM 3089 N N . TRP A 1 405 ? 1.167 14.624 12.348 1.00 86.94 405 TRP A N 1
ATOM 3090 C CA . TRP A 1 405 ? 0.132 14.903 13.341 1.00 86.94 405 TRP A CA 1
ATOM 3091 C C . TRP A 1 405 ? -0.435 13.626 13.961 1.00 86.94 405 TRP A C 1
ATOM 3093 O O . TRP A 1 405 ? -0.601 13.546 15.179 1.00 86.94 405 TRP A O 1
ATOM 3103 N N . ASN A 1 406 ? -0.700 12.610 13.138 1.00 88.19 406 ASN A N 1
ATOM 3104 C CA . ASN A 1 406 ? -1.447 11.409 13.515 1.00 88.19 406 ASN A CA 1
ATOM 3105 C C . ASN A 1 406 ? -0.868 10.695 14.756 1.00 88.19 406 ASN A C 1
ATOM 3107 O O . ASN A 1 406 ? -1.617 10.254 15.624 1.00 88.19 406 ASN A O 1
ATOM 3111 N N . TRP A 1 407 ? 0.459 10.647 14.922 1.00 87.75 407 TRP A N 1
ATOM 3112 C CA . TRP A 1 407 ? 1.094 9.937 16.046 1.00 87.75 407 TRP A CA 1
ATOM 3113 C C . TRP A 1 407 ? 0.774 10.494 17.445 1.00 87.75 407 TRP A C 1
ATOM 3115 O O . TRP A 1 407 ? 0.895 9.764 18.427 1.00 87.75 407 TRP A O 1
ATOM 3125 N N . ARG A 1 408 ? 0.326 11.751 17.534 1.00 91.69 408 ARG A N 1
ATOM 3126 C CA . ARG A 1 408 ? -0.050 12.449 18.780 1.00 91.69 408 ARG A CA 1
ATOM 3127 C C . ARG A 1 408 ? -1.548 12.466 19.050 1.00 91.69 408 ARG A C 1
ATOM 3129 O O . ARG A 1 408 ? -1.983 12.750 20.168 1.00 91.69 408 ARG A O 1
ATOM 3136 N N . GLY A 1 409 ? -2.326 12.230 17.998 1.00 93.31 409 GLY A N 1
ATOM 3137 C CA . GLY A 1 409 ? -3.744 12.537 17.950 1.00 93.31 409 GLY A CA 1
ATOM 3138 C C . GLY A 1 409 ? -4.631 11.428 18.486 1.00 93.31 409 GLY A C 1
ATOM 3139 O O . GLY A 1 409 ? -4.359 10.240 18.306 1.00 93.31 409 GLY A O 1
ATOM 3140 N N . TYR A 1 410 ? -5.741 11.840 19.078 1.00 96.56 410 TYR A N 1
ATOM 3141 C CA . TYR A 1 410 ? -6.976 11.082 19.187 1.00 96.56 410 TYR A CA 1
ATOM 3142 C C . TYR A 1 410 ? -8.010 11.785 18.303 1.00 96.56 410 TYR A C 1
ATOM 3144 O O . TYR A 1 410 ? -8.278 12.973 18.482 1.00 96.56 410 TYR A O 1
ATOM 3152 N N . GLY A 1 411 ? -8.500 11.095 17.278 1.00 96.12 411 GLY A N 1
ATOM 3153 C CA . GLY A 1 411 ? -9.150 11.742 16.137 1.00 96.12 411 GLY A CA 1
ATOM 3154 C C . GLY A 1 411 ? -10.642 11.470 16.041 1.00 96.12 411 GLY A C 1
ATOM 3155 O O . GLY A 1 411 ? -11.050 10.310 16.113 1.00 96.12 411 GLY A O 1
ATOM 3156 N N . VAL A 1 412 ? -11.428 12.524 15.816 1.00 96.44 412 VAL A N 1
ATOM 3157 C CA . VAL A 1 412 ? -12.862 12.433 15.526 1.00 96.44 412 VAL A CA 1
ATOM 3158 C C . VAL A 1 412 ? -13.161 12.881 14.097 1.00 96.44 412 VAL A C 1
ATOM 3160 O O . VAL A 1 412 ? -12.697 13.937 13.672 1.00 96.44 412 VAL A O 1
ATOM 3163 N N . GLU A 1 413 ? -13.962 12.096 13.381 1.00 93.62 413 GLU A N 1
ATOM 3164 C CA . GLU A 1 413 ? -14.622 12.487 12.133 1.00 93.62 413 GLU A CA 1
ATOM 3165 C C . GLU A 1 413 ? -16.112 12.699 12.384 1.00 93.62 413 GLU A C 1
ATOM 3167 O O . GLU A 1 413 ? -16.787 11.858 12.979 1.00 93.62 413 GLU A O 1
ATOM 3172 N N . ILE A 1 414 ? -16.631 13.837 11.942 1.00 93.50 414 ILE A N 1
ATOM 3173 C CA . ILE A 1 414 ? -18.009 14.252 12.205 1.00 93.50 414 ILE A CA 1
ATOM 3174 C C . ILE A 1 414 ? -18.772 14.243 10.882 1.00 93.50 414 ILE A C 1
ATOM 3176 O O . ILE A 1 414 ? -18.437 15.006 9.975 1.00 93.50 414 ILE A O 1
ATOM 3180 N N . GLN A 1 415 ? -19.810 13.415 10.766 1.00 89.75 415 GLN A N 1
ATOM 3181 C CA . GLN A 1 415 ? -20.707 13.420 9.609 1.00 89.75 415 GLN A CA 1
ATOM 3182 C C . GLN A 1 415 ? -21.371 14.798 9.465 1.00 89.75 415 GLN A C 1
ATOM 3184 O O . GLN A 1 415 ? -21.853 15.336 10.465 1.00 89.75 415 GLN A O 1
ATOM 3189 N N . GLY A 1 416 ? -21.459 15.382 8.260 1.00 74.81 416 GLY A N 1
ATOM 3190 C CA . GLY A 1 416 ? -21.931 16.770 8.154 1.00 74.81 416 GLY A CA 1
ATOM 3191 C C . GLY A 1 416 ? -22.858 17.130 6.998 1.00 74.81 416 GLY A C 1
ATOM 3192 O O . GLY A 1 416 ? -22.480 16.963 5.852 1.00 74.81 416 GLY A O 1
ATOM 3193 N N . ALA A 1 417 ? -23.977 17.805 7.313 1.00 44.88 417 ALA A N 1
ATOM 3194 C CA . ALA A 1 417 ? -24.677 18.756 6.435 1.00 44.88 417 ALA A CA 1
ATOM 3195 C C . ALA A 1 417 ? -25.461 19.818 7.248 1.00 44.88 417 ALA A C 1
ATOM 3197 O O . ALA A 1 417 ? -26.611 19.593 7.619 1.00 44.88 417 ALA A O 1
ATOM 3198 N N . GLY A 1 418 ? -24.865 20.984 7.522 1.00 53.19 418 GLY A N 1
ATOM 3199 C CA . GLY A 1 418 ? -25.535 22.133 8.164 1.00 53.19 418 GLY A CA 1
ATOM 3200 C C . GLY A 1 418 ? -24.746 22.750 9.323 1.00 53.19 418 GLY A C 1
ATOM 3201 O O . GLY A 1 418 ? -23.716 22.204 9.713 1.00 53.19 418 GLY A O 1
ATOM 3202 N N . ASN A 1 419 ? -25.214 23.896 9.856 1.00 47.28 419 ASN A N 1
ATOM 3203 C CA . ASN A 1 419 ? -24.728 24.451 11.132 1.00 47.28 419 ASN A CA 1
ATOM 3204 C C . ASN A 1 419 ? -24.644 23.286 12.117 1.00 47.28 419 ASN A C 1
ATOM 3206 O O . ASN A 1 419 ? -25.679 22.651 12.322 1.00 47.28 419 ASN A O 1
ATOM 3210 N N . GLY A 1 420 ? -23.448 22.971 12.627 1.00 54.84 420 GLY A N 1
ATOM 3211 C CA . GLY A 1 420 ? -23.212 21.781 13.444 1.00 54.84 420 GLY A CA 1
ATOM 3212 C C . GLY A 1 420 ? -24.370 21.565 14.406 1.00 54.84 420 GLY A C 1
ATOM 3213 O O . GLY A 1 420 ? -24.784 22.491 15.109 1.00 54.84 420 GLY A O 1
ATOM 3214 N N . ALA A 1 421 ? -24.984 20.384 14.341 1.00 70.06 421 ALA A N 1
ATOM 3215 C CA . ALA A 1 421 ? -26.098 20.102 15.221 1.00 70.06 421 ALA A CA 1
ATOM 3216 C C . ALA A 1 421 ? -25.540 20.175 16.642 1.00 70.06 421 ALA A C 1
ATOM 3218 O O . ALA A 1 421 ? -24.580 19.475 16.959 1.00 70.06 421 ALA A O 1
ATOM 3219 N N . GLU A 1 422 ? -26.114 21.028 17.490 1.00 84.62 422 GLU A N 1
ATOM 3220 C CA . GLU A 1 422 ? -25.661 21.210 18.878 1.00 84.62 422 GLU A CA 1
ATOM 3221 C C . GLU A 1 422 ? -25.537 19.852 19.612 1.00 84.62 422 GLU A C 1
ATOM 3223 O O . GLU A 1 422 ? -24.679 19.679 20.466 1.00 84.62 422 GLU A O 1
ATOM 3228 N N . ALA A 1 423 ? -26.300 18.831 19.198 1.00 88.94 423 ALA A N 1
ATOM 3229 C CA . ALA A 1 423 ? -26.147 17.451 19.663 1.00 88.94 423 ALA A CA 1
ATOM 3230 C C . ALA A 1 423 ? -24.771 16.822 19.343 1.00 88.94 423 ALA A C 1
ATOM 3232 O O . ALA A 1 423 ? -24.159 16.220 20.221 1.00 88.94 423 ALA A O 1
ATOM 3233 N N . GLN A 1 424 ? -24.253 16.974 18.119 1.00 92.69 424 GLN A N 1
ATOM 3234 C CA . GLN A 1 424 ? -22.906 16.510 17.763 1.00 92.69 424 GLN A CA 1
ATOM 3235 C C . GLN A 1 424 ? -21.837 17.307 18.524 1.00 92.69 424 GLN A C 1
ATOM 3237 O O . GLN A 1 424 ? -20.837 16.739 18.953 1.00 92.69 424 GLN A O 1
ATOM 3242 N N . PHE A 1 425 ? -22.053 18.610 18.729 1.00 93.44 425 PHE A N 1
ATOM 3243 C CA . PHE A 1 425 ? -21.167 19.457 19.535 1.00 93.44 425 PHE A CA 1
ATOM 3244 C C . PHE A 1 425 ? -21.060 18.968 20.979 1.00 93.44 425 PHE A C 1
ATOM 3246 O O . PHE A 1 425 ? -19.953 18.819 21.491 1.00 93.44 425 PHE A O 1
ATOM 3253 N N . GLU A 1 426 ? -22.189 18.645 21.609 1.00 94.31 426 GLU A N 1
ATOM 3254 C CA . GLU A 1 426 ? -22.217 18.076 22.958 1.00 94.31 426 GLU A CA 1
ATOM 3255 C C . GLU A 1 426 ? -21.489 16.727 23.030 1.00 94.31 426 GLU A C 1
ATOM 3257 O O . GLU A 1 426 ? -20.736 16.489 23.972 1.00 94.31 426 GLU A O 1
ATOM 3262 N N . VAL A 1 427 ? -21.639 15.871 22.015 1.00 96.19 427 VAL A N 1
ATOM 3263 C CA . VAL A 1 427 ? -20.920 14.590 21.932 1.00 96.19 427 VAL A CA 1
ATOM 3264 C C . VAL A 1 427 ? -19.412 14.786 21.813 1.00 96.19 427 VAL A C 1
ATOM 3266 O O . VAL A 1 427 ? -18.649 14.138 22.527 1.00 96.19 427 VAL A O 1
ATOM 3269 N N . VAL A 1 428 ? -18.956 15.694 20.949 1.00 97.12 428 VAL A N 1
ATOM 3270 C CA . VAL A 1 428 ? -17.519 15.967 20.802 1.00 97.12 428 VAL A CA 1
ATOM 3271 C C . VAL A 1 428 ? -16.957 16.587 22.087 1.00 97.12 428 VAL A C 1
ATOM 3273 O O . VAL A 1 428 ? -15.877 16.195 22.530 1.00 97.12 428 VAL A O 1
ATOM 3276 N N . ALA A 1 429 ? -17.699 17.491 22.736 1.00 96.75 429 ALA A N 1
ATOM 3277 C CA . ALA A 1 429 ? -17.312 18.053 24.027 1.00 96.75 429 ALA A CA 1
ATOM 3278 C C . ALA A 1 429 ? -17.216 16.971 25.118 1.00 96.75 429 ALA A C 1
ATOM 3280 O O . ALA A 1 429 ? -16.279 16.987 25.919 1.00 96.75 429 ALA A O 1
ATOM 3281 N N . ASP A 1 430 ? -18.141 16.008 25.136 1.00 97.62 430 ASP A N 1
ATOM 3282 C CA . ASP A 1 430 ? -18.105 14.870 26.056 1.00 97.62 430 ASP A CA 1
ATOM 3283 C C . ASP A 1 430 ? -16.919 13.936 25.790 1.00 97.62 430 ASP A C 1
ATOM 3285 O O . ASP A 1 430 ? -16.260 13.514 26.740 1.00 97.62 430 ASP A O 1
ATOM 3289 N N . ALA A 1 431 ? -16.596 13.655 24.524 1.00 98.12 431 ALA A N 1
ATOM 3290 C CA . ALA A 1 431 ? -15.427 12.861 24.147 1.00 98.12 431 ALA A CA 1
ATOM 3291 C C . ALA A 1 431 ? -14.108 13.543 24.554 1.00 98.12 431 ALA A C 1
ATOM 3293 O O . ALA A 1 431 ? -13.213 12.893 25.099 1.00 98.12 431 ALA A O 1
ATOM 3294 N N . MET A 1 432 ? -14.002 14.862 24.366 1.00 97.94 432 MET A N 1
ATOM 3295 C CA . MET A 1 432 ? -12.861 15.653 24.841 1.00 97.94 432 MET A CA 1
ATOM 3296 C C . MET A 1 432 ? -12.747 15.618 26.369 1.00 97.94 432 MET A C 1
ATOM 3298 O O . MET A 1 432 ? -11.658 15.418 26.906 1.00 97.94 432 MET A O 1
ATOM 3302 N N . ALA A 1 433 ? -13.863 15.782 27.083 1.00 96.81 433 ALA A N 1
ATOM 3303 C CA . ALA A 1 433 ? -13.906 15.702 28.540 1.00 96.81 433 ALA A CA 1
ATOM 3304 C C . ALA A 1 433 ? -13.491 14.315 29.049 1.00 96.81 433 ALA A C 1
ATOM 3306 O O . ALA A 1 433 ? -12.684 14.203 29.974 1.00 96.81 433 ALA A O 1
ATOM 3307 N N . TRP A 1 434 ? -13.998 13.259 28.413 1.00 97.44 434 TRP A N 1
ATOM 3308 C CA . TRP A 1 434 ? -13.626 11.882 28.708 1.00 97.44 434 TRP A CA 1
ATOM 3309 C C . TRP A 1 434 ? -12.123 11.665 28.526 1.00 97.44 434 TRP A C 1
ATOM 3311 O O . TRP A 1 434 ? -11.471 11.211 29.465 1.00 97.44 434 TRP A O 1
ATOM 3321 N N . LEU A 1 435 ? -11.550 12.056 27.383 1.00 97.56 435 LEU A N 1
ATOM 3322 C CA . LEU A 1 435 ? -10.116 11.898 27.136 1.00 97.56 435 LEU A CA 1
ATOM 3323 C C . LEU A 1 435 ? -9.279 12.693 28.151 1.00 97.56 435 LEU A C 1
ATOM 3325 O O . LEU A 1 435 ? -8.306 12.176 28.694 1.00 97.56 435 LEU A O 1
ATOM 3329 N N . ALA A 1 436 ? -9.686 13.925 28.468 1.00 96.00 436 ALA A N 1
ATOM 3330 C CA . ALA A 1 436 ? -9.003 14.769 29.449 1.00 96.00 436 ALA A CA 1
ATOM 3331 C C . ALA A 1 436 ? -9.047 14.201 30.879 1.00 96.00 436 ALA A C 1
ATOM 3333 O O . ALA A 1 436 ? -8.164 14.495 31.683 1.00 96.00 436 ALA A O 1
ATOM 3334 N N . SER A 1 437 ? -10.016 13.340 31.210 1.00 95.06 437 SER A N 1
ATOM 3335 C CA . SER A 1 437 ? -10.065 12.651 32.511 1.00 95.06 437 SER A CA 1
ATOM 3336 C C . SER A 1 437 ? -8.901 11.665 32.733 1.00 95.06 437 SER A C 1
ATOM 3338 O O . SER A 1 437 ? -8.633 11.242 33.872 1.00 95.06 437 SER A O 1
ATOM 3340 N N . PHE A 1 438 ? -8.181 11.339 31.652 1.00 95.31 438 PHE A N 1
ATOM 3341 C CA . PHE A 1 438 ? -6.954 10.553 31.650 1.00 95.31 438 PHE A CA 1
ATOM 3342 C C . PHE A 1 438 ? -5.679 11.404 31.696 1.00 95.31 438 PHE A C 1
ATOM 3344 O O . PHE A 1 438 ? -4.605 10.819 31.622 1.00 95.31 438 PHE A O 1
ATOM 3351 N N . GLU A 1 439 ? -5.734 12.735 31.848 1.00 93.81 439 GLU A N 1
ATOM 3352 C CA . GLU A 1 439 ? -4.522 13.563 31.988 1.00 93.81 439 GLU A CA 1
ATOM 3353 C C . GLU A 1 439 ? -3.583 12.983 33.071 1.00 93.81 439 GLU A C 1
ATOM 3355 O O . GLU A 1 439 ? -3.959 12.843 34.237 1.00 93.81 439 GLU A O 1
ATOM 3360 N N . GLY A 1 440 ? -2.360 12.609 32.676 1.00 92.62 440 GLY A N 1
ATOM 3361 C CA . GLY A 1 440 ? -1.360 11.996 33.560 1.00 92.62 440 GLY A CA 1
ATOM 3362 C C . GLY A 1 440 ? -1.575 10.504 33.859 1.00 92.62 440 GLY A C 1
ATOM 3363 O O . GLY A 1 440 ? -0.846 9.937 34.672 1.00 92.62 440 GLY A O 1
ATOM 3364 N N . LYS A 1 441 ? -2.553 9.861 33.216 1.00 94.56 441 LYS A N 1
ATOM 3365 C CA . LYS A 1 441 ? -2.874 8.428 33.312 1.00 94.56 441 LYS A CA 1
ATOM 3366 C C . LYS A 1 441 ? -2.622 7.738 31.969 1.00 94.56 441 LYS A C 1
ATOM 3368 O O . LYS A 1 441 ? -2.096 8.334 31.028 1.00 94.56 441 LYS A O 1
ATOM 3373 N N . THR A 1 442 ? -2.992 6.464 31.888 1.00 94.62 442 THR A N 1
ATOM 3374 C CA . THR A 1 442 ? -2.957 5.688 30.650 1.00 94.62 442 THR A CA 1
ATOM 3375 C C . THR A 1 442 ? -4.362 5.351 30.163 1.00 94.62 442 THR A C 1
ATOM 3377 O O . THR A 1 442 ? -5.265 5.097 30.961 1.00 94.62 442 THR A O 1
ATOM 3380 N N . LEU A 1 443 ? -4.526 5.328 28.844 1.00 93.56 443 LEU A N 1
ATOM 3381 C CA . LEU A 1 443 ? -5.708 4.855 28.133 1.00 93.56 443 LEU A CA 1
ATOM 3382 C C . LEU A 1 443 ? -5.243 3.758 27.173 1.00 93.56 443 LEU A C 1
ATOM 3384 O O . LEU A 1 443 ? -4.398 4.024 26.327 1.00 93.56 443 LEU A O 1
ATOM 3388 N N . ASP A 1 444 ? -5.734 2.529 27.344 1.00 91.38 444 ASP A N 1
ATOM 3389 C CA . ASP A 1 444 ? -5.249 1.352 26.593 1.00 91.38 444 ASP A CA 1
ATOM 3390 C C . ASP A 1 444 ? -3.717 1.163 26.682 1.00 91.38 444 ASP A C 1
ATOM 3392 O O . ASP A 1 444 ? -3.021 0.893 25.712 1.00 91.38 444 ASP A O 1
ATOM 3396 N N . GLY A 1 445 ? -3.146 1.430 27.863 1.00 90.25 445 GLY A N 1
ATOM 3397 C CA . GLY A 1 445 ? -1.692 1.407 28.073 1.00 90.25 445 GLY A CA 1
ATOM 3398 C C . GLY A 1 445 ? -0.931 2.616 27.508 1.00 90.25 445 GLY A C 1
ATOM 3399 O O . GLY A 1 445 ? 0.249 2.777 27.817 1.00 90.25 445 GLY A O 1
ATOM 3400 N N . ILE A 1 446 ? -1.590 3.511 26.769 1.00 93.94 446 ILE A N 1
ATOM 3401 C CA . ILE A 1 446 ? -0.977 4.695 26.160 1.00 93.94 446 ILE A CA 1
ATOM 3402 C C . ILE A 1 446 ? -0.995 5.880 27.134 1.00 93.94 446 ILE A C 1
ATOM 3404 O O . ILE A 1 446 ? -2.066 6.234 27.630 1.00 93.94 446 ILE A O 1
ATOM 3408 N N . PRO A 1 447 ? 0.148 6.538 27.410 1.00 97.25 447 PRO A N 1
ATOM 3409 C CA . PRO A 1 447 ? 0.187 7.754 28.218 1.00 97.25 447 PRO A CA 1
ATOM 3410 C C . PRO A 1 447 ? -0.653 8.885 27.612 1.00 97.25 447 PRO A C 1
ATOM 3412 O O . PRO A 1 447 ? -0.466 9.253 26.450 1.00 97.25 447 PRO A O 1
ATOM 3415 N N . VAL A 1 448 ? -1.531 9.486 28.416 1.00 96.56 448 VAL A N 1
ATOM 3416 C CA . VAL A 1 448 ? -2.357 10.627 28.007 1.00 96.56 448 VAL A CA 1
ATOM 3417 C C . VAL A 1 448 ? -1.855 11.904 28.683 1.00 96.56 448 VAL A C 1
ATOM 3419 O O . VAL A 1 448 ? -1.827 12.017 29.909 1.00 96.56 448 VAL A O 1
ATOM 3422 N N . LYS A 1 449 ? -1.460 12.892 27.875 1.00 95.56 449 LYS A N 1
ATOM 3423 C CA . LYS A 1 449 ? -1.100 14.257 28.317 1.00 95.56 449 LYS A CA 1
ATOM 3424 C C . LYS A 1 449 ? -2.114 15.310 27.861 1.00 95.56 449 LYS A C 1
ATOM 3426 O O . LYS A 1 449 ? -1.959 16.492 28.175 1.00 95.56 449 LYS A O 1
ATOM 3431 N N . TYR A 1 450 ? -3.132 14.887 27.111 1.00 95.69 450 TYR A N 1
ATOM 3432 C CA . TYR A 1 450 ? -4.207 15.761 26.671 1.00 95.69 450 TYR A CA 1
ATOM 3433 C C . TYR A 1 450 ? -4.906 16.391 27.878 1.00 95.69 450 TYR A C 1
ATOM 3435 O O . TYR A 1 450 ? -5.302 15.703 28.818 1.00 95.69 450 TYR A O 1
ATOM 3443 N N . ASN A 1 451 ? -5.044 17.713 27.845 1.00 91.88 451 ASN A N 1
ATOM 3444 C CA . ASN A 1 451 ? -5.703 18.482 28.886 1.00 91.88 451 ASN A CA 1
ATOM 3445 C C . ASN A 1 451 ? -6.476 19.640 28.271 1.00 91.88 451 ASN A C 1
ATOM 3447 O O . ASN A 1 451 ? -6.129 20.158 27.210 1.00 91.88 451 ASN A O 1
ATOM 3451 N N . LEU A 1 452 ? -7.499 20.089 28.991 1.00 90.19 452 LEU A N 1
ATOM 3452 C CA . LEU A 1 452 ? -8.343 21.190 28.548 1.00 90.19 452 LEU A CA 1
ATOM 3453 C C . LEU A 1 452 ? -7.844 22.551 29.038 1.00 90.19 452 LEU A C 1
ATOM 3455 O O . LEU A 1 452 ? -8.506 23.545 28.764 1.00 90.19 452 LEU A O 1
ATOM 3459 N N . ARG A 1 453 ? -6.721 22.652 29.769 1.00 81.25 453 ARG A N 1
ATOM 3460 C CA . ARG A 1 453 ? -6.244 23.927 30.349 1.00 81.25 453 ARG A CA 1
ATOM 3461 C C . ARG A 1 453 ? -5.646 24.849 29.288 1.00 81.25 453 ARG A C 1
ATOM 3463 O O . ARG A 1 453 ? -5.862 26.057 29.341 1.00 81.25 453 ARG A O 1
ATOM 3470 N N . GLN A 1 454 ? -4.937 24.283 28.316 1.00 69.62 454 GLN A N 1
ATOM 3471 C CA . GLN A 1 454 ? -4.327 25.012 27.204 1.00 69.62 454 GLN A CA 1
ATOM 3472 C C . GLN A 1 454 ? -4.996 24.594 25.900 1.00 69.62 454 GLN A C 1
ATOM 3474 O O . GLN A 1 454 ? -5.125 23.403 25.659 1.00 69.62 454 GLN A O 1
ATOM 3479 N N . ARG A 1 455 ? -5.409 25.556 25.063 1.00 76.38 455 ARG A N 1
ATOM 3480 C CA . ARG A 1 455 ? -5.887 25.261 23.700 1.00 76.38 455 ARG A CA 1
ATOM 3481 C C . ARG A 1 455 ? -4.726 24.991 22.746 1.00 76.38 455 ARG A C 1
ATOM 3483 O O . ARG A 1 455 ? -4.781 24.052 21.958 1.00 76.38 455 ARG A O 1
ATOM 3490 N N . ALA A 1 456 ? -3.707 25.852 22.793 1.00 70.94 456 ALA A N 1
ATOM 3491 C CA . ALA A 1 456 ? -2.606 25.819 21.843 1.00 70.94 456 ALA A CA 1
ATOM 3492 C C . ALA A 1 456 ? -1.943 24.435 21.853 1.00 70.94 456 ALA A C 1
ATOM 3494 O O . ALA A 1 456 ? -1.447 23.992 22.886 1.00 70.94 456 ALA A O 1
ATOM 3495 N N . ASN A 1 457 ? -1.936 23.782 20.691 1.00 74.25 457 ASN A N 1
ATOM 3496 C CA . ASN A 1 457 ? -1.291 22.494 20.428 1.00 74.25 457 ASN A CA 1
ATOM 3497 C C . ASN A 1 457 ? -1.897 21.253 21.107 1.00 74.25 457 ASN A C 1
ATOM 3499 O O . ASN A 1 457 ? -1.272 20.198 21.013 1.00 74.25 457 ASN A O 1
ATOM 3503 N N . THR A 1 458 ? -3.078 21.338 21.733 1.00 88.56 458 THR A N 1
ATOM 3504 C CA . THR A 1 458 ? -3.776 20.170 22.317 1.00 88.56 458 THR A CA 1
ATOM 3505 C C . THR A 1 458 ? -5.095 19.872 21.614 1.00 88.56 458 THR A C 1
ATOM 3507 O O . THR A 1 458 ? -5.394 18.720 21.354 1.00 88.56 458 THR A O 1
ATOM 3510 N N . THR A 1 459 ? -5.901 20.876 21.273 1.00 94.50 459 THR A N 1
ATOM 3511 C CA . THR A 1 459 ? -7.156 20.685 20.531 1.00 94.50 459 THR A CA 1
ATOM 3512 C C . THR A 1 459 ? -7.001 21.381 19.197 1.00 94.50 459 THR A C 1
ATOM 3514 O O . THR A 1 459 ? -6.903 22.607 19.156 1.00 94.50 459 THR A O 1
ATOM 3517 N N . LEU A 1 460 ? -6.915 20.589 18.132 1.00 94.12 460 LEU A N 1
ATOM 3518 C CA . LEU A 1 460 ? -6.551 21.062 16.805 1.00 94.12 460 LEU A CA 1
ATOM 3519 C C . LEU A 1 460 ? -7.605 20.647 15.789 1.00 94.12 460 LEU A C 1
ATOM 3521 O O . LEU A 1 460 ? -7.989 19.484 15.683 1.00 94.12 460 LEU A O 1
ATOM 3525 N N . THR A 1 461 ? -8.050 21.616 15.010 1.00 94.69 461 THR A N 1
ATOM 3526 C CA . THR A 1 461 ? -8.847 21.381 13.809 1.00 94.69 461 THR A CA 1
ATOM 3527 C C . THR A 1 461 ? -7.956 20.970 12.645 1.00 94.69 461 THR A C 1
ATOM 3529 O O . THR A 1 461 ? -6.779 21.334 12.585 1.00 94.69 461 THR A O 1
ATOM 3532 N N . HIS A 1 462 ? -8.520 20.258 11.668 1.00 93.06 462 HIS A N 1
ATOM 3533 C CA . HIS A 1 462 ? -7.790 19.926 10.443 1.00 93.06 462 HIS A CA 1
ATOM 3534 C C . HIS A 1 462 ? -7.209 21.180 9.753 1.00 93.06 462 HIS A C 1
ATOM 3536 O O . HIS A 1 462 ? -6.064 21.154 9.310 1.00 93.06 462 HIS A O 1
ATOM 3542 N N . ARG A 1 463 ? -7.933 22.309 9.745 1.00 92.12 463 ARG A N 1
ATOM 3543 C CA . ARG A 1 463 ? -7.465 23.590 9.185 1.00 92.12 463 ARG A CA 1
ATOM 3544 C C . ARG A 1 463 ? -6.244 24.171 9.894 1.00 92.12 463 ARG A C 1
ATOM 3546 O O . ARG A 1 463 ? -5.399 24.777 9.240 1.00 92.12 463 ARG A O 1
ATOM 3553 N N . GLU A 1 464 ? -6.153 24.011 11.213 1.00 91.62 464 GLU A N 1
ATOM 3554 C CA . GLU A 1 464 ? -4.991 24.455 11.996 1.00 91.62 464 GLU A CA 1
ATOM 3555 C C . GLU A 1 464 ? -3.762 23.577 11.726 1.00 91.62 464 GLU A C 1
ATOM 3557 O O . GLU A 1 464 ? -2.641 24.082 11.725 1.00 91.62 464 GLU A O 1
ATOM 3562 N N . MET A 1 465 ? -3.964 22.281 11.470 1.00 91.81 465 MET A N 1
ATOM 3563 C CA . MET A 1 465 ? -2.880 21.335 11.182 1.00 91.81 465 MET A CA 1
ATOM 3564 C C . MET A 1 465 ? -2.400 21.399 9.727 1.00 91.81 465 MET A C 1
ATOM 3566 O O . MET A 1 465 ? -1.200 21.304 9.470 1.00 91.81 465 MET A O 1
ATOM 3570 N N . ILE A 1 466 ? -3.322 21.580 8.776 1.00 89.44 466 ILE A N 1
ATOM 3571 C CA . ILE A 1 466 ? -3.061 21.635 7.333 1.00 89.44 466 ILE A CA 1
ATOM 3572 C C . ILE A 1 466 ? -3.654 22.936 6.769 1.00 89.44 466 ILE A C 1
ATOM 3574 O O . ILE A 1 466 ? -4.815 22.969 6.352 1.00 89.44 466 ILE A O 1
ATOM 3578 N N . PRO A 1 467 ? -2.882 24.038 6.735 1.00 86.00 467 PRO A N 1
ATOM 3579 C CA . PRO A 1 467 ? -3.365 25.305 6.196 1.00 86.00 467 PRO A CA 1
ATOM 3580 C C . PRO A 1 467 ? -3.853 25.167 4.745 1.00 86.00 467 PRO A C 1
ATOM 3582 O O . PRO A 1 467 ? -3.151 24.629 3.892 1.00 86.00 467 PRO A O 1
ATOM 3585 N N . GLY A 1 468 ? -5.052 25.682 4.458 1.00 83.94 468 GLY A N 1
ATOM 3586 C CA . GLY A 1 468 ? -5.662 25.653 3.121 1.00 83.94 468 GLY A CA 1
ATOM 3587 C C . GLY A 1 468 ? -6.759 24.600 2.919 1.00 83.94 468 GLY A C 1
ATOM 3588 O O . GLY A 1 468 ? -7.402 24.614 1.872 1.00 83.94 468 GLY A O 1
ATOM 3589 N N . THR A 1 469 ? -7.022 23.730 3.903 1.00 86.50 469 THR A N 1
ATOM 3590 C CA . THR A 1 469 ? -8.190 22.830 3.869 1.00 86.50 469 THR A CA 1
ATOM 3591 C C . THR A 1 469 ? -9.475 23.520 4.344 1.00 86.50 469 THR A C 1
ATOM 3593 O O . THR A 1 469 ? -9.459 24.374 5.234 1.00 86.50 469 THR A O 1
ATOM 3596 N N . GLU A 1 470 ? -10.617 23.129 3.772 1.00 86.88 470 GLU A N 1
ATOM 3597 C CA . GLU A 1 470 ? -11.940 23.582 4.223 1.00 86.88 470 GLU A CA 1
ATOM 3598 C C . GLU A 1 470 ? -12.339 22.918 5.552 1.00 86.88 470 GLU A C 1
ATOM 3600 O O . GLU A 1 470 ? -13.006 23.543 6.375 1.00 86.88 470 GLU A O 1
ATOM 3605 N N . CYS A 1 471 ? -11.895 21.681 5.796 1.00 87.19 471 CYS A N 1
ATOM 3606 C CA . CYS A 1 471 ? -12.214 20.888 6.986 1.00 87.19 471 CYS A CA 1
ATOM 3607 C C . CYS A 1 471 ? -11.720 21.570 8.278 1.00 87.19 471 CYS A C 1
ATOM 3609 O O . CYS A 1 471 ? -10.576 22.015 8.307 1.00 87.19 471 CYS A O 1
ATOM 3611 N N . PRO A 1 472 ? -12.507 21.619 9.369 1.00 89.75 472 PRO A N 1
ATOM 3612 C CA . PRO A 1 472 ? -13.816 20.984 9.589 1.00 89.75 472 PRO A CA 1
ATOM 3613 C C . PRO A 1 472 ? -15.028 21.820 9.129 1.00 89.75 472 PRO A C 1
ATOM 3615 O O . PRO A 1 472 ? -16.172 21.456 9.394 1.00 89.75 472 PRO A O 1
ATOM 3618 N N . GLY A 1 473 ? -14.807 22.919 8.410 1.00 87.81 473 GLY A N 1
ATOM 3619 C CA . GLY A 1 473 ? -15.822 23.912 8.055 1.00 87.81 473 GLY A CA 1
ATOM 3620 C C . GLY A 1 473 ? -15.916 25.033 9.093 1.00 87.81 473 GLY A C 1
ATOM 3621 O O . GLY A 1 473 ? -15.525 24.865 10.249 1.00 87.81 473 GLY A O 1
ATOM 3622 N N . ASP A 1 474 ? -16.441 26.185 8.676 1.00 88.31 474 ASP A N 1
ATOM 3623 C CA . ASP A 1 474 ? -16.371 27.425 9.467 1.00 88.31 474 ASP A CA 1
ATOM 3624 C C . ASP A 1 474 ? -17.114 27.329 10.803 1.00 88.31 474 ASP A C 1
ATOM 3626 O O . ASP A 1 474 ? -16.614 27.792 11.821 1.00 88.31 474 ASP A O 1
ATOM 3630 N N . TRP A 1 475 ? -18.253 26.628 10.846 1.00 87.75 475 TRP A N 1
ATOM 3631 C CA . TRP A 1 475 ? -19.024 26.468 12.083 1.00 87.75 475 TRP A CA 1
ATOM 3632 C C . TRP A 1 475 ? -18.219 25.799 13.207 1.00 87.75 475 TRP A C 1
ATOM 3634 O O . TRP A 1 475 ? -18.254 26.255 14.347 1.00 87.75 475 TRP A O 1
ATOM 3644 N N . TRP A 1 476 ? -17.484 24.728 12.890 1.00 90.25 476 TRP A N 1
ATOM 3645 C CA . TRP A 1 476 ? -16.628 24.036 13.858 1.00 90.25 476 TRP A CA 1
ATOM 3646 C C . TRP A 1 476 ? -15.371 24.844 14.152 1.00 90.25 476 TRP A C 1
ATOM 3648 O O . TRP A 1 476 ? -14.968 24.945 15.310 1.00 90.25 476 TRP A O 1
ATOM 3658 N N . GLN A 1 477 ? -14.786 25.452 13.116 1.00 91.44 477 GLN A N 1
ATOM 3659 C CA . GLN A 1 477 ? -13.587 26.270 13.243 1.00 91.44 477 GLN A CA 1
ATOM 3660 C C . GLN A 1 477 ? -13.784 27.438 14.218 1.00 91.44 477 GLN A C 1
ATOM 3662 O O . GLN A 1 477 ? -12.934 27.672 15.077 1.00 91.44 477 GLN A O 1
ATOM 3667 N N . ASP A 1 478 ? -14.917 28.129 14.117 1.00 90.56 478 ASP A N 1
ATOM 3668 C CA . ASP A 1 478 ? -15.230 29.313 14.920 1.00 90.56 478 ASP A CA 1
ATOM 3669 C C . ASP A 1 478 ? -15.661 28.962 16.354 1.00 90.56 478 ASP A C 1
ATOM 3671 O O . ASP A 1 478 ? -15.744 29.838 17.217 1.00 90.56 478 ASP A O 1
ATOM 3675 N N . ARG A 1 479 ? -15.936 27.681 16.637 1.00 90.62 479 ARG A N 1
ATOM 3676 C CA . ARG A 1 479 ? -16.491 27.215 17.919 1.00 90.62 479 ARG A CA 1
ATOM 3677 C C . ARG A 1 479 ? -15.555 26.342 18.746 1.00 90.62 479 ARG A C 1
ATOM 3679 O O . ARG A 1 479 ? -15.966 25.886 19.809 1.00 90.62 479 ARG A O 1
ATOM 3686 N N . VAL A 1 480 ? -14.301 26.153 18.337 1.00 91.19 480 VAL A N 1
ATOM 3687 C CA . VAL A 1 480 ? -13.318 25.354 19.100 1.00 91.19 480 VAL A CA 1
ATOM 3688 C C . VAL A 1 480 ? -13.169 25.854 20.540 1.00 91.19 480 VAL A C 1
ATOM 3690 O O . VAL A 1 480 ? -13.157 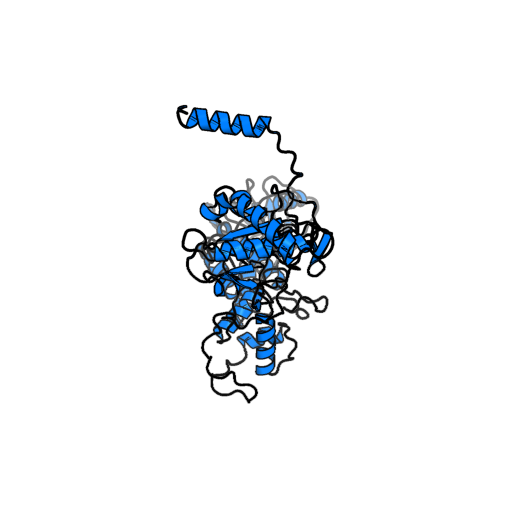25.057 21.474 1.00 91.19 480 VAL A O 1
ATOM 3693 N N . ASP A 1 481 ? -13.114 27.173 20.751 1.00 89.75 481 ASP A N 1
ATOM 3694 C CA . ASP A 1 481 ? -13.003 27.740 22.101 1.00 89.75 481 ASP A CA 1
ATOM 3695 C C . ASP A 1 481 ? -14.246 27.432 22.952 1.00 89.75 481 ASP A C 1
ATOM 3697 O O . ASP A 1 481 ? -14.126 27.040 24.114 1.00 89.75 481 ASP A O 1
ATOM 3701 N N . ALA A 1 482 ? -15.442 27.543 22.364 1.00 89.56 482 ALA A N 1
ATOM 3702 C CA . ALA A 1 482 ? -16.692 27.187 23.032 1.00 89.56 482 ALA A CA 1
ATOM 3703 C C . ALA A 1 482 ? -16.757 25.685 23.350 1.00 89.56 482 ALA A C 1
ATOM 3705 O O . ALA A 1 482 ? -17.222 25.301 24.422 1.00 89.56 482 ALA A O 1
ATOM 3706 N N . LEU A 1 483 ? -16.247 24.843 22.449 1.00 92.06 483 LEU A N 1
ATOM 3707 C CA . LEU A 1 483 ? -16.177 23.394 22.614 1.00 92.06 483 LEU A CA 1
ATOM 3708 C C . LEU A 1 483 ? -15.273 23.010 23.790 1.00 92.06 483 LEU A C 1
ATOM 3710 O O . LEU A 1 483 ? -15.667 22.208 24.633 1.00 92.06 483 LEU A O 1
ATOM 3714 N N . ILE A 1 484 ? -14.103 23.645 23.914 1.00 93.06 484 ILE A N 1
ATOM 3715 C CA . ILE A 1 484 ? -13.195 23.458 25.056 1.00 93.06 484 ILE A CA 1
ATOM 3716 C C . ILE A 1 484 ? -13.862 23.903 26.360 1.00 93.06 484 ILE A C 1
ATOM 3718 O O . ILE A 1 484 ? -13.774 23.197 27.365 1.00 93.06 484 ILE A O 1
ATOM 3722 N N . VAL A 1 485 ? -14.542 25.056 26.366 1.00 89.31 485 VAL A N 1
ATOM 3723 C CA . VAL A 1 485 ? -15.285 25.529 27.546 1.00 89.31 485 VAL A CA 1
ATOM 3724 C C . VAL A 1 485 ? -16.353 24.515 27.946 1.00 89.31 485 VAL A C 1
ATOM 3726 O O . VAL A 1 485 ? -16.439 24.158 29.122 1.00 89.31 485 VAL A O 1
ATOM 3729 N N . ARG A 1 486 ? -17.121 23.996 26.984 1.00 93.88 486 ARG A N 1
ATOM 3730 C CA . ARG A 1 486 ? -18.149 22.992 27.260 1.00 93.88 486 ARG A CA 1
ATOM 3731 C C . ARG A 1 486 ? -17.549 21.684 27.779 1.00 93.88 486 ARG A C 1
ATOM 3733 O O . ARG A 1 486 ? -18.033 21.160 28.780 1.00 93.88 486 ARG A O 1
ATOM 3740 N N . ALA A 1 487 ? -16.462 21.208 27.177 1.00 95.44 487 ALA A N 1
ATOM 3741 C CA . ALA A 1 487 ? -15.753 20.010 27.619 1.00 95.44 487 ALA A CA 1
ATOM 3742 C C . ALA A 1 487 ? -15.222 20.144 29.057 1.00 95.44 487 ALA A C 1
ATOM 3744 O O . ALA A 1 487 ? -15.269 19.184 29.818 1.00 95.44 487 ALA A O 1
ATOM 3745 N N . ARG A 1 488 ? -14.768 21.335 29.479 1.00 93.56 488 ARG A N 1
ATOM 3746 C CA . ARG A 1 488 ? -14.347 21.574 30.875 1.00 93.56 488 ARG A CA 1
ATOM 3747 C C . ARG A 1 488 ? -15.504 21.406 31.855 1.00 93.56 488 ARG A C 1
ATOM 3749 O O . ARG A 1 488 ? -15.327 20.779 32.893 1.00 93.56 488 ARG A O 1
ATOM 3756 N N . VAL A 1 489 ? -16.681 21.932 31.509 1.00 90.62 489 VAL A N 1
ATOM 3757 C CA . VAL A 1 489 ? -17.893 21.767 32.324 1.00 90.62 489 VAL A CA 1
ATOM 3758 C C . VAL A 1 489 ? -18.253 20.285 32.435 1.00 90.62 489 VAL A C 1
ATOM 3760 O O . VAL A 1 489 ? -18.419 19.783 33.542 1.00 90.62 489 VAL A O 1
ATOM 3763 N N . ILE A 1 490 ? -18.275 19.555 31.315 1.00 93.06 490 ILE A N 1
ATOM 3764 C CA . ILE A 1 490 ? -18.572 18.114 31.319 1.00 93.06 490 ILE A CA 1
ATOM 3765 C C . ILE A 1 490 ? -17.521 17.332 32.119 1.00 93.06 490 ILE A C 1
ATOM 3767 O O . ILE A 1 490 ? -17.873 16.430 32.876 1.00 93.06 490 ILE A O 1
ATOM 3771 N N . LEU A 1 491 ? -16.236 17.677 31.998 1.00 92.88 491 LEU A N 1
ATOM 3772 C CA . LEU A 1 491 ? -15.167 17.054 32.779 1.00 92.88 491 LEU A CA 1
ATOM 3773 C C . LEU A 1 491 ? -15.441 17.212 34.278 1.00 92.88 491 LEU A C 1
ATOM 3775 O O . LEU A 1 491 ? -15.413 16.212 34.991 1.00 92.88 491 LEU A O 1
ATOM 3779 N N . ALA A 1 492 ? -15.765 18.424 34.734 1.00 87.62 492 ALA A N 1
ATOM 3780 C CA . ALA A 1 492 ? -16.073 18.706 36.135 1.00 87.62 492 ALA A CA 1
ATOM 3781 C C . ALA A 1 492 ? -17.356 18.006 36.626 1.00 87.62 492 ALA A C 1
ATOM 3783 O O . ALA A 1 492 ? -17.390 17.492 37.741 1.00 87.62 492 ALA A O 1
ATOM 3784 N N . GLU A 1 493 ? -18.405 17.954 35.804 1.00 88.50 493 GLU A N 1
ATOM 3785 C CA . GLU A 1 493 ? -19.710 17.399 36.191 1.00 88.50 493 GLU A CA 1
ATOM 3786 C C . GLU A 1 493 ? -19.761 15.864 36.131 1.00 88.50 493 GLU A C 1
ATOM 3788 O O . GLU A 1 493 ? -20.396 15.224 36.973 1.00 88.50 493 GLU A O 1
ATOM 3793 N N . LYS A 1 494 ? -19.125 15.263 35.119 1.00 86.94 494 LYS A N 1
ATOM 3794 C CA . LYS A 1 494 ? -19.305 13.847 34.758 1.00 86.94 494 LYS A CA 1
ATOM 3795 C C . LYS A 1 494 ? -18.097 12.980 35.090 1.00 86.94 494 LYS A C 1
ATOM 3797 O O . LYS A 1 494 ? -18.270 11.858 35.568 1.00 86.94 494 LYS A O 1
ATOM 3802 N N . TYR A 1 495 ? -16.888 13.471 34.824 1.00 86.19 495 TYR A N 1
ATOM 3803 C CA . TYR A 1 495 ? -15.675 12.645 34.848 1.00 86.19 495 TYR A CA 1
ATOM 3804 C C . TYR A 1 495 ? -14.734 12.954 36.024 1.00 86.19 495 TYR A C 1
ATOM 3806 O O . TYR A 1 495 ? -13.887 12.127 36.367 1.00 86.19 495 TYR A O 1
ATOM 3814 N N . ALA A 1 496 ? -14.909 14.086 36.707 1.00 72.06 496 ALA A N 1
ATOM 3815 C CA . ALA A 1 496 ? -14.192 14.417 37.928 1.00 72.06 496 ALA A CA 1
ATOM 3816 C C . ALA A 1 496 ? -14.832 13.714 39.139 1.00 72.06 496 ALA A C 1
ATOM 3818 O O . ALA A 1 496 ? -15.822 14.160 39.713 1.00 72.06 496 ALA A O 1
ATOM 3819 N N . ARG A 1 497 ? -14.233 12.606 39.583 1.00 54.72 497 ARG A N 1
ATOM 3820 C CA . ARG A 1 497 ? -14.345 12.157 40.980 1.00 54.72 497 ARG A CA 1
ATOM 3821 C C . ARG A 1 497 ? -12.947 12.149 41.577 1.00 54.72 497 ARG A C 1
ATOM 3823 O O . ARG A 1 497 ? -12.147 11.282 41.236 1.00 54.72 497 ARG A O 1
ATOM 3830 N N . GLY A 1 498 ? -12.653 13.119 42.443 1.00 50.22 498 GLY A N 1
ATOM 3831 C CA . GLY A 1 498 ? -11.368 13.164 43.140 1.00 50.22 498 GLY A CA 1
ATOM 3832 C C . GLY A 1 498 ? -11.105 14.391 44.004 1.00 50.22 498 GLY A C 1
ATOM 3833 O O . GLY A 1 498 ? -10.614 14.211 45.107 1.00 50.22 498 GLY A O 1
ATOM 3834 N N . GLU A 1 499 ? -11.470 15.601 43.579 1.00 39.72 499 GLU A N 1
ATOM 3835 C CA . GLU A 1 499 ? -11.333 16.810 44.406 1.00 39.72 499 GLU A CA 1
ATOM 3836 C C . GLU A 1 499 ? -12.485 17.785 44.114 1.00 39.72 499 GLU A C 1
ATOM 3838 O O . GLU A 1 499 ? -12.891 17.903 42.956 1.00 39.72 499 GLU A O 1
ATOM 3843 N N . PRO A 1 500 ? -13.055 18.463 45.127 1.00 39.38 500 PRO A N 1
ATOM 3844 C CA . PRO A 1 500 ? -13.989 19.554 44.884 1.00 39.38 500 PRO A CA 1
ATOM 3845 C C . PRO A 1 500 ? -13.236 20.730 44.244 1.00 39.38 500 PRO A C 1
ATOM 3847 O O . PRO A 1 500 ? -12.228 21.181 44.787 1.00 39.38 500 PRO A O 1
ATOM 3850 N N . GLU A 1 501 ? -13.717 21.237 43.106 1.00 45.41 501 GLU A N 1
ATOM 3851 C CA . GLU A 1 501 ? -13.144 22.441 42.495 1.00 45.41 501 GLU A CA 1
ATOM 3852 C C . GLU A 1 501 ? -13.348 23.690 43.378 1.00 45.41 501 GLU A C 1
ATOM 3854 O O . GLU A 1 501 ? -14.349 23.801 44.097 1.00 45.41 501 GLU A O 1
ATOM 3859 N N . PRO A 1 502 ? -12.426 24.669 43.304 1.00 40.97 502 PRO A N 1
ATOM 3860 C CA . PRO A 1 502 ? -12.647 25.996 43.857 1.00 40.97 502 PRO A CA 1
ATOM 3861 C C . PRO A 1 502 ? -13.815 26.676 43.130 1.00 40.97 502 PRO A C 1
ATOM 3863 O O . PRO A 1 502 ? -13.926 26.640 41.909 1.00 40.97 502 PRO A O 1
ATOM 3866 N N . THR A 1 503 ? -14.690 27.323 43.896 1.00 39.78 503 THR A N 1
ATOM 3867 C CA . THR A 1 503 ? -15.859 28.059 43.395 1.00 39.78 503 THR A CA 1
ATOM 3868 C C . THR A 1 503 ? -15.499 29.097 42.309 1.00 39.78 503 THR A C 1
ATOM 3870 O O . THR A 1 503 ? -14.405 29.666 42.380 1.00 39.78 503 THR A O 1
ATOM 3873 N N . PRO A 1 504 ? -16.419 29.433 41.372 1.00 42.22 504 PRO A N 1
ATOM 3874 C CA . PRO A 1 504 ? -16.174 30.268 40.175 1.00 42.22 504 PRO A CA 1
ATOM 3875 C C . PRO A 1 504 ? -15.626 31.696 40.383 1.00 42.22 504 PRO A C 1
ATOM 3877 O O . PRO A 1 504 ? -15.380 32.404 39.409 1.00 42.22 504 PRO A O 1
ATOM 3880 N N . ASP A 1 505 ? -15.396 32.134 41.619 1.00 47.25 505 ASP A N 1
ATOM 3881 C CA . ASP A 1 505 ? -15.009 33.506 41.963 1.00 47.25 505 ASP A CA 1
ATOM 3882 C C . ASP A 1 505 ? -13.492 33.778 41.948 1.00 47.25 505 ASP A C 1
ATOM 3884 O O . ASP A 1 505 ? -13.051 34.812 42.448 1.00 47.25 505 ASP A O 1
ATOM 3888 N N . SER A 1 506 ? -12.654 32.902 41.379 1.00 46.75 506 SER A N 1
ATOM 3889 C CA . SER A 1 506 ? -11.190 33.102 41.417 1.00 46.75 506 SER A CA 1
ATOM 3890 C C . SER A 1 506 ? -10.454 33.073 40.076 1.00 46.75 506 SER A C 1
ATOM 3892 O O . SER A 1 506 ? -9.249 32.836 40.047 1.00 46.75 506 SER A O 1
ATOM 3894 N N . ILE A 1 507 ? -11.111 33.428 38.967 1.00 46.72 507 ILE A N 1
ATOM 3895 C CA . ILE A 1 507 ? -10.366 33.915 37.794 1.00 46.72 507 ILE A CA 1
ATOM 3896 C C . ILE A 1 507 ? -10.032 35.391 38.055 1.00 46.72 507 ILE A C 1
ATOM 3898 O O . ILE A 1 507 ? -10.952 36.215 38.062 1.00 46.72 507 ILE A O 1
ATOM 3902 N N . PRO A 1 508 ? -8.760 35.780 38.270 1.00 46.31 508 PRO A N 1
ATOM 3903 C CA . PRO A 1 508 ? -8.401 37.185 38.335 1.00 46.31 508 PRO A CA 1
ATOM 3904 C C . PRO A 1 508 ? -8.519 37.747 36.920 1.00 46.31 508 PRO A C 1
ATOM 3906 O O . PRO A 1 508 ? -7.583 37.708 36.124 1.00 46.31 508 PRO A O 1
ATOM 3909 N N . VAL A 1 509 ? -9.708 38.229 36.574 1.00 54.25 509 VAL A N 1
ATOM 3910 C CA . VAL A 1 509 ? -9.892 38.971 35.337 1.00 54.25 509 VAL A CA 1
ATOM 3911 C C . VAL A 1 509 ? -9.322 40.359 35.562 1.00 54.25 509 VAL A C 1
ATOM 3913 O O . VAL A 1 509 ? -9.790 41.102 36.429 1.00 54.25 509 VAL A O 1
ATOM 3916 N N . ASP A 1 510 ? -8.302 40.710 34.785 1.00 58.88 510 ASP A N 1
ATOM 3917 C CA . ASP A 1 510 ? -7.785 42.067 34.751 1.00 58.88 510 ASP A CA 1
ATOM 3918 C C . ASP A 1 510 ? -8.901 42.999 34.260 1.00 58.88 510 ASP A C 1
ATOM 3920 O O . ASP A 1 510 ? -9.224 43.073 33.069 1.00 58.88 510 ASP A O 1
ATOM 3924 N N . ARG A 1 511 ? -9.536 43.691 35.211 1.00 57.88 511 ARG A N 1
ATOM 3925 C CA . ARG A 1 511 ? -10.648 44.608 34.941 1.00 57.88 511 ARG A CA 1
ATOM 3926 C C . ARG A 1 511 ? -10.246 45.712 33.965 1.00 57.88 511 ARG A C 1
ATOM 3928 O O . ARG A 1 511 ? -11.116 46.219 33.265 1.00 57.88 511 ARG A O 1
ATOM 3935 N N . SER A 1 512 ? -8.958 46.050 33.874 1.00 63.53 512 SER A N 1
ATOM 3936 C CA . SER A 1 512 ? -8.472 47.037 32.908 1.00 63.53 512 SER A CA 1
ATOM 3937 C C . SER A 1 512 ? -8.556 46.522 31.466 1.00 63.53 512 SER A C 1
ATOM 3939 O O . SER A 1 512 ? -8.887 47.283 30.556 1.00 63.53 512 SER A O 1
ATOM 3941 N N . LEU A 1 513 ? -8.367 45.215 31.259 1.00 62.03 513 LEU A N 1
ATOM 3942 C CA . LEU A 1 513 ? -8.442 44.573 29.948 1.00 62.03 513 LEU A CA 1
ATOM 3943 C C . LEU A 1 513 ? -9.893 44.431 29.469 1.00 62.03 513 LEU A C 1
ATOM 3945 O O . LEU A 1 513 ? -10.193 44.700 28.306 1.00 62.03 513 LEU A O 1
ATOM 3949 N N . LEU A 1 514 ? -10.804 44.066 30.379 1.00 69.19 514 LEU A N 1
ATOM 3950 C CA . LEU A 1 514 ? -12.244 44.037 30.097 1.00 69.19 514 LEU A CA 1
ATOM 3951 C C . LEU A 1 514 ? -12.786 45.432 29.786 1.00 69.19 514 LEU A C 1
ATOM 3953 O O . LEU A 1 514 ? -13.545 45.588 28.832 1.00 69.19 514 LEU A O 1
ATOM 3957 N N . GLN A 1 515 ? -12.374 46.443 30.556 1.00 73.81 515 GLN A N 1
ATOM 3958 C CA . GLN A 1 515 ? -12.777 47.824 30.309 1.00 73.81 515 GLN A CA 1
ATOM 3959 C C . GLN A 1 515 ? -12.249 48.311 28.954 1.00 73.81 515 GLN A C 1
ATOM 3961 O O . GLN A 1 515 ? -13.006 48.873 28.174 1.00 73.81 515 GLN A O 1
ATOM 3966 N N . SER A 1 516 ? -10.998 47.986 28.608 1.00 71.44 516 SER A N 1
ATOM 3967 C CA . SER A 1 516 ? -10.424 48.274 27.288 1.00 71.44 516 SER A CA 1
ATOM 3968 C C . SER A 1 516 ? -11.218 47.643 26.138 1.00 71.44 516 SER A C 1
ATOM 3970 O O . SER A 1 516 ? -11.375 48.271 25.086 1.00 71.44 516 SER A O 1
ATOM 3972 N N . TRP A 1 517 ? -11.708 46.415 26.316 1.00 74.38 517 TRP A N 1
ATOM 3973 C CA . TRP A 1 517 ? -12.558 45.739 25.336 1.00 74.38 517 TRP A CA 1
ATOM 3974 C C . TRP A 1 517 ? -13.935 46.391 25.224 1.00 74.38 517 TRP A C 1
ATOM 3976 O O . TRP A 1 517 ? -14.403 46.636 24.112 1.00 74.38 517 TRP A O 1
ATOM 3986 N N . PHE A 1 518 ? -14.555 46.729 26.355 1.00 76.94 518 PHE A N 1
ATOM 3987 C CA . PHE A 1 518 ? -15.839 47.429 26.391 1.00 76.94 518 PHE A CA 1
ATOM 3988 C C . PHE A 1 518 ? -15.761 48.818 25.756 1.00 76.94 518 PHE A C 1
ATOM 3990 O O . PHE A 1 518 ? -16.646 49.192 24.990 1.00 76.94 518 PHE A O 1
ATOM 3997 N N . ASP A 1 519 ? -14.687 49.559 26.015 1.00 76.69 519 ASP A N 1
ATOM 3998 C CA . ASP A 1 519 ? -14.471 50.894 25.461 1.00 76.69 519 ASP A CA 1
ATOM 3999 C C . ASP A 1 519 ? -14.213 50.830 23.949 1.00 76.69 519 ASP A C 1
ATOM 4001 O O . ASP A 1 519 ? -14.746 51.645 23.195 1.00 76.69 519 ASP A O 1
ATOM 4005 N N . LYS A 1 520 ? -13.478 49.812 23.475 1.00 72.19 520 LYS A N 1
ATOM 4006 C CA . LYS A 1 520 ? -13.317 49.535 22.036 1.00 72.19 520 LYS A CA 1
ATOM 4007 C C . LYS A 1 520 ? -14.635 49.160 21.368 1.00 72.19 520 LYS A C 1
ATOM 4009 O O . LYS A 1 520 ? -14.908 49.648 20.277 1.00 72.19 520 LYS A O 1
ATOM 4014 N N . LEU A 1 521 ? -15.460 48.335 22.009 1.00 73.50 521 LEU A N 1
ATOM 4015 C CA . LEU A 1 521 ? -16.792 47.989 21.508 1.00 73.50 521 LEU A CA 1
ATOM 4016 C C . LEU A 1 521 ? -17.712 49.213 21.467 1.00 73.50 521 LEU A C 1
ATOM 4018 O O . LEU A 1 521 ? -18.357 49.445 20.450 1.00 73.50 521 LEU A O 1
ATOM 4022 N N . LYS A 1 522 ? -17.715 50.050 22.511 1.00 74.00 522 LYS A N 1
ATOM 4023 C CA . LYS A 1 522 ? -18.447 51.329 22.521 1.00 74.00 522 LYS A CA 1
ATOM 4024 C C . LYS A 1 522 ? -17.985 52.274 21.415 1.00 74.00 522 LYS A C 1
ATOM 4026 O O . LYS A 1 522 ? -18.813 52.943 20.800 1.00 74.00 522 LYS A O 1
ATOM 4031 N N . TYR A 1 523 ? -16.682 52.320 21.153 1.00 69.69 523 TYR A N 1
ATOM 4032 C CA . TYR A 1 523 ? -16.109 53.122 20.077 1.00 69.69 523 TYR A CA 1
ATOM 4033 C C . TYR A 1 523 ? -16.513 52.599 18.689 1.00 69.69 523 TYR A C 1
ATOM 4035 O O . TYR A 1 523 ? -16.941 53.377 17.840 1.00 69.69 523 TYR A O 1
ATOM 4043 N N . LEU A 1 524 ? -16.446 51.282 18.471 1.00 69.19 524 LEU A N 1
ATOM 4044 C CA . LEU A 1 524 ? -16.810 50.641 17.201 1.00 69.19 524 LEU A CA 1
ATOM 4045 C C . LEU A 1 524 ? -18.315 50.688 16.912 1.00 69.19 524 LEU A C 1
ATOM 4047 O O . LEU A 1 524 ? -18.712 50.763 15.753 1.00 69.19 524 LEU A O 1
ATOM 4051 N N . LEU A 1 525 ? -19.147 50.684 17.953 1.00 75.44 525 LEU A N 1
ATOM 4052 C CA . LEU A 1 525 ? -20.605 50.764 17.844 1.00 75.44 525 LEU A CA 1
ATOM 4053 C C . LEU A 1 525 ? -21.132 52.210 17.825 1.00 75.44 525 LEU A C 1
ATOM 4055 O O . LEU A 1 525 ? -22.332 52.429 17.960 1.00 75.44 525 LEU A O 1
ATOM 4059 N N . GLY A 1 526 ? -20.254 53.199 17.622 1.00 60.22 526 GLY A N 1
ATOM 4060 C CA . GLY A 1 526 ? -20.665 54.574 17.344 1.00 60.22 526 GLY A CA 1
ATOM 4061 C C . GLY A 1 526 ? -21.171 55.360 18.555 1.00 60.22 526 GLY A C 1
ATOM 4062 O O . GLY A 1 526 ? -21.994 56.248 18.375 1.00 60.22 526 GLY A O 1
ATOM 4063 N N . GLY A 1 527 ? -20.673 55.057 19.760 1.00 55.50 527 GLY A N 1
ATOM 4064 C CA . GLY A 1 527 ? -20.714 55.932 20.937 1.00 55.50 527 GLY A CA 1
ATOM 4065 C C . GLY A 1 527 ? -22.005 56.730 21.158 1.00 55.50 527 GLY A C 1
ATOM 4066 O O . GLY A 1 527 ? -22.053 57.921 20.863 1.00 55.50 527 GLY A O 1
ATOM 4067 N N . GLY A 1 528 ? -23.011 56.111 21.780 1.00 52.59 528 GLY A N 1
ATOM 4068 C CA . GLY A 1 528 ? -24.192 56.815 22.278 1.00 52.59 528 GLY A CA 1
ATOM 4069 C C . GLY A 1 528 ? -24.916 56.034 23.374 1.00 52.59 528 GLY A C 1
ATOM 4070 O O . GLY A 1 528 ? -25.643 55.106 23.051 1.00 52.59 528 GLY A O 1
ATOM 4071 N N . ALA A 1 529 ? -24.690 56.473 24.623 1.00 48.78 529 ALA A N 1
ATOM 4072 C CA . ALA A 1 529 ? -25.324 56.102 25.903 1.00 48.78 529 ALA A CA 1
ATOM 4073 C C . ALA A 1 529 ? -25.359 54.608 26.275 1.00 48.78 529 ALA A C 1
ATOM 4075 O O . ALA A 1 529 ? -26.318 53.910 25.886 1.00 48.78 529 ALA A O 1
#